Protein AF-0000000066670197 (afdb_homodimer)

Sequence (726 aa):
MTTTSAPRKTTRRTTKSAPVTAESAFATEDPAILRGLFRDMLFVRRFEERTAQSYQQAKIGGYCHLNLGEEATVVGLGAAMRPTDYLFTNYREHGYALAKGIEPGRVMAELYGRATGTSKGWGGSMHMYDTATRLLGGYAIVGGQVPLAIGAALAIDYRGGDDVVVCQMGEGTTNIGAFHESLNIAALWRLPVVFLVINNQTGMGTTVEHSSAEPDLWKRAAAYRMRGERVDGTDVLAVRDMASELIEAARREGKPALLEAVSYRLKGHSVVDPAKYRSTEAVATAREHDPIALWQHRLLAADVLTDQSLAEIEREVTESVAAAVEFADASPHPDPSSLFDYNYATPVPSDSRRLPADPLFTVMTTTSAPRKTTRRTTKSAPVTAESAFATEDPAILRGLFRDMLFVRRFEERTAQSYQQAKIGGYCHLNLGEEATVVGLGAAMRPTDYLFTNYREHGYALAKGIEPGRVMAELYGRATGTSKGWGGSMHMYDTATRLLGGYAIVGGQVPLAIGAALAIDYRGGDDVVVCQMGEGTTNIGAFHESLNIAALWRLPVVFLVINNQTGMGTTVEHSSAEPDLWKRAAAYRMRGERVDGTDVLAVRDMASELIEAARREGKPALLEAVSYRLKGHSVVDPAKYRSTEAVATAREHDPIALWQHRLLAADVLTDQSLAEIEREVTESVAAAVEFADASPHPDPSSLFDYNYATPVPSDSRRLPADPLFTV

Radius of gyration: 31.63 Å; Cα contacts (8 Å, |Δi|>4): 1361; chains: 2; bounding box: 95×95×89 Å

pLDDT: mean 91.0, std 15.81, range [28.44, 98.94]

Structure (mmCIF, N/CA/C/O backbone):
data_AF-0000000066670197-model_v1
#
loop_
_entity.id
_entity.type
_entity.pdbx_description
1 polymer 'Pyruvate dehydrogenase E1 component subunit alpha'
#
loop_
_atom_site.group_PDB
_atom_site.id
_atom_site.type_symbol
_atom_site.label_atom_id
_atom_site.label_alt_id
_atom_site.label_comp_id
_atom_site.label_asym_id
_atom_site.label_entity_id
_atom_site.label_seq_id
_atom_site.pdbx_PDB_ins_code
_atom_site.Cartn_x
_atom_site.Cartn_y
_atom_site.Cartn_z
_atom_site.occupancy
_atom_site.B_iso_or_equiv
_atom_site.auth_seq_id
_atom_site.auth_comp_id
_atom_site.auth_asym_id
_atom_site.auth_atom_id
_atom_site.pdbx_PDB_model_num
ATOM 1 N N . MET A 1 1 ? 54.312 -13.562 24.5 1 28.44 1 MET A N 1
ATOM 2 C CA . MET A 1 1 ? 53.031 -14.18 24.812 1 28.44 1 MET A CA 1
ATOM 3 C C . MET A 1 1 ? 52.125 -13.227 25.594 1 28.44 1 MET A C 1
ATOM 5 O O . MET A 1 1 ? 51.812 -13.484 26.766 1 28.44 1 MET A O 1
ATOM 9 N N . THR A 1 2 ? 52.219 -11.844 25.375 1 33.72 2 THR A N 1
ATOM 10 C CA . THR A 1 2 ? 51.562 -10.797 26.141 1 33.72 2 THR A CA 1
ATOM 11 C C . THR A 1 2 ? 50.031 -10.891 25.969 1 33.72 2 THR A C 1
ATOM 13 O O . THR A 1 2 ? 49.531 -10.867 24.844 1 33.72 2 THR A O 1
ATOM 16 N N . THR A 1 3 ? 49.375 -11.539 26.969 1 31.92 3 THR A N 1
ATOM 17 C CA . THR A 1 3 ? 47.938 -11.828 27.141 1 31.92 3 THR A CA 1
ATOM 18 C C . THR A 1 3 ? 47.156 -10.539 27.25 1 31.92 3 THR A C 1
ATOM 20 O O . THR A 1 3 ? 47.281 -9.805 28.234 1 31.92 3 THR A O 1
ATOM 23 N N . THR A 1 4 ? 47.031 -9.711 26.188 1 37.03 4 THR A N 1
ATOM 24 C CA . THR A 1 4 ? 46.312 -8.453 26.297 1 37.03 4 THR A CA 1
ATOM 25 C C . THR A 1 4 ? 44.844 -8.711 26.656 1 37.03 4 THR A C 1
ATOM 27 O O . THR A 1 4 ? 44.156 -9.445 25.953 1 37.03 4 THR A O 1
ATOM 30 N N . SER A 1 5 ? 44.562 -8.531 28 1 36.31 5 SER A N 1
ATOM 31 C CA . SER A 1 5 ? 43.281 -8.711 28.656 1 36.31 5 SER A CA 1
ATOM 32 C C . SER A 1 5 ? 42.188 -7.871 27.984 1 36.31 5 SER A C 1
ATOM 34 O O . SER A 1 5 ? 42.406 -6.688 27.703 1 36.31 5 SER A O 1
ATOM 36 N N . ALA A 1 6 ? 41.25 -8.57 27.297 1 39.19 6 ALA A N 1
ATOM 37 C CA . ALA A 1 6 ? 40.125 -8 26.578 1 39.19 6 ALA A CA 1
ATOM 38 C C . ALA A 1 6 ? 39.25 -7.148 27.5 1 39.19 6 ALA A C 1
ATOM 40 O O . ALA A 1 6 ? 38.844 -7.594 28.578 1 39.19 6 ALA A O 1
ATOM 41 N N . PRO A 1 7 ? 39.281 -5.762 27.281 1 31.77 7 PRO A N 1
ATOM 42 C CA . PRO A 1 7 ? 38.5 -4.906 28.203 1 31.77 7 PRO A CA 1
ATOM 43 C C . PRO A 1 7 ? 37.031 -5.312 28.297 1 31.77 7 PRO A C 1
ATOM 45 O O . PRO A 1 7 ? 36.5 -5.887 27.344 1 31.77 7 PRO A O 1
ATOM 48 N N . ARG A 1 8 ? 36.531 -5.547 29.547 1 35.84 8 ARG A N 1
ATOM 49 C CA . ARG A 1 8 ? 35.156 -5.902 29.922 1 35.84 8 ARG A CA 1
ATOM 50 C C . ARG A 1 8 ? 34.156 -4.895 29.359 1 35.84 8 ARG A C 1
ATOM 52 O O . ARG A 1 8 ? 34.281 -3.688 29.562 1 35.84 8 ARG A O 1
ATOM 59 N N . LYS A 1 9 ? 33.438 -5.375 28.281 1 34.94 9 LYS A N 1
ATOM 60 C CA . LYS A 1 9 ? 32.312 -4.633 27.703 1 34.94 9 LYS A CA 1
ATOM 61 C C . LYS A 1 9 ? 31.328 -4.203 28.766 1 34.94 9 LYS A C 1
ATOM 63 O O . LYS A 1 9 ? 30.734 -5.047 29.453 1 34.94 9 LYS A O 1
ATOM 68 N N . THR A 1 10 ? 31.531 -3.092 29.438 1 30.94 10 THR A N 1
ATOM 69 C CA . THR A 1 10 ? 30.547 -2.494 30.344 1 30.94 10 THR A CA 1
ATOM 70 C C . THR A 1 10 ? 29.234 -2.236 29.609 1 30.94 10 THR A C 1
ATOM 72 O O . THR A 1 10 ? 29.203 -1.526 28.609 1 30.94 10 THR A O 1
ATOM 75 N N . THR A 1 11 ? 28.375 -3.227 29.625 1 32 11 THR A N 1
ATOM 76 C CA . THR A 1 11 ? 27.016 -3.078 29.141 1 32 11 THR A CA 1
ATOM 77 C C . THR A 1 11 ? 26.281 -1.964 29.891 1 32 11 THR A C 1
ATOM 79 O O . THR A 1 11 ? 26.031 -2.08 31.078 1 32 11 THR A O 1
ATOM 82 N N . ARG A 1 12 ? 26.578 -0.698 29.594 1 31.36 12 ARG A N 1
ATOM 83 C CA . ARG A 1 12 ? 25.703 0.328 30.172 1 31.36 12 ARG A CA 1
ATOM 84 C C . ARG A 1 12 ? 24.25 0.045 29.859 1 31.36 12 ARG A C 1
ATOM 86 O O . ARG A 1 12 ? 23.844 0.036 28.688 1 31.36 12 ARG A O 1
ATOM 93 N N . ARG A 1 13 ? 23.609 -0.519 30.844 1 30.27 13 ARG A N 1
ATOM 94 C CA . ARG A 1 13 ? 22.156 -0.583 30.812 1 30.27 13 ARG A CA 1
ATOM 95 C C . ARG A 1 13 ? 21.547 0.792 30.562 1 30.27 13 ARG A C 1
ATOM 97 O O . ARG A 1 13 ? 21.688 1.707 31.375 1 30.27 13 ARG A O 1
ATOM 104 N N . THR A 1 14 ? 21.422 1.164 29.312 1 29.41 14 THR A N 1
ATOM 105 C CA . THR A 1 14 ? 20.672 2.377 29.031 1 29.41 14 THR A CA 1
ATOM 106 C C . THR A 1 14 ? 19.281 2.311 29.672 1 29.41 14 THR A C 1
ATOM 108 O O . THR A 1 14 ? 18.5 1.402 29.391 1 29.41 14 THR A O 1
ATOM 111 N N . THR A 1 15 ? 19.219 2.775 30.891 1 30.39 15 THR A N 1
ATOM 112 C CA . THR A 1 15 ? 17.953 2.961 31.562 1 30.39 15 THR A CA 1
ATOM 113 C C . THR A 1 15 ? 16.922 3.58 30.625 1 30.39 15 THR A C 1
ATOM 115 O O . THR A 1 15 ? 17.109 4.688 30.125 1 30.39 15 THR A O 1
ATOM 118 N N . LYS A 1 16 ? 16.219 2.787 30.031 1 37.75 16 LYS A N 1
ATOM 119 C CA . LYS A 1 16 ? 15.039 3.227 29.281 1 37.75 16 LYS A CA 1
ATOM 120 C C . LYS A 1 16 ? 14.18 4.164 30.125 1 37.75 16 LYS A C 1
ATOM 122 O O . LYS A 1 16 ? 13.602 3.748 31.141 1 37.75 16 LYS A O 1
ATOM 127 N N . SER A 1 17 ? 14.469 5.402 30.188 1 33.28 17 SER A N 1
ATOM 128 C CA . SER A 1 17 ? 13.57 6.312 30.891 1 33.28 17 SER A CA 1
ATOM 129 C C . SER A 1 17 ? 12.109 6.039 30.531 1 33.28 17 SER A C 1
ATOM 131 O O . SER A 1 17 ? 11.789 5.805 29.375 1 33.28 17 SER A O 1
ATOM 133 N N . ALA A 1 18 ? 11.281 5.727 31.438 1 39.41 18 ALA A N 1
ATOM 134 C CA . ALA A 1 18 ? 9.844 5.492 31.344 1 39.41 18 ALA A CA 1
ATOM 135 C C . ALA A 1 18 ? 9.156 6.625 30.578 1 39.41 18 ALA A C 1
ATOM 137 O O . ALA A 1 18 ? 9.477 7.797 30.781 1 39.41 18 ALA A O 1
ATOM 138 N N . PRO A 1 19 ? 8.445 6.32 29.5 1 47.84 19 PRO A N 1
ATOM 139 C CA . PRO A 1 19 ? 7.723 7.363 28.781 1 47.84 19 PRO A CA 1
ATOM 140 C C . PRO A 1 19 ? 6.984 8.328 29.703 1 47.84 19 PRO A C 1
ATOM 142 O O . PRO A 1 19 ? 6.246 7.895 30.594 1 47.84 19 PRO A O 1
ATOM 145 N N . VAL A 1 20 ? 7.43 9.562 29.906 1 48.31 20 VAL A N 1
ATOM 146 C CA . VAL A 1 20 ? 6.781 10.625 30.672 1 48.31 20 VAL A CA 1
ATOM 147 C C . VAL A 1 20 ? 5.316 10.742 30.25 1 48.31 20 VAL A C 1
ATOM 149 O O . VAL A 1 20 ? 5.016 10.875 29.062 1 48.31 20 VAL A O 1
ATOM 152 N N . THR A 1 21 ? 4.41 10.406 31.141 1 60.41 21 THR A N 1
ATOM 153 C CA . THR A 1 21 ? 2.979 10.586 30.922 1 60.41 21 THR A CA 1
ATOM 154 C C . THR A 1 21 ? 2.648 12.047 30.656 1 60.41 21 THR A C 1
ATOM 156 O O . THR A 1 21 ? 3.416 12.938 31.016 1 60.41 21 THR A O 1
ATOM 159 N N . ALA A 1 22 ? 1.725 12.375 29.922 1 67.94 22 ALA A N 1
ATOM 160 C CA . ALA A 1 22 ? 1.273 13.719 29.594 1 67.94 22 ALA A CA 1
ATOM 161 C C . ALA A 1 22 ? 1.104 14.57 30.859 1 67.94 22 ALA A C 1
ATOM 163 O O . ALA A 1 22 ? 1.447 15.75 30.859 1 67.94 22 ALA A O 1
ATOM 164 N N . GLU A 1 23 ? 0.677 14.031 31.906 1 72.5 23 GLU A N 1
ATOM 165 C CA . GLU A 1 23 ? 0.465 14.766 33.156 1 72.5 23 GLU A CA 1
ATOM 166 C C . GLU A 1 23 ? 1.792 15.18 33.781 1 72.5 23 GLU A C 1
ATOM 168 O O . GLU A 1 23 ? 1.916 16.281 34.312 1 72.5 23 GLU A O 1
ATOM 173 N N . SER A 1 24 ? 2.643 14.328 33.656 1 76.88 24 SER A N 1
ATOM 174 C CA . SER A 1 24 ? 3.957 14.633 34.219 1 76.88 24 SER A CA 1
ATOM 175 C C . SER A 1 24 ? 4.648 15.742 33.438 1 76.88 24 SER A C 1
ATOM 177 O O . SER A 1 24 ? 5.258 16.641 34 1 76.88 24 SER A O 1
ATOM 179 N N . ALA A 1 25 ? 4.418 15.742 32.188 1 84.31 25 ALA A N 1
ATOM 180 C CA . ALA A 1 25 ? 5.039 16.766 31.344 1 84.31 25 ALA A CA 1
ATOM 181 C C . ALA A 1 25 ? 4.465 18.141 31.625 1 84.31 25 ALA A C 1
ATOM 183 O O . ALA A 1 25 ? 5.203 19.125 31.703 1 84.31 25 ALA A O 1
ATOM 184 N N . PHE A 1 26 ? 3.217 18.234 31.906 1 89.88 26 PHE A N 1
ATOM 185 C CA . PHE A 1 26 ? 2.527 19.484 32.188 1 89.88 26 PHE A CA 1
ATOM 186 C C . PHE A 1 26 ? 3.018 20.094 33.5 1 89.88 26 PHE A C 1
ATOM 188 O O . PHE A 1 26 ? 3.256 21.297 33.562 1 89.88 26 PHE A O 1
ATOM 195 N N . ALA A 1 27 ? 3.254 19.203 34.469 1 87.81 27 ALA A N 1
ATOM 196 C CA . ALA A 1 27 ? 3.605 19.672 35.812 1 87.81 27 ALA A CA 1
ATOM 197 C C . ALA A 1 27 ? 5.035 20.203 35.844 1 87.81 27 ALA A C 1
ATOM 199 O O . ALA A 1 27 ? 5.352 21.078 36.656 1 87.81 27 ALA A O 1
ATOM 200 N N . THR A 1 28 ? 5.82 19.688 34.938 1 92.31 28 THR A N 1
ATOM 201 C CA . THR A 1 28 ? 7.234 20.047 35.031 1 92.31 28 THR A CA 1
ATOM 202 C C . THR A 1 28 ? 7.59 21.109 34 1 92.31 28 THR A C 1
ATOM 204 O O . THR A 1 28 ? 8.68 21.688 34.031 1 92.31 28 THR A O 1
ATOM 207 N N . GLU A 1 29 ? 6.707 21.438 33.156 1 94.94 29 GLU A N 1
ATOM 208 C CA . GLU A 1 29 ? 6.988 22.375 32.094 1 94.94 29 GLU A CA 1
ATOM 209 C C . GLU A 1 29 ? 7 23.812 32.594 1 94.94 29 GLU A C 1
ATOM 211 O O . GLU A 1 29 ? 6.281 24.141 33.562 1 94.94 29 GLU A O 1
ATOM 216 N N . ASP A 1 30 ? 7.852 24.672 32.031 1 96.25 30 ASP A N 1
ATOM 217 C CA . ASP A 1 30 ? 7.883 26.109 32.344 1 96.25 30 ASP A CA 1
ATOM 218 C C . ASP A 1 30 ? 6.535 26.75 32.031 1 96.25 30 ASP A C 1
ATOM 220 O O . ASP A 1 30 ? 6.035 26.672 30.906 1 96.25 30 ASP A O 1
ATOM 224 N N . PRO A 1 31 ? 5.984 27.438 32.969 1 96.56 31 PRO A N 1
ATOM 225 C CA . PRO A 1 31 ? 4.688 28.094 32.781 1 96.56 31 PRO A CA 1
ATOM 226 C C . PRO A 1 31 ? 4.691 29.047 31.578 1 96.56 31 PRO A C 1
ATOM 228 O O . PRO A 1 31 ? 3.672 29.203 30.906 1 96.56 31 PRO A O 1
ATOM 231 N N . ALA A 1 32 ? 5.789 29.672 31.391 1 97.31 32 ALA A N 1
ATOM 232 C CA . ALA A 1 32 ? 5.879 30.594 30.266 1 97.31 32 ALA A CA 1
ATOM 233 C C . ALA A 1 32 ? 5.719 29.859 28.938 1 97.31 32 ALA A C 1
ATOM 235 O O . ALA A 1 32 ? 5.102 30.359 28 1 97.31 32 ALA A O 1
ATOM 236 N N . ILE A 1 33 ? 6.297 28.688 28.891 1 97.81 33 ILE A N 1
ATOM 237 C CA . ILE A 1 33 ? 6.18 27.859 27.688 1 97.81 33 ILE A CA 1
ATOM 238 C C . ILE A 1 33 ? 4.727 27.406 27.516 1 97.81 33 ILE A C 1
ATOM 240 O O . ILE A 1 33 ? 4.188 27.453 26.406 1 97.81 33 ILE A O 1
ATOM 244 N N . LEU A 1 34 ? 4.109 27.016 28.578 1 98.12 34 LEU A N 1
ATOM 245 C CA . LEU A 1 34 ? 2.719 26.578 28.531 1 98.12 34 LEU A CA 1
ATOM 246 C C . LEU A 1 34 ? 1.814 27.688 28.016 1 98.12 34 LEU A C 1
ATOM 248 O O . LEU A 1 34 ? 0.949 27.453 27.172 1 98.12 34 LEU A O 1
ATOM 252 N N . ARG A 1 35 ? 1.983 28.906 28.484 1 97.94 35 ARG A N 1
ATOM 253 C CA . ARG A 1 35 ? 1.183 30.047 28.047 1 97.94 35 ARG A CA 1
ATOM 254 C C . ARG A 1 35 ? 1.416 30.344 26.578 1 97.94 35 ARG A C 1
ATOM 256 O O . ARG A 1 35 ? 0.478 30.672 25.844 1 97.94 35 ARG A O 1
ATOM 263 N N . GLY A 1 36 ? 2.678 30.234 26.219 1 98.31 36 GLY A N 1
ATOM 264 C CA . GLY A 1 36 ? 3.01 30.453 24.812 1 98.31 36 GLY A CA 1
ATOM 265 C C . GLY A 1 36 ? 2.34 29.469 23.875 1 98.31 36 GLY A C 1
ATOM 266 O O . GLY A 1 36 ? 1.824 29.859 22.828 1 98.31 36 GLY A O 1
ATOM 267 N N . LEU A 1 37 ? 2.389 28.219 24.266 1 98.62 37 LEU A N 1
ATOM 268 C CA . LEU A 1 37 ? 1.73 27.188 23.469 1 98.62 37 LEU A CA 1
ATOM 269 C C . LEU A 1 37 ? 0.232 27.453 23.359 1 98.62 37 LEU A C 1
ATOM 271 O O . LEU A 1 37 ? -0.355 27.328 22.281 1 98.62 37 LEU A O 1
ATOM 275 N N . PHE A 1 38 ? -0.396 27.828 24.453 1 98.62 38 PHE A N 1
ATOM 276 C CA . PHE A 1 38 ? -1.821 28.125 24.453 1 98.62 38 PHE A CA 1
ATOM 277 C C . PHE A 1 38 ? -2.119 29.312 23.547 1 98.62 38 PHE A C 1
ATOM 279 O O . PHE A 1 38 ? -3.074 29.281 22.766 1 98.62 38 PHE A O 1
ATOM 286 N N . ARG A 1 39 ? -1.329 30.359 23.672 1 98.75 39 ARG A N 1
ATOM 287 C CA . ARG A 1 39 ? -1.496 31.547 22.828 1 98.75 39 ARG A CA 1
ATOM 288 C C . ARG A 1 39 ? -1.445 31.172 21.344 1 98.75 39 ARG A C 1
ATOM 290 O O . ARG A 1 39 ? -2.273 31.625 20.562 1 98.75 39 ARG A O 1
ATOM 297 N N . ASP A 1 40 ? -0.473 30.375 20.984 1 98.81 40 ASP A N 1
ATOM 298 C CA . ASP A 1 40 ? -0.315 29.969 19.594 1 98.81 40 ASP A CA 1
ATOM 299 C C . ASP A 1 40 ? -1.514 29.141 19.125 1 98.81 40 ASP A C 1
ATOM 301 O O . ASP A 1 40 ? -1.985 29.312 18 1 98.81 40 ASP A O 1
ATOM 305 N N . MET A 1 41 ? -2.002 28.219 19.953 1 98.88 41 MET A N 1
ATOM 306 C CA . MET A 1 41 ? -3.184 27.438 19.594 1 98.88 41 MET A CA 1
ATOM 307 C C . MET A 1 41 ? -4.395 28.344 19.406 1 98.88 41 MET A C 1
ATOM 309 O O . MET A 1 41 ? -5.152 28.172 18.438 1 98.88 41 MET A O 1
ATOM 313 N N . LEU A 1 42 ? -4.562 29.266 20.344 1 98.88 42 LEU A N 1
ATOM 314 C CA . LEU A 1 42 ? -5.68 30.203 20.266 1 98.88 42 LEU A CA 1
ATOM 315 C C . LEU A 1 42 ? -5.582 31.047 19 1 98.88 42 LEU A C 1
ATOM 317 O O . LEU A 1 42 ? -6.598 31.359 18.375 1 98.88 42 LEU A O 1
ATOM 321 N N . PHE A 1 43 ? -4.398 31.453 18.703 1 98.88 43 PHE A N 1
ATOM 322 C CA . PHE A 1 43 ? -4.199 32.25 17.484 1 98.88 43 PHE A CA 1
ATOM 323 C C . PHE A 1 43 ? -4.656 31.453 16.266 1 98.88 43 PHE A C 1
ATOM 325 O O . PHE A 1 43 ? -5.359 31.984 15.406 1 98.88 43 PHE A O 1
ATOM 332 N N . VAL A 1 44 ? -4.254 30.203 16.141 1 98.81 44 VAL A N 1
ATOM 333 C CA . VAL A 1 44 ? -4.684 29.359 15.023 1 98.81 44 VAL A CA 1
ATOM 334 C C . VAL A 1 44 ? -6.207 29.281 14.984 1 98.81 44 VAL A C 1
ATOM 336 O O . VAL A 1 44 ? -6.824 29.438 13.93 1 98.81 44 VAL A O 1
ATOM 339 N N . ARG A 1 45 ? -6.852 29.109 16.141 1 98.75 45 ARG A N 1
ATOM 340 C CA . ARG A 1 45 ? -8.305 29.016 16.234 1 98.75 45 ARG A CA 1
ATOM 341 C C . ARG A 1 45 ? -8.969 30.297 15.742 1 98.75 45 ARG A C 1
ATOM 343 O O . ARG A 1 45 ? -9.844 30.25 14.875 1 98.75 45 ARG A O 1
ATOM 350 N N . ARG A 1 46 ? -8.539 31.406 16.281 1 98.81 46 ARG A N 1
ATOM 351 C CA . ARG A 1 46 ? -9.172 32.656 15.93 1 98.81 46 ARG A CA 1
ATOM 352 C C . ARG A 1 46 ? -8.922 33.031 14.469 1 98.81 46 ARG A C 1
ATOM 354 O O . ARG A 1 46 ? -9.789 33.594 13.797 1 98.81 46 ARG A O 1
ATOM 361 N N . PHE A 1 47 ? -7.715 32.719 14.016 1 98.81 47 PHE A N 1
ATOM 362 C CA . PHE A 1 47 ? -7.402 32.938 12.609 1 98.81 47 PHE A CA 1
ATOM 363 C C . PHE A 1 47 ? -8.359 32.156 11.719 1 98.81 47 PHE A C 1
ATOM 365 O O . PHE A 1 47 ? -8.906 32.688 10.758 1 98.81 47 PHE A O 1
ATOM 372 N N . GLU A 1 48 ? -8.57 30.875 12.031 1 98.38 48 GLU A N 1
ATOM 373 C CA . GLU A 1 48 ? -9.445 30 11.258 1 98.38 48 GLU A CA 1
ATOM 374 C C . GLU A 1 48 ? -10.898 30.469 11.359 1 98.38 48 GLU A C 1
ATOM 376 O O . GLU A 1 48 ? -11.656 30.375 10.383 1 98.38 48 GLU A O 1
ATOM 381 N N . GLU A 1 49 ? -11.32 30.891 12.508 1 98.06 49 GLU A N 1
ATOM 382 C CA . GLU A 1 49 ? -12.672 31.422 12.672 1 98.06 49 GLU A CA 1
ATOM 383 C C . GLU A 1 49 ? -12.883 32.656 11.82 1 98.06 49 GLU A C 1
ATOM 385 O O . GLU A 1 49 ? -13.945 32.844 11.219 1 98.06 49 GLU A O 1
ATOM 390 N N . ARG A 1 50 ? -11.906 33.469 11.812 1 98.38 50 ARG A N 1
ATOM 391 C CA . ARG A 1 50 ? -11.984 34.656 10.953 1 98.38 50 ARG A CA 1
ATOM 392 C C . ARG A 1 50 ? -12.008 34.25 9.477 1 98.38 50 ARG A C 1
ATOM 394 O O . ARG A 1 50 ? -12.688 34.875 8.672 1 98.38 50 ARG A O 1
ATOM 401 N N . THR A 1 51 ? -11.203 33.281 9.125 1 98.19 51 THR A N 1
ATOM 402 C CA . THR A 1 51 ? -11.211 32.75 7.766 1 98.19 51 THR A CA 1
ATOM 403 C C . THR A 1 51 ? -12.609 32.281 7.375 1 98.19 51 THR A C 1
ATOM 405 O O . THR A 1 51 ? -13.078 32.594 6.273 1 98.19 51 THR A O 1
ATOM 408 N N . ALA A 1 52 ? -13.273 31.594 8.234 1 97.19 52 ALA A N 1
ATOM 409 C CA . ALA A 1 52 ? -14.641 31.141 7.988 1 97.19 52 ALA A CA 1
ATOM 410 C C . ALA A 1 52 ? -15.57 32.312 7.75 1 97.19 52 ALA A C 1
ATOM 412 O O . ALA A 1 52 ? -16.406 32.281 6.84 1 97.19 52 ALA A O 1
ATOM 413 N N . GLN A 1 53 ? -15.422 33.312 8.57 1 97.12 53 GLN A N 1
ATOM 414 C CA . GLN A 1 53 ? -16.234 34.5 8.43 1 97.12 53 GLN A CA 1
ATOM 415 C C . GLN A 1 53 ? -15.992 35.188 7.09 1 97.12 53 GLN A C 1
ATOM 417 O O . GLN A 1 53 ? -16.922 35.625 6.422 1 97.12 53 GLN A O 1
ATOM 422 N N . SER A 1 54 ? -14.766 35.281 6.781 1 97.69 54 SER A N 1
ATOM 423 C CA . SER A 1 54 ? -14.391 35.938 5.523 1 97.69 54 SER A CA 1
ATOM 424 C C . SER A 1 54 ? -14.938 35.156 4.328 1 97.69 54 SER A C 1
ATOM 426 O O . SER A 1 54 ? -15.289 35.75 3.305 1 97.69 54 SER A O 1
ATOM 428 N N . TYR A 1 55 ? -14.914 33.844 4.445 1 96.5 55 TYR A N 1
ATOM 429 C CA . TYR A 1 55 ? -15.5 33.031 3.396 1 96.5 55 TYR A CA 1
ATOM 430 C C . TYR A 1 55 ? -16.969 33.344 3.209 1 96.5 55 TYR A C 1
ATOM 432 O O . TYR A 1 55 ? -17.453 33.469 2.078 1 96.5 55 TYR A O 1
ATOM 440 N N . GLN A 1 56 ? -17.672 33.5 4.25 1 94.19 56 GLN A N 1
ATOM 441 C CA . GLN A 1 56 ? -19.094 33.844 4.215 1 94.19 56 GLN A CA 1
ATOM 442 C C . GLN A 1 56 ? -19.312 35.219 3.592 1 94.19 56 GLN A C 1
ATOM 444 O O . GLN A 1 56 ? -20.344 35.469 2.967 1 94.19 56 GLN A O 1
ATOM 449 N N . GLN A 1 57 ? -18.328 36.031 3.723 1 95.75 57 GLN A N 1
ATOM 450 C CA . GLN A 1 57 ? -18.391 37.375 3.168 1 95.75 57 GLN A CA 1
ATOM 451 C C . GLN A 1 57 ? -17.906 37.406 1.716 1 95.75 57 GLN A C 1
ATOM 453 O O . GLN A 1 57 ? -17.703 38.469 1.138 1 95.75 57 GLN A O 1
ATOM 458 N N . ALA A 1 58 ? -17.594 36.312 1.164 1 94.75 58 ALA A N 1
ATOM 459 C CA . ALA A 1 58 ? -17.219 36.125 -0.235 1 94.75 58 ALA A CA 1
ATOM 460 C C . ALA A 1 58 ? -15.859 36.75 -0.526 1 94.75 58 ALA A C 1
ATOM 462 O O . ALA A 1 58 ? -15.602 37.188 -1.649 1 94.75 58 ALA A O 1
ATOM 463 N N . LYS A 1 59 ? -15.062 36.781 0.563 1 95.75 59 LYS A N 1
ATOM 464 C CA . LYS A 1 59 ? -13.703 37.312 0.389 1 95.75 59 LYS A CA 1
ATOM 465 C C . LYS A 1 59 ? -12.742 36.188 -0.016 1 95.75 59 LYS A C 1
ATOM 467 O O . LYS A 1 59 ? -11.633 36.469 -0.489 1 95.75 59 LYS A O 1
ATOM 472 N N . ILE A 1 60 ? -13.117 35.031 0.199 1 95.56 60 ILE A N 1
ATOM 473 C CA . ILE A 1 60 ? -12.297 33.844 -0.102 1 95.56 60 ILE A CA 1
ATOM 474 C C . ILE A 1 60 ? -13 33 -1.149 1 95.56 60 ILE A C 1
ATOM 476 O O . ILE A 1 60 ? -14.18 32.656 -1.008 1 95.56 60 ILE A O 1
ATOM 480 N N . GLY A 1 61 ? -12.258 32.688 -2.213 1 90.94 61 GLY A N 1
ATOM 481 C CA . GLY A 1 61 ? -12.797 31.859 -3.273 1 90.94 61 GLY A CA 1
ATOM 482 C C . GLY A 1 61 ? -12.312 30.422 -3.207 1 90.94 61 GLY A C 1
ATOM 483 O O . GLY A 1 61 ? -11.367 30.109 -2.471 1 90.94 61 GLY A O 1
ATOM 484 N N . GLY A 1 62 ? -13.023 29.531 -3.957 1 89.81 62 GLY A N 1
ATOM 485 C CA . GLY A 1 62 ? -12.625 28.125 -4.012 1 89.81 62 GLY A CA 1
ATOM 486 C C . GLY A 1 62 ? -13 27.359 -2.764 1 89.81 62 GLY A C 1
ATOM 487 O O . GLY A 1 62 ? -13.867 27.781 -1.995 1 89.81 62 GLY A O 1
ATOM 488 N N . TYR A 1 63 ? -12.367 26.219 -2.576 1 91.38 63 TYR A N 1
ATOM 489 C CA . TYR A 1 63 ? -12.625 25.391 -1.397 1 91.38 63 TYR A CA 1
ATOM 490 C C . TYR A 1 63 ? -11.781 25.859 -0.215 1 91.38 63 TYR A C 1
ATOM 492 O O . TYR A 1 63 ? -10.695 26.406 -0.397 1 91.38 63 TYR A O 1
ATOM 500 N N . CYS A 1 64 ? -12.32 25.734 0.911 1 95.19 64 CYS A N 1
ATOM 501 C CA . CYS A 1 64 ? -11.641 26.172 2.123 1 95.19 64 CYS A CA 1
ATOM 502 C C . CYS A 1 64 ? -11.781 25.141 3.234 1 95.19 64 CYS A C 1
ATOM 504 O O . CYS A 1 64 ? -12.898 24.75 3.586 1 95.19 64 CYS A O 1
ATOM 506 N N . HIS A 1 65 ? -10.695 24.641 3.752 1 95.69 65 HIS A N 1
ATOM 507 C CA . HIS A 1 65 ? -10.641 23.609 4.789 1 95.69 65 HIS A CA 1
ATOM 508 C C . HIS A 1 65 ? -9.945 24.125 6.039 1 95.69 65 HIS A C 1
ATOM 510 O O . HIS A 1 65 ? -8.773 24.531 5.988 1 95.69 65 HIS A O 1
ATOM 516 N N . LEU A 1 66 ? -10.625 24.125 7.16 1 96.5 66 LEU A N 1
ATOM 517 C CA . LEU A 1 66 ? -10.141 24.75 8.383 1 96.5 66 LEU A CA 1
ATOM 518 C C . LEU A 1 66 ? -9.516 23.734 9.32 1 96.5 66 LEU A C 1
ATOM 520 O O . LEU A 1 66 ? -9.961 22.578 9.367 1 96.5 66 LEU A O 1
ATOM 524 N N . ASN A 1 67 ? -8.578 24.094 10.117 1 95 67 ASN A N 1
ATOM 525 C CA . ASN A 1 67 ? -7.887 23.25 11.086 1 95 67 ASN A CA 1
ATOM 526 C C . ASN A 1 67 ? -8.648 23.156 12.406 1 95 67 ASN A C 1
ATOM 528 O O . ASN A 1 67 ? -8.102 22.734 13.422 1 95 67 ASN A O 1
ATOM 532 N N . LEU A 1 68 ? -9.891 23.516 12.453 1 96.88 68 LEU A N 1
ATOM 533 C CA . LEU A 1 68 ? -10.617 23.562 13.719 1 96.88 68 LEU A CA 1
ATOM 534 C C . LEU A 1 68 ? -10.656 22.203 14.391 1 96.88 68 LEU A C 1
ATOM 536 O O . LEU A 1 68 ? -11.188 21.25 13.828 1 96.88 68 LEU A O 1
ATOM 540 N N . GLY A 1 69 ? -10.07 22.109 15.555 1 96.81 69 GLY A N 1
ATOM 541 C CA . GLY A 1 69 ? -9.977 20.875 16.328 1 96.81 69 GLY A CA 1
ATOM 542 C C . GLY A 1 69 ? -8.586 20.266 16.297 1 96.81 69 GLY A C 1
ATOM 543 O O . GLY A 1 69 ? -8.305 19.328 17.047 1 96.81 69 GLY A O 1
ATOM 544 N N . GLU A 1 70 ? -7.691 20.828 15.469 1 97.56 70 GLU A N 1
ATOM 545 C CA . GLU A 1 70 ? -6.367 20.234 15.273 1 97.56 70 GLU A CA 1
ATOM 546 C C . GLU A 1 70 ? -5.277 21.156 15.805 1 97.56 70 GLU A C 1
ATOM 548 O O . GLU A 1 70 ? -4.09 20.953 15.539 1 97.56 70 GLU A O 1
ATOM 553 N N . GLU A 1 71 ? -5.645 22.234 16.578 1 98.69 71 GLU A N 1
ATOM 554 C CA . GLU A 1 71 ? -4.703 23.281 16.953 1 98.69 71 GLU A CA 1
ATOM 555 C C . GLU A 1 71 ? -3.533 22.719 17.75 1 98.69 71 GLU A C 1
ATOM 557 O O . GLU A 1 71 ? -2.391 23.141 17.578 1 98.69 71 GLU A O 1
ATOM 562 N N . ALA A 1 72 ? -3.834 21.75 18.609 1 98.69 72 ALA A N 1
ATOM 563 C CA . ALA A 1 72 ? -2.783 21.188 19.438 1 98.69 72 ALA A CA 1
ATOM 564 C C . ALA A 1 72 ? -1.753 20.438 18.594 1 98.69 72 ALA A C 1
ATOM 566 O O . ALA A 1 72 ? -0.549 20.531 18.844 1 98.69 72 ALA A O 1
ATOM 567 N N . THR A 1 73 ? -2.191 19.688 17.625 1 98.75 73 THR A N 1
ATOM 568 C CA . THR A 1 73 ? -1.281 18.969 16.734 1 98.75 73 THR A CA 1
ATOM 569 C C . THR A 1 73 ? -0.458 19.953 15.906 1 98.75 73 THR A C 1
ATOM 571 O O . THR A 1 73 ? 0.756 19.797 15.766 1 98.75 73 THR A O 1
ATOM 574 N N . VAL A 1 74 ? -1.108 20.969 15.359 1 98.75 74 VAL A N 1
ATOM 575 C CA . VAL A 1 74 ? -0.446 21.984 14.539 1 98.75 74 VAL A CA 1
ATOM 576 C C . VAL A 1 74 ? 0.682 22.641 15.336 1 98.75 74 VAL A C 1
ATOM 578 O O . VAL A 1 74 ? 1.834 22.641 14.898 1 98.75 74 VAL A O 1
ATOM 581 N N . VAL A 1 75 ? 0.358 23.125 16.5 1 98.81 75 VAL A N 1
ATOM 582 C CA . VAL A 1 75 ? 1.297 23.906 17.297 1 98.81 75 VAL A CA 1
ATOM 583 C C . VAL A 1 75 ? 2.348 22.969 17.906 1 98.81 75 VAL A C 1
ATOM 585 O O . VAL A 1 75 ? 3.529 23.328 17.969 1 98.81 75 VAL A O 1
ATOM 588 N N . GLY A 1 76 ? 1.911 21.797 18.375 1 98.81 76 GLY A N 1
ATOM 589 C CA . GLY A 1 76 ? 2.859 20.828 18.906 1 98.81 76 GLY A CA 1
ATOM 590 C C . GLY A 1 76 ? 3.918 20.422 17.891 1 98.81 76 GLY A C 1
ATOM 591 O O . GLY A 1 76 ? 5.102 20.344 18.219 1 98.81 76 GLY A O 1
ATOM 592 N N . LEU A 1 77 ? 3.504 20.125 16.672 1 98.81 77 LEU A N 1
ATOM 593 C CA . LEU A 1 77 ? 4.445 19.781 15.617 1 98.81 77 LEU A CA 1
ATOM 594 C C . LEU A 1 77 ? 5.391 20.938 15.328 1 98.81 77 LEU A C 1
ATOM 596 O O . LEU A 1 77 ? 6.602 20.734 15.195 1 98.81 77 LEU A O 1
ATOM 600 N N . GLY A 1 78 ? 4.816 22.125 15.195 1 98.69 78 GLY A N 1
ATOM 601 C CA . GLY A 1 78 ? 5.645 23.312 14.961 1 98.69 78 GLY A CA 1
ATOM 602 C C . GLY A 1 78 ? 6.73 23.484 16 1 98.69 78 GLY A C 1
ATOM 603 O O . GLY A 1 78 ? 7.867 23.828 15.672 1 98.69 78 GLY A O 1
ATOM 604 N N . ALA A 1 79 ? 6.355 23.281 17.219 1 98.5 79 ALA A N 1
ATOM 605 C CA . ALA A 1 79 ? 7.289 23.453 18.328 1 98.5 79 ALA A CA 1
ATOM 606 C C . ALA A 1 79 ? 8.375 22.375 18.297 1 98.5 79 ALA A C 1
ATOM 608 O O . ALA A 1 79 ? 9.461 22.578 18.859 1 98.5 79 ALA A O 1
ATOM 609 N N . ALA A 1 80 ? 8.102 21.297 17.688 1 98.69 80 ALA A N 1
ATOM 610 C CA . ALA A 1 80 ? 9.031 20.172 17.656 1 98.69 80 ALA A CA 1
ATOM 611 C C . ALA A 1 80 ? 10.031 20.344 16.516 1 98.69 80 ALA A C 1
ATOM 613 O O . ALA A 1 80 ? 11.156 19.828 16.578 1 98.69 80 ALA A O 1
ATOM 614 N N . MET A 1 81 ? 9.68 21.031 15.461 1 98.69 81 MET A N 1
ATOM 615 C CA . MET A 1 81 ? 10.484 21.109 14.25 1 98.69 81 MET A CA 1
ATOM 616 C C . MET A 1 81 ? 11.5 22.25 14.359 1 98.69 81 MET A C 1
ATOM 618 O O . MET A 1 81 ? 11.203 23.297 14.922 1 98.69 81 MET A O 1
ATOM 622 N N . ARG A 1 82 ? 12.672 22.062 13.75 1 98.19 82 ARG A N 1
ATOM 623 C CA . ARG A 1 82 ? 13.555 23.203 13.469 1 98.19 82 ARG A CA 1
ATOM 624 C C . ARG A 1 82 ? 13.023 24.031 12.312 1 98.19 82 ARG A C 1
ATOM 626 O O . ARG A 1 82 ? 12.32 23.516 11.438 1 98.19 82 ARG A O 1
ATOM 633 N N . PRO A 1 83 ? 13.414 25.297 12.328 1 96.88 83 PRO A N 1
ATOM 634 C CA . PRO A 1 83 ? 13 26.125 11.203 1 96.88 83 PRO A CA 1
ATOM 635 C C . PRO A 1 83 ? 13.477 25.594 9.859 1 96.88 83 PRO A C 1
ATOM 637 O O . PRO A 1 83 ? 12.836 25.844 8.828 1 96.88 83 PRO A O 1
ATOM 640 N N . THR A 1 84 ? 14.516 24.766 9.852 1 97.25 84 THR A N 1
ATOM 641 C CA . THR A 1 84 ? 15.117 24.297 8.609 1 97.25 84 THR A CA 1
ATOM 642 C C . THR A 1 84 ? 14.508 22.969 8.18 1 97.25 84 THR A C 1
ATOM 644 O O . THR A 1 84 ? 14.773 22.484 7.074 1 97.25 84 THR A O 1
ATOM 647 N N . ASP A 1 85 ? 13.75 22.391 9.016 1 98.62 85 ASP A N 1
ATOM 648 C CA . ASP A 1 85 ? 13.086 21.156 8.633 1 98.62 85 ASP A CA 1
ATOM 649 C C . ASP A 1 85 ? 11.992 21.422 7.605 1 98.62 85 ASP A C 1
ATOM 651 O O . ASP A 1 85 ? 11.375 22.484 7.602 1 98.62 85 ASP A O 1
ATOM 655 N N . TYR A 1 86 ? 11.766 20.438 6.758 1 98.75 86 TYR A N 1
ATOM 656 C CA . TYR A 1 86 ? 10.766 20.547 5.699 1 98.75 86 TYR A CA 1
ATOM 657 C C . TYR A 1 86 ? 9.414 20.031 6.164 1 98.75 86 TYR A C 1
ATOM 659 O O . TYR A 1 86 ? 9.336 19.047 6.906 1 98.75 86 TYR A O 1
ATOM 667 N N . LEU A 1 87 ? 8.375 20.688 5.684 1 98.81 87 LEU A N 1
ATOM 668 C CA . LEU A 1 87 ? 7.016 20.234 5.984 1 98.81 87 LEU A CA 1
ATOM 669 C C . LEU A 1 87 ? 6.184 20.141 4.711 1 98.81 87 LEU A C 1
ATOM 671 O O . LEU A 1 87 ? 6.109 21.094 3.936 1 98.81 87 LEU A O 1
ATOM 675 N N . PHE A 1 88 ? 5.684 18.969 4.406 1 98.62 88 PHE A N 1
ATOM 676 C CA . PHE A 1 88 ? 4.648 18.719 3.408 1 98.62 88 PHE A CA 1
ATOM 677 C C . PHE A 1 88 ? 3.295 18.516 4.074 1 98.62 88 PHE A C 1
ATOM 679 O O . PHE A 1 88 ? 3.197 17.828 5.09 1 98.62 88 PHE A O 1
ATOM 686 N N . THR A 1 89 ? 2.262 19.109 3.523 1 98 89 THR A N 1
ATOM 687 C CA . THR A 1 89 ? 0.949 19 4.148 1 98 89 THR A CA 1
ATOM 688 C C . THR A 1 89 ? -0.113 18.641 3.115 1 98 89 THR A C 1
ATOM 690 O O . THR A 1 89 ? 0.13 18.734 1.909 1 98 89 THR A O 1
ATOM 693 N N . ASN A 1 90 ? -1.248 18.125 3.605 1 96.19 90 ASN A N 1
ATOM 694 C CA . ASN A 1 90 ? -2.436 18.094 2.756 1 96.19 90 ASN A CA 1
ATOM 695 C C . ASN A 1 90 ? -3.066 19.484 2.643 1 96.19 90 ASN A C 1
ATOM 697 O O . ASN A 1 90 ? -2.441 20.484 2.992 1 96.19 90 ASN A O 1
ATOM 701 N N . TYR A 1 91 ? -4.258 19.594 2.191 1 95.12 91 TYR A N 1
ATOM 702 C CA . TYR A 1 91 ? -4.914 20.844 1.819 1 95.12 91 TYR A CA 1
ATOM 703 C C . TYR A 1 91 ? -5.371 21.609 3.057 1 95.12 91 TYR A C 1
ATOM 705 O O . TYR A 1 91 ? -5.805 22.766 2.957 1 95.12 91 TYR A O 1
ATOM 713 N N . ARG A 1 92 ? -5.344 21.016 4.18 1 95.12 92 ARG A N 1
ATOM 714 C CA . ARG A 1 92 ? -5.676 21.703 5.43 1 95.12 92 ARG A CA 1
ATOM 715 C C . ARG A 1 92 ? -4.426 22.266 6.094 1 95.12 92 ARG A C 1
ATOM 717 O O . ARG A 1 92 ? -3.961 21.734 7.109 1 95.12 92 ARG A O 1
ATOM 724 N N . GLU A 1 93 ? -3.943 23.406 5.586 1 96.81 93 GLU A N 1
ATOM 725 C CA . GLU A 1 93 ? -2.543 23.672 5.898 1 96.81 93 GLU A CA 1
ATOM 726 C C . GLU A 1 93 ? -2.371 25.078 6.5 1 96.81 93 GLU A C 1
ATOM 728 O O . GLU A 1 93 ? -1.251 25.5 6.789 1 96.81 93 GLU A O 1
ATOM 733 N N . HIS A 1 94 ? -3.498 25.875 6.812 1 97.94 94 HIS A N 1
ATOM 734 C CA . HIS A 1 94 ? -3.357 27.234 7.305 1 97.94 94 HIS A CA 1
ATOM 735 C C . HIS A 1 94 ? -2.561 27.266 8.602 1 97.94 94 HIS A C 1
ATOM 737 O O . HIS A 1 94 ? -1.587 28.016 8.719 1 97.94 94 HIS A O 1
ATOM 743 N N . GLY A 1 95 ? -3.006 26.438 9.484 1 98.31 95 GLY A N 1
ATOM 744 C CA . GLY A 1 95 ? -2.336 26.391 10.773 1 98.31 95 GLY A CA 1
ATOM 745 C C . GLY A 1 95 ? -0.87 26.016 10.672 1 98.31 95 GLY A C 1
ATOM 746 O O . GLY A 1 95 ? -0.033 26.562 11.406 1 98.31 95 GLY A O 1
ATOM 747 N N . TYR A 1 96 ? -0.537 25.172 9.797 1 98.5 96 TYR A N 1
ATOM 748 C CA . TYR A 1 96 ? 0.839 24.719 9.609 1 98.5 96 TYR A CA 1
ATOM 749 C C . TYR A 1 96 ? 1.696 25.828 9.008 1 98.5 96 TYR A C 1
ATOM 751 O O . TYR A 1 96 ? 2.875 25.969 9.344 1 98.5 96 TYR A O 1
ATOM 759 N N . ALA A 1 97 ? 1.094 26.562 8.117 1 98.38 97 ALA A N 1
ATOM 760 C CA . ALA A 1 97 ? 1.793 27.734 7.586 1 98.38 97 ALA A CA 1
ATOM 761 C C . ALA A 1 97 ? 2.164 28.703 8.703 1 98.38 97 ALA A C 1
ATOM 763 O O . ALA A 1 97 ? 3.297 29.188 8.766 1 98.38 97 ALA A O 1
ATOM 764 N N . LEU A 1 98 ? 1.222 28.953 9.586 1 98.56 98 LEU A N 1
ATOM 765 C CA . LEU A 1 98 ? 1.458 29.828 10.719 1 98.56 98 LEU A CA 1
ATOM 766 C C . LEU A 1 98 ? 2.506 29.234 11.656 1 98.56 98 LEU A C 1
ATOM 768 O O . LEU A 1 98 ? 3.406 29.953 12.117 1 98.56 98 LEU A O 1
ATOM 772 N N . ALA A 1 99 ? 2.412 27.969 11.883 1 97.75 99 ALA A N 1
ATOM 773 C CA . ALA A 1 99 ? 3.326 27.297 12.789 1 97.75 99 ALA A CA 1
ATOM 774 C C . ALA A 1 99 ? 4.754 27.297 12.25 1 97.75 99 ALA A C 1
ATOM 776 O O . ALA A 1 99 ? 5.719 27.312 13.016 1 97.75 99 ALA A O 1
ATOM 777 N N . LYS A 1 100 ? 4.906 27.312 10.945 1 97.88 100 LYS A N 1
ATOM 778 C CA . LYS A 1 100 ? 6.223 27.344 10.312 1 97.88 100 LYS A CA 1
ATOM 779 C C . LYS A 1 100 ? 6.82 28.75 10.344 1 97.88 100 LYS A C 1
ATOM 781 O O . LYS A 1 100 ? 7.969 28.953 9.945 1 97.88 100 LYS A O 1
ATOM 786 N N . GLY A 1 101 ? 5.98 29.734 10.703 1 97.38 101 GLY A N 1
ATOM 787 C CA . GLY A 1 101 ? 6.504 31.078 10.898 1 97.38 101 GLY A CA 1
ATOM 788 C C . GLY A 1 101 ? 6.191 32 9.75 1 97.38 101 GLY A C 1
ATOM 789 O O . GLY A 1 101 ? 6.734 33.125 9.68 1 97.38 101 GLY A O 1
ATOM 790 N N . ILE A 1 102 ? 5.398 31.594 8.898 1 98.12 102 ILE A N 1
ATOM 791 C CA . ILE A 1 102 ? 4.988 32.531 7.848 1 98.12 102 ILE A CA 1
ATOM 792 C C . ILE A 1 102 ? 4.18 33.656 8.453 1 98.12 102 ILE A C 1
ATOM 794 O O . ILE A 1 102 ? 3.33 33.438 9.32 1 98.12 102 ILE A O 1
ATOM 798 N N . GLU A 1 103 ? 4.445 34.844 7.992 1 98.31 103 GLU A N 1
ATOM 799 C CA . GLU A 1 103 ? 3.705 36 8.484 1 98.31 103 GLU A CA 1
ATOM 800 C C . GLU A 1 103 ? 2.205 35.844 8.281 1 98.31 103 GLU A C 1
ATOM 802 O O . GLU A 1 103 ? 1.754 35.562 7.164 1 98.31 103 GLU A O 1
ATOM 807 N N . PRO A 1 104 ? 1.428 36.062 9.336 1 98.75 104 PRO A N 1
ATOM 808 C CA . PRO A 1 104 ? -0.017 35.844 9.234 1 98.75 104 PRO A CA 1
ATOM 809 C C . PRO A 1 104 ? -0.666 36.656 8.117 1 98.75 104 PRO A C 1
ATOM 811 O O . PRO A 1 104 ? -1.596 36.156 7.461 1 98.75 104 PRO A O 1
ATOM 814 N N . GLY A 1 105 ? -0.174 37.844 7.91 1 98.81 105 GLY A N 1
ATOM 815 C CA . GLY A 1 105 ? -0.705 38.656 6.824 1 98.81 105 GLY A CA 1
ATOM 816 C C . GLY A 1 105 ? -0.574 38 5.469 1 98.81 105 GLY A C 1
ATOM 817 O O . GLY A 1 105 ? -1.501 38.031 4.656 1 98.81 105 GLY A O 1
ATOM 818 N N . ARG A 1 106 ? 0.546 37.344 5.211 1 98.62 106 ARG A N 1
ATOM 819 C CA . ARG A 1 106 ? 0.779 36.656 3.947 1 98.62 106 ARG A CA 1
ATOM 820 C C . ARG A 1 106 ? -0.122 35.438 3.816 1 98.62 106 ARG A C 1
ATOM 822 O O . ARG A 1 106 ? -0.577 35.125 2.719 1 98.62 106 ARG A O 1
ATOM 829 N N . VAL A 1 107 ? -0.366 34.75 4.906 1 98.62 107 VAL A N 1
ATOM 830 C CA . VAL A 1 107 ? -1.264 33.625 4.902 1 98.62 107 VAL A CA 1
ATOM 831 C C . VAL A 1 107 ? -2.684 34.062 4.566 1 98.62 107 VAL A C 1
ATOM 833 O O . VAL A 1 107 ? -3.334 33.5 3.691 1 98.62 107 VAL A O 1
ATOM 836 N N . MET A 1 108 ? -3.164 35.125 5.246 1 98.75 108 MET A N 1
ATOM 837 C CA . MET A 1 108 ? -4.5 35.656 4.984 1 98.75 108 MET A CA 1
ATOM 838 C C . MET A 1 108 ? -4.609 36.188 3.561 1 98.75 108 MET A C 1
ATOM 840 O O . MET A 1 108 ? -5.629 36 2.898 1 98.75 108 MET A O 1
ATOM 844 N N . ALA A 1 109 ? -3.549 36.844 3.115 1 98.69 109 ALA A N 1
ATOM 845 C CA . ALA A 1 109 ? -3.535 37.344 1.749 1 98.69 109 ALA A CA 1
ATOM 846 C C . ALA A 1 109 ? -3.699 36.219 0.735 1 98.69 109 ALA A C 1
ATOM 848 O O . ALA A 1 109 ? -4.402 36.375 -0.267 1 98.69 109 ALA A O 1
ATOM 849 N N . GLU A 1 110 ? -3.047 35.125 0.906 1 98 110 GLU A N 1
ATOM 850 C CA . GLU A 1 110 ? -3.211 33.969 0.02 1 98 110 GLU A CA 1
ATOM 851 C C . GLU A 1 110 ? -4.664 33.5 -0.006 1 98 110 GLU A C 1
ATOM 853 O O . GLU A 1 110 ? -5.207 33.219 -1.073 1 98 110 GLU A O 1
ATOM 858 N N . LEU A 1 111 ? -5.262 33.438 1.158 1 98.25 111 LEU A N 1
ATOM 859 C CA . LEU A 1 111 ? -6.66 33.062 1.252 1 98.25 111 LEU A CA 1
ATOM 860 C C . LEU A 1 111 ? -7.551 34 0.468 1 98.25 111 LEU A C 1
ATOM 862 O O . LEU A 1 111 ? -8.492 33.594 -0.2 1 98.25 111 LEU A O 1
ATOM 866 N N . TYR A 1 112 ? -7.18 35.281 0.503 1 98.06 112 TYR A N 1
ATOM 867 C CA . TYR A 1 112 ? -7.953 36.312 -0.162 1 98.06 112 TYR A CA 1
ATOM 868 C C . TYR A 1 112 ? -7.621 36.375 -1.648 1 98.06 112 TYR A C 1
ATOM 870 O O . TYR A 1 112 ? -8.203 37.188 -2.389 1 98.06 112 TYR A O 1
ATOM 878 N N . GLY A 1 113 ? -6.656 35.625 -2.113 1 97 113 GLY A N 1
ATOM 879 C CA . GLY A 1 113 ? -6.258 35.656 -3.512 1 97 113 GLY A CA 1
ATOM 880 C C . GLY A 1 113 ? -5.457 36.906 -3.873 1 97 113 GLY A C 1
ATOM 881 O O . GLY A 1 113 ? -5.66 37.469 -4.938 1 97 113 GLY A O 1
ATOM 882 N N . ARG A 1 114 ? -4.621 37.25 -2.951 1 97.81 114 ARG A N 1
ATOM 883 C CA . ARG A 1 114 ? -3.85 38.469 -3.164 1 97.81 114 ARG A CA 1
ATOM 884 C C . ARG A 1 114 ? -2.404 38.156 -3.529 1 97.81 114 ARG A C 1
ATOM 886 O O . ARG A 1 114 ? -1.849 37.156 -3.062 1 97.81 114 ARG A O 1
ATOM 893 N N . ALA A 1 115 ? -1.694 39.031 -4.238 1 96.75 115 ALA A N 1
ATOM 894 C CA . ALA A 1 115 ? -0.375 38.812 -4.824 1 96.75 115 ALA A CA 1
ATOM 895 C C . ALA A 1 115 ? 0.693 38.688 -3.74 1 96.75 115 ALA A C 1
ATOM 897 O O . ALA A 1 115 ? 1.751 38.094 -3.967 1 96.75 115 ALA A O 1
ATOM 898 N N . THR A 1 116 ? 0.446 39.156 -2.588 1 97.38 116 THR A N 1
ATOM 899 C CA . THR A 1 116 ? 1.419 39.156 -1.502 1 97.38 116 THR A CA 1
ATOM 900 C C . THR A 1 116 ? 1.288 37.875 -0.687 1 97.38 116 THR A C 1
ATOM 902 O O . THR A 1 116 ? 1.989 37.688 0.311 1 97.38 116 THR A O 1
ATOM 905 N N . GLY A 1 117 ? 0.391 37.031 -1.136 1 97.69 117 GLY A N 1
ATOM 906 C CA . GLY A 1 117 ? 0.193 35.75 -0.453 1 97.69 117 GLY A CA 1
ATOM 907 C C . GLY A 1 117 ? 1.351 34.781 -0.636 1 97.69 117 GLY A C 1
ATOM 908 O O . GLY A 1 117 ? 2.295 35.062 -1.375 1 97.69 117 GLY A O 1
ATOM 909 N N . THR A 1 118 ? 1.329 33.688 0.004 1 96.12 118 THR A N 1
ATOM 910 C CA . THR A 1 118 ? 2.4 32.688 0.058 1 96.12 118 THR A CA 1
ATOM 911 C C . THR A 1 118 ? 2.643 32.094 -1.318 1 96.12 118 THR A C 1
ATOM 913 O O . THR A 1 118 ? 3.76 31.672 -1.632 1 96.12 118 THR A O 1
ATOM 916 N N . SER A 1 119 ? 1.63 31.984 -2.111 1 94.25 119 SER A N 1
ATOM 917 C CA . SER A 1 119 ? 1.716 31.469 -3.477 1 94.25 119 SER A CA 1
ATOM 918 C C . SER A 1 119 ? 1.238 32.5 -4.484 1 94.25 119 SER A C 1
ATOM 920 O O . SER A 1 119 ? 0.605 32.156 -5.484 1 94.25 119 SER A O 1
ATOM 922 N N . LYS A 1 120 ? 1.36 33.75 -4.125 1 94 120 LYS A N 1
ATOM 923 C CA . LYS A 1 120 ? 1.104 34.906 -4.977 1 94 120 LYS A CA 1
ATOM 924 C C . LYS A 1 120 ? -0.385 35.062 -5.277 1 94 120 LYS A C 1
ATOM 926 O O . LYS A 1 120 ? -0.763 35.625 -6.305 1 94 120 LYS A O 1
ATOM 931 N N . GLY A 1 121 ? -1.145 34.406 -4.469 1 94.19 121 GLY A N 1
ATOM 932 C CA . GLY A 1 121 ? -2.586 34.562 -4.566 1 94.19 121 GLY A CA 1
ATOM 933 C C . GLY A 1 121 ? -3.24 33.562 -5.484 1 94.19 121 GLY A C 1
ATOM 934 O O . GLY A 1 121 ? -4.457 33.594 -5.695 1 94.19 121 GLY A O 1
ATOM 935 N N . TRP A 1 122 ? -2.463 32.594 -5.969 1 91.5 122 TRP A N 1
ATOM 936 C CA . TRP A 1 122 ? -2.992 31.641 -6.945 1 91.5 122 TRP A CA 1
ATOM 937 C C . TRP A 1 122 ? -3.297 30.297 -6.293 1 91.5 122 TRP A C 1
ATOM 939 O O . TRP A 1 122 ? -3.992 29.469 -6.875 1 91.5 122 TRP A O 1
ATOM 949 N N . GLY A 1 123 ? -2.85 30.047 -5.102 1 91.38 123 GLY A N 1
ATOM 950 C CA . GLY A 1 123 ? -2.977 28.75 -4.465 1 91.38 123 GLY A CA 1
ATOM 951 C C . GLY A 1 123 ? -4.23 28.609 -3.617 1 91.38 123 GLY A C 1
ATOM 952 O O . GLY A 1 123 ? -4.719 27.5 -3.391 1 91.38 123 GLY A O 1
ATOM 953 N N . GLY A 1 124 ? -4.68 29.797 -3.1 1 93.31 124 GLY A N 1
ATOM 954 C CA . GLY A 1 124 ? -5.863 29.781 -2.256 1 93.31 124 GLY A CA 1
ATOM 955 C C . GLY A 1 124 ? -5.664 29.016 -0.96 1 93.31 124 GLY A C 1
ATOM 956 O O . GLY A 1 124 ? -4.582 29.047 -0.374 1 93.31 124 GLY A O 1
ATOM 957 N N . SER A 1 125 ? -6.754 28.406 -0.508 1 95.25 125 SER A N 1
ATOM 958 C CA . SER A 1 125 ? -6.812 27.766 0.799 1 95.25 125 SER A CA 1
ATOM 959 C C . SER A 1 125 ? -6.035 26.453 0.804 1 95.25 125 SER A C 1
ATOM 961 O O . SER A 1 125 ? -5.582 26 1.856 1 95.25 125 SER A O 1
ATOM 963 N N . MET A 1 126 ? -5.742 25.859 -0.376 1 95.31 126 MET A N 1
ATOM 964 C CA . MET A 1 126 ? -5.367 24.453 -0.37 1 95.31 126 MET A CA 1
ATOM 965 C C . MET A 1 126 ? -3.93 24.266 -0.838 1 95.31 126 MET A C 1
ATOM 967 O O . MET A 1 126 ? -3.391 23.156 -0.787 1 95.31 126 MET A O 1
ATOM 971 N N . HIS A 1 127 ? -3.291 25.359 -1.298 1 94.38 127 HIS A N 1
ATOM 972 C CA . HIS A 1 127 ? -1.991 25.203 -1.941 1 94.38 127 HIS A CA 1
ATOM 973 C C . HIS A 1 127 ? -1.02 26.297 -1.499 1 94.38 127 HIS A C 1
ATOM 975 O O . HIS A 1 127 ? -0.41 26.953 -2.334 1 94.38 127 HIS A O 1
ATOM 981 N N . MET A 1 128 ? -0.838 26.406 -0.225 1 95.44 128 MET A N 1
ATOM 982 C CA . MET A 1 128 ? 0.163 27.328 0.301 1 95.44 128 MET A CA 1
ATOM 983 C C . MET A 1 128 ? 1.567 26.75 0.147 1 95.44 128 MET A C 1
ATOM 985 O O . MET A 1 128 ? 1.755 25.531 0.204 1 95.44 128 MET A O 1
ATOM 989 N N . TYR A 1 129 ? 2.484 27.641 -0.117 1 94.81 129 TYR A N 1
ATOM 990 C CA . TYR A 1 129 ? 3.877 27.281 -0.362 1 94.81 129 TYR A CA 1
ATOM 991 C C . TYR A 1 129 ? 4.812 28.406 0.051 1 94.81 129 TYR A C 1
ATOM 993 O O . TYR A 1 129 ? 4.516 29.578 -0.172 1 94.81 129 TYR A O 1
ATOM 1001 N N . ASP A 1 130 ? 5.93 28.031 0.691 1 96.25 130 ASP A N 1
ATOM 1002 C CA . ASP A 1 130 ? 6.941 29.016 1.069 1 96.25 130 ASP A CA 1
ATOM 1003 C C . ASP A 1 130 ? 8.312 28.359 1.216 1 96.25 130 ASP A C 1
ATOM 1005 O O . ASP A 1 130 ? 8.562 27.625 2.178 1 96.25 130 ASP A O 1
ATOM 1009 N N . THR A 1 131 ? 9.227 28.672 0.341 1 93.81 131 THR A N 1
ATOM 1010 C CA . THR A 1 131 ? 10.555 28.078 0.326 1 93.81 131 THR A CA 1
ATOM 1011 C C . THR A 1 131 ? 11.367 28.531 1.541 1 93.81 131 THR A C 1
ATOM 1013 O O . THR A 1 131 ? 12.141 27.75 2.102 1 93.81 131 THR A O 1
ATOM 1016 N N . ALA A 1 132 ? 11.211 29.719 1.934 1 95.81 132 ALA A N 1
ATOM 1017 C CA . ALA A 1 132 ? 12.023 30.297 3.004 1 95.81 132 ALA A CA 1
ATOM 1018 C C . ALA A 1 132 ? 11.773 29.578 4.328 1 95.81 132 ALA A C 1
ATOM 1020 O O . ALA A 1 132 ? 12.711 29.344 5.094 1 95.81 132 ALA A O 1
ATOM 1021 N N . THR A 1 133 ? 10.531 29.234 4.551 1 97.25 133 THR A N 1
ATOM 1022 C CA . THR A 1 133 ? 10.188 28.562 5.801 1 97.25 133 THR A CA 1
ATOM 1023 C C . THR A 1 133 ? 10.141 27.047 5.609 1 97.25 133 THR A C 1
ATOM 1025 O O . THR A 1 133 ? 9.844 26.312 6.551 1 97.25 133 THR A O 1
ATOM 1028 N N . ARG A 1 134 ? 10.305 26.578 4.398 1 97.38 134 ARG A N 1
ATOM 1029 C CA . ARG A 1 134 ? 10.406 25.172 4.039 1 97.38 134 ARG A CA 1
ATOM 1030 C C . ARG A 1 134 ? 9.062 24.469 4.195 1 97.38 134 ARG A C 1
ATOM 1032 O O . ARG A 1 134 ? 9.016 23.297 4.562 1 97.38 134 ARG A O 1
ATOM 1039 N N . LEU A 1 135 ? 7.977 25.25 4.062 1 97.94 135 LEU A N 1
ATOM 1040 C CA . LEU A 1 135 ? 6.664 24.656 3.811 1 97.94 135 LEU A CA 1
ATOM 1041 C C . LEU A 1 135 ? 6.473 24.375 2.324 1 97.94 135 LEU A C 1
ATOM 1043 O O . LEU A 1 135 ? 6.223 25.297 1.541 1 97.94 135 LEU A O 1
ATOM 1047 N N . LEU A 1 136 ? 6.516 23.141 1.883 1 94.62 136 LEU A N 1
ATOM 1048 C CA . LEU A 1 136 ? 6.531 22.797 0.465 1 94.62 136 LEU A CA 1
ATOM 1049 C C . LEU A 1 136 ? 5.172 22.266 0.019 1 94.62 136 LEU A C 1
ATOM 1051 O O . LEU A 1 136 ? 5.09 21.234 -0.651 1 94.62 136 LEU A O 1
ATOM 1055 N N . GLY A 1 137 ? 4.102 22.953 0.502 1 83.81 137 GLY A N 1
ATOM 1056 C CA . GLY A 1 137 ? 2.818 22.859 -0.181 1 83.81 137 GLY A CA 1
ATOM 1057 C C . GLY A 1 137 ? 1.787 22.062 0.588 1 83.81 137 GLY A C 1
ATOM 1058 O O . GLY A 1 137 ? 2.139 21.25 1.453 1 83.81 137 GLY A O 1
ATOM 1059 N N . GLY A 1 138 ? 0.734 22.625 0.265 1 90.56 138 GLY A N 1
ATOM 1060 C CA . GLY A 1 138 ? -0.468 21.844 0.485 1 90.56 138 GLY A CA 1
ATOM 1061 C C . GLY A 1 138 ? -0.921 21.078 -0.751 1 90.56 138 GLY A C 1
ATOM 1062 O O . GLY A 1 138 ? -0.833 21.594 -1.867 1 90.56 138 GLY A O 1
ATOM 1063 N N . TYR A 1 139 ? -1.363 19.859 -0.546 1 93.44 139 TYR A N 1
ATOM 1064 C CA . TYR A 1 139 ? -1.768 19.016 -1.668 1 93.44 139 TYR A CA 1
ATOM 1065 C C . TYR A 1 139 ? -3.223 18.594 -1.529 1 93.44 139 TYR A C 1
ATOM 1067 O O . TYR A 1 139 ? -3.615 18.031 -0.506 1 93.44 139 TYR A O 1
ATOM 1075 N N . ALA A 1 140 ? -3.949 18.844 -2.627 1 92.12 140 ALA A N 1
ATOM 1076 C CA . ALA A 1 140 ? -5.367 18.484 -2.617 1 92.12 140 ALA A CA 1
ATOM 1077 C C . ALA A 1 140 ? -5.562 17.016 -2.971 1 92.12 140 ALA A C 1
ATOM 1079 O O . ALA A 1 140 ? -6.543 16.391 -2.557 1 92.12 140 ALA A O 1
ATOM 1080 N N . ILE A 1 141 ? -4.703 16.562 -3.76 1 93.69 141 ILE A N 1
ATOM 1081 C CA . ILE A 1 141 ? -4.789 15.141 -4.109 1 93.69 141 ILE A CA 1
ATOM 1082 C C . ILE A 1 141 ? -4.34 14.289 -2.928 1 93.69 141 ILE A C 1
ATOM 1084 O O . ILE A 1 141 ? -3.199 14.391 -2.475 1 93.69 141 ILE A O 1
ATOM 1088 N N . VAL A 1 142 ? -5.207 13.438 -2.51 1 94.12 142 VAL A N 1
ATOM 1089 C CA . VAL A 1 142 ? -4.93 12.617 -1.336 1 94.12 142 VAL A CA 1
ATOM 1090 C C . VAL A 1 142 ? -3.705 11.734 -1.596 1 94.12 142 VAL A C 1
ATOM 1092 O O . VAL A 1 142 ? -3.699 10.93 -2.529 1 94.12 142 VAL A O 1
ATOM 1095 N N . GLY A 1 143 ? -2.668 11.93 -0.815 1 96.19 143 GLY A N 1
ATOM 1096 C CA . GLY A 1 143 ? -1.452 11.141 -0.934 1 96.19 143 GLY A CA 1
ATOM 1097 C C . GLY A 1 143 ? -0.472 11.703 -1.946 1 96.19 143 GLY A C 1
ATOM 1098 O O . GLY A 1 143 ? 0.636 11.188 -2.098 1 96.19 143 GLY A O 1
ATOM 1099 N N . GLY A 1 144 ? -0.858 12.742 -2.623 1 96.38 144 GLY A N 1
ATOM 1100 C CA . GLY A 1 144 ? -0.017 13.312 -3.664 1 96.38 144 GLY A CA 1
ATOM 1101 C C . GLY A 1 144 ? 1.309 13.828 -3.143 1 96.38 144 GLY A C 1
ATOM 1102 O O . GLY A 1 144 ? 2.301 13.859 -3.873 1 96.38 144 GLY A O 1
ATOM 1103 N N . GLN A 1 145 ? 1.394 14.258 -1.94 1 97.06 145 GLN A N 1
ATOM 1104 C CA . GLN A 1 145 ? 2.586 14.875 -1.371 1 97.06 145 GLN A CA 1
ATOM 1105 C C . GLN A 1 145 ? 3.586 13.82 -0.908 1 97.06 145 GLN A C 1
ATOM 1107 O O . GLN A 1 145 ? 4.766 14.125 -0.703 1 97.06 145 GLN A O 1
ATOM 1112 N N . VAL A 1 146 ? 3.154 12.594 -0.719 1 98.31 146 VAL A N 1
ATOM 1113 C CA . VAL A 1 146 ? 3.949 11.617 0.018 1 98.31 146 VAL A CA 1
ATOM 1114 C C . VAL A 1 146 ? 5.188 11.242 -0.791 1 98.31 146 VAL A C 1
ATOM 1116 O O . VAL A 1 146 ? 6.309 11.297 -0.281 1 98.31 146 VAL A O 1
ATOM 1119 N N . PRO A 1 147 ? 5.043 10.906 -2.145 1 98 147 PRO A N 1
ATOM 1120 C CA . PRO A 1 147 ? 6.254 10.609 -2.908 1 98 147 PRO A CA 1
ATOM 1121 C C . PRO A 1 147 ? 7.215 11.797 -2.982 1 98 147 PRO A C 1
ATOM 1123 O O . PRO A 1 147 ? 8.43 11.609 -2.977 1 98 147 PRO A O 1
ATOM 1126 N N . LEU A 1 148 ? 6.68 13 -3.062 1 97.75 148 LEU A N 1
ATOM 1127 C CA . LEU A 1 148 ? 7.52 14.195 -3.111 1 97.75 148 LEU A CA 1
ATOM 1128 C C . LEU A 1 148 ? 8.297 14.367 -1.81 1 97.75 148 LEU A C 1
ATOM 1130 O O . LEU A 1 148 ? 9.461 14.758 -1.825 1 97.75 148 LEU A O 1
ATOM 1134 N N . ALA A 1 149 ? 7.625 14.117 -0.724 1 98.62 149 ALA A N 1
ATOM 1135 C CA . ALA A 1 149 ? 8.289 14.172 0.576 1 98.62 149 ALA A CA 1
ATOM 1136 C C . ALA A 1 149 ? 9.461 13.195 0.638 1 98.62 149 ALA A C 1
ATOM 1138 O O . ALA A 1 149 ? 10.523 13.523 1.169 1 98.62 149 ALA A O 1
ATOM 1139 N N . ILE A 1 150 ? 9.297 12.008 0.067 1 98.62 150 ILE A N 1
ATOM 1140 C CA . ILE A 1 150 ? 10.359 11.008 0.015 1 98.62 150 ILE A CA 1
ATOM 1141 C C . ILE A 1 150 ? 11.523 11.531 -0.825 1 98.62 150 ILE A C 1
ATOM 1143 O O . ILE A 1 150 ? 12.688 11.352 -0.467 1 98.62 150 ILE A O 1
ATOM 1147 N N . GLY A 1 151 ? 11.148 12.148 -1.966 1 98.44 151 GLY A N 1
ATOM 1148 C CA . GLY A 1 151 ? 12.188 12.758 -2.771 1 98.44 151 GLY A CA 1
ATOM 1149 C C . GLY A 1 151 ? 13.016 13.773 -2.008 1 98.44 151 GLY A C 1
ATOM 1150 O O . GLY A 1 151 ? 14.242 13.805 -2.125 1 98.44 151 GLY A O 1
ATOM 1151 N N . ALA A 1 152 ? 12.367 14.617 -1.255 1 98.44 152 ALA A N 1
ATOM 1152 C CA . ALA A 1 152 ? 13.055 15.617 -0.448 1 98.44 152 ALA A CA 1
ATOM 1153 C C . ALA A 1 152 ? 13.945 14.961 0.605 1 98.44 152 ALA A C 1
ATOM 1155 O O . ALA A 1 152 ? 15.078 15.383 0.825 1 98.44 152 ALA A O 1
ATOM 1156 N N . ALA A 1 153 ? 13.438 13.969 1.273 1 98.81 153 ALA A N 1
ATOM 1157 C CA . ALA A 1 153 ? 14.219 13.25 2.279 1 98.81 153 ALA A CA 1
ATOM 1158 C C . ALA A 1 153 ? 15.453 12.609 1.659 1 98.81 153 ALA A C 1
ATOM 1160 O O . ALA A 1 153 ? 16.531 12.625 2.252 1 98.81 153 ALA A O 1
ATOM 1161 N N . LEU A 1 154 ? 15.258 12.031 0.503 1 98.56 154 LEU A N 1
ATOM 1162 C CA . LEU A 1 154 ? 16.375 11.438 -0.216 1 98.56 154 LEU A CA 1
ATOM 1163 C C . LEU A 1 154 ? 17.438 12.492 -0.528 1 98.56 154 LEU A C 1
ATOM 1165 O O . LEU A 1 154 ? 18.641 12.227 -0.412 1 98.56 154 LEU A O 1
ATOM 1169 N N . ALA A 1 155 ? 16.984 13.641 -0.966 1 98.19 155 ALA A N 1
ATOM 1170 C CA . ALA A 1 155 ? 17.906 14.727 -1.268 1 98.19 155 ALA A CA 1
ATOM 1171 C C . ALA A 1 155 ? 18.719 15.109 -0.035 1 98.19 155 ALA A C 1
ATOM 1173 O O . ALA A 1 155 ? 19.938 15.344 -0.127 1 98.19 155 ALA A O 1
ATOM 1174 N N . ILE A 1 156 ? 18.094 15.25 1.122 1 98.19 156 ILE A N 1
ATOM 1175 C CA . ILE A 1 156 ? 18.766 15.586 2.371 1 98.19 156 ILE A CA 1
ATOM 1176 C C . ILE A 1 156 ? 19.844 14.547 2.674 1 98.19 156 ILE A C 1
ATOM 1178 O O . ILE A 1 156 ? 20.984 14.891 2.963 1 98.19 156 ILE A O 1
ATOM 1182 N N . ASP A 1 157 ? 19.438 13.289 2.592 1 97.56 157 ASP A N 1
ATOM 1183 C CA . ASP A 1 157 ? 20.344 12.18 2.855 1 97.56 157 ASP A CA 1
ATOM 1184 C C . ASP A 1 157 ? 21.516 12.195 1.873 1 97.56 157 ASP A C 1
ATOM 1186 O O . ASP A 1 157 ? 22.672 12.07 2.277 1 97.56 157 ASP A O 1
ATOM 1190 N N . TYR A 1 158 ? 21.219 12.383 0.667 1 97.12 158 TYR A N 1
ATOM 1191 C CA . TYR A 1 158 ? 22.203 12.359 -0.405 1 97.12 158 TYR A CA 1
ATOM 1192 C C . TYR A 1 158 ? 23.234 13.461 -0.224 1 97.12 158 TYR A C 1
ATOM 1194 O O . TYR A 1 158 ? 24.422 13.273 -0.53 1 97.12 158 TYR A O 1
ATOM 1202 N N . ARG A 1 159 ? 22.828 14.523 0.326 1 97.25 159 ARG A N 1
ATOM 1203 C CA . ARG A 1 159 ? 23.688 15.688 0.494 1 97.25 159 ARG A CA 1
ATOM 1204 C C . ARG A 1 159 ? 24.391 15.656 1.85 1 97.25 159 ARG A C 1
ATOM 1206 O O . ARG A 1 159 ? 25.203 16.531 2.156 1 97.25 159 ARG A O 1
ATOM 1213 N N . GLY A 1 160 ? 24.062 14.734 2.693 1 96.25 160 GLY A N 1
ATOM 1214 C CA . GLY A 1 160 ? 24.656 14.609 4.012 1 96.25 160 GLY A CA 1
ATOM 1215 C C . GLY A 1 160 ? 24.156 15.648 4.996 1 96.25 160 GLY A C 1
ATOM 1216 O O . GLY A 1 160 ? 24.891 16.062 5.898 1 96.25 160 GLY A O 1
ATOM 1217 N N . GLY A 1 161 ? 22.984 16.156 4.773 1 96.38 161 GLY A N 1
ATOM 1218 C CA . GLY A 1 161 ? 22.406 17.156 5.668 1 96.38 161 GLY A CA 1
ATOM 1219 C C . GLY A 1 161 ? 21.766 16.531 6.902 1 96.38 161 GLY A C 1
ATOM 1220 O O . GLY A 1 161 ? 21.656 15.312 7.008 1 96.38 161 GLY A O 1
ATOM 1221 N N . ASP A 1 162 ? 21.281 17.406 7.801 1 97.12 162 ASP A N 1
ATOM 1222 C CA . ASP A 1 162 ? 20.672 16.906 9.031 1 97.12 162 ASP A CA 1
ATOM 1223 C C . ASP A 1 162 ? 19.266 17.453 9.195 1 97.12 162 ASP A C 1
ATOM 1225 O O . ASP A 1 162 ? 18.734 17.484 10.312 1 97.12 162 ASP A O 1
ATOM 1229 N N . ASP A 1 163 ? 18.75 17.984 8.133 1 98.38 163 ASP A N 1
ATOM 1230 C CA . ASP A 1 163 ? 17.344 18.359 8.156 1 98.38 163 ASP A CA 1
ATOM 1231 C C . ASP A 1 163 ? 16.453 17.125 8.109 1 98.38 163 ASP A C 1
ATOM 1233 O O . ASP A 1 163 ? 16.906 16.016 7.809 1 98.38 163 ASP A O 1
ATOM 1237 N N . VAL A 1 164 ? 15.219 17.328 8.477 1 98.81 164 VAL A N 1
ATOM 1238 C CA . VAL A 1 164 ? 14.227 16.266 8.461 1 98.81 164 VAL A CA 1
ATOM 1239 C C . VAL A 1 164 ? 12.992 16.719 7.684 1 98.81 164 VAL A C 1
ATOM 1241 O O . VAL A 1 164 ? 12.703 17.922 7.617 1 98.81 164 VAL A O 1
ATOM 1244 N N . VAL A 1 165 ? 12.344 15.742 7.047 1 98.88 165 VAL A N 1
ATOM 1245 C CA . VAL A 1 165 ? 11.07 16 6.391 1 98.88 165 VAL A CA 1
ATOM 1246 C C . VAL A 1 165 ? 9.93 15.484 7.27 1 98.88 165 VAL A C 1
ATOM 1248 O O . VAL A 1 165 ? 9.969 14.352 7.754 1 98.88 165 VAL A O 1
ATOM 1251 N N . VAL A 1 166 ? 8.977 16.328 7.559 1 98.94 166 VAL A N 1
ATOM 1252 C CA . VAL A 1 166 ? 7.699 15.867 8.102 1 98.94 166 VAL A CA 1
ATOM 1253 C C . VAL A 1 166 ? 6.629 15.914 7.016 1 98.94 166 VAL A C 1
ATOM 1255 O O . VAL A 1 166 ? 6.465 16.922 6.336 1 98.94 166 VAL A O 1
ATOM 1258 N N . CYS A 1 167 ? 6 14.789 6.801 1 98.88 167 CYS A N 1
ATOM 1259 C CA . CYS A 1 167 ? 4.922 14.688 5.828 1 98.88 167 CYS A CA 1
ATOM 1260 C C . CYS A 1 167 ? 3.578 14.492 6.523 1 98.88 167 CYS A C 1
ATOM 1262 O O . CYS A 1 167 ? 3.25 13.391 6.957 1 98.88 167 CYS A O 1
ATOM 1264 N N . GLN A 1 168 ? 2.844 15.57 6.605 1 98.69 168 GLN A N 1
ATOM 1265 C CA . GLN A 1 168 ? 1.539 15.578 7.262 1 98.69 168 GLN A CA 1
ATOM 1266 C C . GLN A 1 168 ? 0.436 15.148 6.297 1 98.69 168 GLN A C 1
ATOM 1268 O O . GLN A 1 168 ? 0.422 15.562 5.137 1 98.69 168 GLN A O 1
ATOM 1273 N N . MET A 1 169 ? -0.452 14.273 6.785 1 98.06 169 MET A N 1
ATOM 1274 C CA . MET A 1 169 ? -1.536 13.75 5.957 1 98.06 169 MET A CA 1
ATOM 1275 C C . MET A 1 169 ? -2.744 13.391 6.816 1 98.06 169 MET A C 1
ATOM 1277 O O . MET A 1 169 ? -2.646 13.336 8.039 1 98.06 169 MET A O 1
ATOM 1281 N N . GLY A 1 170 ? -3.875 13.242 6.152 1 97 170 GLY A N 1
ATOM 1282 C CA . GLY A 1 170 ? -5.055 12.727 6.832 1 97 170 GLY A CA 1
ATOM 1283 C C . GLY A 1 170 ? -5.09 11.211 6.898 1 97 170 GLY A C 1
ATOM 1284 O O . GLY A 1 170 ? -4.312 10.539 6.223 1 97 170 GLY A O 1
ATOM 1285 N N . GLU A 1 171 ? -5.977 10.711 7.73 1 96.94 171 GLU A N 1
ATOM 1286 C CA . GLU A 1 171 ? -6.074 9.266 7.926 1 96.94 171 GLU A CA 1
ATOM 1287 C C . GLU A 1 171 ? -6.469 8.555 6.633 1 96.94 171 GLU A C 1
ATOM 1289 O O . GLU A 1 171 ? -6.078 7.41 6.406 1 96.94 171 GLU A O 1
ATOM 1294 N N . GLY A 1 172 ? -7.266 9.188 5.785 1 95.94 172 GLY A N 1
ATOM 1295 C CA . GLY A 1 172 ? -7.645 8.578 4.52 1 95.94 172 GLY A CA 1
ATOM 1296 C C . GLY A 1 172 ? -6.457 8.273 3.629 1 95.94 172 GLY A C 1
ATOM 1297 O O . GLY A 1 172 ? -6.508 7.344 2.818 1 95.94 172 GLY A O 1
ATOM 1298 N N . THR A 1 173 ? -5.422 9.031 3.758 1 97.31 173 THR A N 1
ATOM 1299 C CA . THR A 1 173 ? -4.223 8.875 2.941 1 97.31 173 THR A CA 1
ATOM 1300 C C . THR A 1 173 ? -3.562 7.523 3.211 1 97.31 173 THR A C 1
ATOM 1302 O O . THR A 1 173 ? -2.893 6.969 2.336 1 97.31 173 THR A O 1
ATOM 1305 N N . THR A 1 174 ? -3.785 6.938 4.379 1 97.31 174 THR A N 1
ATOM 1306 C CA . THR A 1 174 ? -3.141 5.684 4.758 1 97.31 174 THR A CA 1
ATOM 1307 C C . THR A 1 174 ? -3.717 4.516 3.963 1 97.31 174 THR A C 1
ATOM 1309 O O . THR A 1 174 ? -3.199 3.4 4.027 1 97.31 174 THR A O 1
ATOM 1312 N N . ASN A 1 175 ? -4.734 4.797 3.188 1 96.69 175 ASN A N 1
ATOM 1313 C CA . ASN A 1 175 ? -5.344 3.766 2.352 1 96.69 175 ASN A CA 1
ATOM 1314 C C . ASN A 1 175 ? -4.938 3.918 0.888 1 96.69 175 ASN A C 1
ATOM 1316 O O . ASN A 1 175 ? -5.371 3.141 0.035 1 96.69 175 ASN A O 1
ATOM 1320 N N . ILE A 1 176 ? -4.102 4.879 0.657 1 96.19 176 ILE A N 1
ATOM 1321 C CA . ILE A 1 176 ? -3.637 5.145 -0.7 1 96.19 176 ILE A CA 1
ATOM 1322 C C . ILE A 1 176 ? -2.334 4.387 -0.954 1 96.19 176 ILE A C 1
ATOM 1324 O O . ILE A 1 176 ? -1.458 4.34 -0.088 1 96.19 176 ILE A O 1
ATOM 1328 N N . GLY A 1 177 ? -2.107 3.848 -2.141 1 96.75 177 GLY A N 1
ATOM 1329 C CA . GLY A 1 177 ? -0.94 3.059 -2.504 1 96.75 177 GLY A CA 1
ATOM 1330 C C . GLY A 1 177 ? 0.369 3.793 -2.289 1 96.75 177 GLY A C 1
ATOM 1331 O O . GLY A 1 177 ? 1.334 3.219 -1.781 1 96.75 177 GLY A O 1
ATOM 1332 N N . ALA A 1 178 ? 0.365 5.051 -2.631 1 97.06 178 ALA A N 1
ATOM 1333 C CA . ALA A 1 178 ? 1.577 5.859 -2.535 1 97.06 178 ALA A CA 1
ATOM 1334 C C . ALA A 1 178 ? 2.08 5.922 -1.096 1 97.06 178 ALA A C 1
ATOM 1336 O O . ALA A 1 178 ? 3.289 5.984 -0.856 1 97.06 178 ALA A O 1
ATOM 1337 N N . PHE A 1 179 ? 1.142 5.883 -0.163 1 98.44 179 PHE A N 1
ATOM 1338 C CA . PHE A 1 179 ? 1.508 5.855 1.249 1 98.44 179 PHE A CA 1
ATOM 1339 C C . PHE A 1 179 ? 2.363 4.633 1.562 1 98.44 179 PHE A C 1
ATOM 1341 O O . PHE A 1 179 ? 3.447 4.758 2.135 1 98.44 179 PHE A O 1
ATOM 1348 N N . HIS A 1 180 ? 1.983 3.523 1.119 1 97.5 180 HIS A N 1
ATOM 1349 C CA . HIS A 1 180 ? 2.65 2.26 1.412 1 97.5 180 HIS A CA 1
ATOM 1350 C C . HIS A 1 180 ? 3.979 2.152 0.673 1 97.5 180 HIS A C 1
ATOM 1352 O O . HIS A 1 180 ? 4.984 1.734 1.251 1 97.5 180 HIS A O 1
ATOM 1358 N N . GLU A 1 181 ? 3.975 2.502 -0.559 1 97.75 181 GLU A N 1
ATOM 1359 C CA . GLU A 1 181 ? 5.207 2.488 -1.339 1 97.75 181 GLU A CA 1
ATOM 1360 C C . GLU A 1 181 ? 6.258 3.41 -0.724 1 97.75 181 GLU A C 1
ATOM 1362 O O . GLU A 1 181 ? 7.434 3.047 -0.63 1 97.75 181 GLU A O 1
ATOM 1367 N N . SER A 1 182 ? 5.785 4.547 -0.266 1 98.5 182 SER A N 1
ATOM 1368 C CA . SER A 1 182 ? 6.68 5.555 0.291 1 98.5 182 SER A CA 1
ATOM 1369 C C . SER A 1 182 ? 7.258 5.105 1.628 1 98.5 182 SER A C 1
ATOM 1371 O O . SER A 1 182 ? 8.453 5.281 1.886 1 98.5 182 SER A O 1
ATOM 1373 N N . LEU A 1 183 ? 6.414 4.527 2.473 1 98.38 183 LEU A N 1
ATOM 1374 C CA . LEU A 1 183 ? 6.918 4.051 3.756 1 98.38 183 LEU A CA 1
ATOM 1375 C C . LEU A 1 183 ? 7.957 2.951 3.555 1 98.38 183 LEU A C 1
ATOM 1377 O O . LEU A 1 183 ? 8.969 2.914 4.254 1 98.38 183 LEU A O 1
ATOM 1381 N N . ASN A 1 184 ? 7.754 2.039 2.613 1 98.25 184 ASN A N 1
ATOM 1382 C CA . ASN A 1 184 ? 8.719 0.984 2.322 1 98.25 184 ASN A CA 1
ATOM 1383 C C . ASN A 1 184 ? 10.078 1.56 1.921 1 98.25 184 ASN A C 1
ATOM 1385 O O . ASN A 1 184 ? 11.109 1.149 2.449 1 98.25 184 ASN A O 1
ATOM 1389 N N . ILE A 1 185 ? 10.07 2.52 1.034 1 97.94 185 ILE A N 1
ATOM 1390 C CA . ILE A 1 185 ? 11.305 3.117 0.532 1 97.94 185 ILE A CA 1
ATOM 1391 C C . ILE A 1 185 ? 12.008 3.873 1.658 1 97.94 185 ILE A C 1
ATOM 1393 O O . ILE A 1 185 ? 13.227 3.787 1.805 1 97.94 185 ILE A O 1
ATOM 1397 N N . ALA A 1 186 ? 11.219 4.617 2.428 1 98.75 186 ALA A N 1
ATOM 1398 C CA . ALA A 1 186 ? 11.789 5.387 3.529 1 98.75 186 ALA A CA 1
ATOM 1399 C C . ALA A 1 186 ? 12.539 4.48 4.5 1 98.75 186 ALA A C 1
ATOM 1401 O O . ALA A 1 186 ? 13.648 4.805 4.926 1 98.75 186 ALA A O 1
ATOM 1402 N N . ALA A 1 187 ? 11.922 3.395 4.844 1 98.5 187 ALA A N 1
ATOM 1403 C CA . ALA A 1 187 ? 12.531 2.447 5.773 1 98.5 187 ALA A CA 1
ATOM 1404 C C . ALA A 1 187 ? 13.75 1.773 5.145 1 98.5 187 ALA A C 1
ATOM 1406 O O . ALA A 1 187 ? 14.805 1.672 5.773 1 98.5 187 ALA A O 1
ATOM 1407 N N . LEU A 1 188 ? 13.656 1.347 3.926 1 97.5 188 LEU A N 1
ATOM 1408 C CA . LEU A 1 188 ? 14.711 0.64 3.215 1 97.5 188 LEU A CA 1
ATOM 1409 C C . LEU A 1 188 ? 15.961 1.506 3.102 1 97.5 188 LEU A C 1
ATOM 1411 O O . LEU A 1 188 ? 17.078 1.016 3.275 1 97.5 188 LEU A O 1
ATOM 1415 N N . TRP A 1 189 ? 15.703 2.746 2.846 1 97.62 189 TRP A N 1
ATOM 1416 C CA . TRP A 1 189 ? 16.828 3.637 2.561 1 97.62 189 TRP A CA 1
ATOM 1417 C C . TRP A 1 189 ? 17.188 4.469 3.787 1 97.62 189 TRP A C 1
ATOM 1419 O O . TRP A 1 189 ? 18.047 5.352 3.717 1 97.62 189 TRP A O 1
ATOM 1429 N N . ARG A 1 190 ? 16.484 4.25 4.859 1 98.19 190 ARG A N 1
ATOM 1430 C CA . ARG A 1 190 ? 16.75 4.926 6.125 1 98.19 190 ARG A CA 1
ATOM 1431 C C . ARG A 1 190 ? 16.703 6.441 5.957 1 98.19 190 ARG A C 1
ATOM 1433 O O . ARG A 1 190 ? 17.656 7.137 6.332 1 98.19 190 ARG A O 1
ATOM 1440 N N . LEU A 1 191 ? 15.664 6.941 5.383 1 98.75 191 LEU A N 1
ATOM 1441 C CA . LEU A 1 191 ? 15.547 8.359 5.059 1 98.75 191 LEU A CA 1
ATOM 1442 C C . LEU A 1 191 ? 15.094 9.156 6.277 1 98.75 191 LEU A C 1
ATOM 1444 O O . LEU A 1 191 ? 14.352 8.648 7.117 1 98.75 191 LEU A O 1
ATOM 1448 N N . PRO A 1 192 ? 15.484 10.375 6.41 1 98.88 192 PRO A N 1
ATOM 1449 C CA . PRO A 1 192 ? 15.102 11.234 7.535 1 98.88 192 PRO A CA 1
ATOM 1450 C C . PRO A 1 192 ? 13.711 11.844 7.359 1 98.88 192 PRO A C 1
ATOM 1452 O O . PRO A 1 192 ? 13.586 13.039 7.07 1 98.88 192 PRO A O 1
ATOM 1455 N N . VAL A 1 193 ? 12.727 11.102 7.602 1 98.94 193 VAL A N 1
ATOM 1456 C CA . VAL A 1 193 ? 11.352 11.539 7.371 1 98.94 193 VAL A CA 1
ATOM 1457 C C . VAL A 1 193 ? 10.445 11.008 8.477 1 98.94 193 VAL A C 1
ATOM 1459 O O . VAL A 1 193 ? 10.625 9.883 8.945 1 98.94 193 VAL A O 1
ATOM 1462 N N . VAL A 1 194 ? 9.555 11.805 8.953 1 98.94 194 VAL A N 1
ATOM 1463 C CA . VAL A 1 194 ? 8.477 11.422 9.852 1 98.94 194 VAL A CA 1
ATOM 1464 C C . VAL A 1 194 ? 7.129 11.633 9.172 1 98.94 194 VAL A C 1
ATOM 1466 O O . VAL A 1 194 ? 6.848 12.719 8.664 1 98.94 194 VAL A O 1
ATOM 1469 N N . PHE A 1 195 ? 6.363 10.539 9.117 1 98.94 195 PHE A N 1
ATOM 1470 C CA . PHE A 1 195 ? 5.008 10.617 8.586 1 98.94 195 PHE A CA 1
ATOM 1471 C C . PHE A 1 195 ? 4.012 10.945 9.695 1 98.94 195 PHE A C 1
ATOM 1473 O O . PHE A 1 195 ? 3.9 10.211 10.672 1 98.94 195 PHE A O 1
ATOM 1480 N N . LEU A 1 196 ? 3.307 12.031 9.555 1 98.94 196 LEU A N 1
ATOM 1481 C CA . LEU A 1 196 ? 2.312 12.453 10.539 1 98.94 196 LEU A CA 1
ATOM 1482 C C . LEU A 1 196 ? 0.9 12.273 9.992 1 98.94 196 LEU A C 1
ATOM 1484 O O . LEU A 1 196 ? 0.518 12.938 9.023 1 98.94 196 LEU A O 1
ATOM 1488 N N . VAL A 1 197 ? 0.165 11.406 10.609 1 98.81 197 VAL A N 1
ATOM 1489 C CA . VAL A 1 197 ? -1.223 11.156 10.234 1 98.81 197 VAL A CA 1
ATOM 1490 C C . VAL A 1 197 ? -2.158 11.867 11.211 1 98.81 197 VAL A C 1
ATOM 1492 O O . VAL A 1 197 ? -2.148 11.578 12.414 1 98.81 197 VAL A O 1
ATOM 1495 N N . ILE A 1 198 ? -2.895 12.828 10.688 1 98.25 198 ILE A N 1
ATOM 1496 C CA . ILE A 1 198 ? -3.982 13.414 11.469 1 98.25 198 ILE A CA 1
ATOM 1497 C C . ILE A 1 198 ? -5.219 12.531 11.375 1 98.25 198 ILE A C 1
ATOM 1499 O O . ILE A 1 198 ? -5.891 12.492 10.336 1 98.25 198 ILE A O 1
ATOM 1503 N N . ASN A 1 199 ? -5.469 11.805 12.422 1 97.75 199 ASN A N 1
ATOM 1504 C CA . ASN A 1 199 ? -6.668 10.977 12.484 1 97.75 199 ASN A CA 1
ATOM 1505 C C . ASN A 1 199 ? -7.84 11.734 13.102 1 97.75 199 ASN A C 1
ATOM 1507 O O . ASN A 1 199 ? -8.023 11.719 14.32 1 97.75 199 ASN A O 1
ATOM 1511 N N . ASN A 1 200 ? -8.578 12.375 12.266 1 94.06 200 ASN A N 1
ATOM 1512 C CA . ASN A 1 200 ? -9.758 13.094 12.742 1 94.06 200 ASN A CA 1
ATOM 1513 C C . ASN A 1 200 ? -10.984 12.188 12.789 1 94.06 200 ASN A C 1
ATOM 1515 O O . ASN A 1 200 ? -12.109 12.664 12.961 1 94.06 200 ASN A O 1
ATOM 1519 N N . GLN A 1 201 ? -10.812 10.891 12.461 1 90.94 201 GLN A N 1
ATOM 1520 C CA . GLN A 1 201 ? -11.75 9.797 12.664 1 90.94 201 GLN A CA 1
ATOM 1521 C C . GLN A 1 201 ? -12.719 9.672 11.492 1 90.94 201 GLN A C 1
ATOM 1523 O O . GLN A 1 201 ? -13.336 8.625 11.297 1 90.94 201 GLN A O 1
ATOM 1528 N N . THR A 1 202 ? -12.875 10.727 10.664 1 90.81 202 THR A N 1
ATOM 1529 C CA . THR A 1 202 ? -14 10.68 9.734 1 90.81 202 THR A CA 1
ATOM 1530 C C . THR A 1 202 ? -13.539 10.977 8.312 1 90.81 202 THR A C 1
ATOM 1532 O O . THR A 1 202 ? -14.336 10.945 7.375 1 90.81 202 THR A O 1
ATOM 1535 N N . GLY A 1 203 ? -12.297 11.219 8.156 1 90.25 203 GLY A N 1
ATOM 1536 C CA . GLY A 1 203 ? -11.898 11.625 6.82 1 90.25 203 GLY A CA 1
ATOM 1537 C C . GLY A 1 203 ? -12.789 12.719 6.246 1 90.25 203 GLY A C 1
ATOM 1538 O O . GLY A 1 203 ? -13.008 13.75 6.887 1 90.25 203 GLY A O 1
ATOM 1539 N N . MET A 1 204 ? -13.234 12.539 5.043 1 88.31 204 MET A N 1
ATOM 1540 C CA . MET A 1 204 ? -14.234 13.469 4.52 1 88.31 204 MET A CA 1
ATOM 1541 C C . MET A 1 204 ? -15.609 13.18 5.117 1 88.31 204 MET A C 1
ATOM 1543 O O . MET A 1 204 ? -16.266 14.094 5.621 1 88.31 204 MET A O 1
ATOM 1547 N N . GLY A 1 205 ? -15.93 11.93 5.152 1 90 205 GLY A N 1
ATOM 1548 C CA . GLY A 1 205 ? -17.266 11.602 5.637 1 90 205 GLY A CA 1
ATOM 1549 C C . GLY A 1 205 ? -17.422 10.141 6.016 1 90 205 GLY A C 1
ATOM 1550 O O . GLY A 1 205 ? -18.484 9.719 6.457 1 90 205 GLY A O 1
ATOM 1551 N N . THR A 1 206 ? -16.406 9.359 5.871 1 91.25 206 THR A N 1
ATOM 1552 C CA . THR A 1 206 ? -16.406 7.953 6.25 1 91.25 206 THR A CA 1
ATOM 1553 C C . THR A 1 206 ? -15.492 7.711 7.445 1 91.25 206 THR A C 1
ATOM 1555 O O . THR A 1 206 ? -14.312 8.086 7.418 1 91.25 206 THR A O 1
ATOM 1558 N N . THR A 1 207 ? -16.047 7.125 8.461 1 93.06 207 THR A N 1
ATOM 1559 C CA . THR A 1 207 ? -15.258 6.926 9.68 1 93.06 207 THR A CA 1
ATOM 1560 C C . THR A 1 207 ? -14.086 5.984 9.422 1 93.06 207 THR A C 1
ATOM 1562 O O . THR A 1 207 ? -14.117 5.191 8.477 1 93.06 207 THR A O 1
ATOM 1565 N N . VAL A 1 208 ? -13.07 6.066 10.211 1 94.56 208 VAL A N 1
ATOM 1566 C CA . VAL A 1 208 ? -11.852 5.277 10.07 1 94.56 208 VAL A CA 1
ATOM 1567 C C . VAL A 1 208 ? -12.18 3.791 10.172 1 94.56 208 VAL A C 1
ATOM 1569 O O . VAL A 1 208 ? -11.602 2.973 9.453 1 94.56 208 VAL A O 1
ATOM 1572 N N . GLU A 1 209 ? -13.172 3.416 10.945 1 93.69 209 GLU A N 1
ATOM 1573 C CA . GLU A 1 209 ? -13.57 2.023 11.133 1 93.69 209 GLU A CA 1
ATOM 1574 C C . GLU A 1 209 ? -14.188 1.452 9.852 1 93.69 209 GLU A C 1
ATOM 1576 O O . GLU A 1 209 ? -14.156 0.24 9.633 1 93.69 209 GLU A O 1
ATOM 1581 N N . HIS A 1 210 ? -14.695 2.34 9.031 1 95 210 HIS A N 1
ATOM 1582 C CA . HIS A 1 210 ? -15.359 1.887 7.82 1 95 210 HIS A CA 1
ATOM 1583 C C . HIS A 1 210 ? -14.461 2.061 6.602 1 95 210 HIS A C 1
ATOM 1585 O O . HIS A 1 210 ? -14.82 1.641 5.496 1 95 210 HIS A O 1
ATOM 1591 N N . SER A 1 211 ? -13.328 2.633 6.836 1 95.19 211 SER A N 1
ATOM 1592 C CA . SER A 1 211 ? -12.469 2.877 5.68 1 95.19 211 SER A CA 1
ATOM 1593 C C . SER A 1 211 ? -11.141 2.135 5.812 1 95.19 211 SER A C 1
ATOM 1595 O O . SER A 1 211 ? -10.414 1.968 4.828 1 95.19 211 SER A O 1
ATOM 1597 N N . SER A 1 212 ? -10.828 1.752 6.996 1 96.88 212 SER A N 1
ATOM 1598 C CA . SER A 1 212 ? -9.555 1.088 7.27 1 96.88 212 SER A CA 1
ATOM 1599 C C . SER A 1 212 ? -9.766 -0.207 8.047 1 96.88 212 SER A C 1
ATOM 1601 O O . SER A 1 212 ? -10.305 -0.192 9.156 1 96.88 212 SER A O 1
ATOM 1603 N N . ALA A 1 213 ? -9.25 -1.294 7.492 1 96.38 213 ALA A N 1
ATOM 1604 C CA . ALA A 1 213 ? -9.383 -2.588 8.164 1 96.38 213 ALA A CA 1
ATOM 1605 C C . ALA A 1 213 ? -8.656 -2.586 9.508 1 96.38 213 ALA A C 1
ATOM 1607 O O . ALA A 1 213 ? -9.102 -3.236 10.453 1 96.38 213 ALA A O 1
ATOM 1608 N N . GLU A 1 214 ? -7.59 -1.869 9.555 1 95.88 214 GLU A N 1
ATOM 1609 C CA . GLU A 1 214 ? -6.906 -1.544 10.797 1 95.88 214 GLU A CA 1
ATOM 1610 C C . GLU A 1 214 ? -7.086 -0.071 11.156 1 95.88 214 GLU A C 1
ATOM 1612 O O . GLU A 1 214 ? -6.367 0.79 10.641 1 95.88 214 GLU A O 1
ATOM 1617 N N . PRO A 1 215 ? -8 0.241 12.102 1 96 215 PRO A N 1
ATOM 1618 C CA . PRO A 1 215 ? -8.289 1.648 12.391 1 96 215 PRO A CA 1
ATOM 1619 C C . PRO A 1 215 ? -7.211 2.307 13.25 1 96 215 PRO A C 1
ATOM 1621 O O . PRO A 1 215 ? -7.164 3.533 13.359 1 96 215 PRO A O 1
ATOM 1624 N N . ASP A 1 216 ? -6.477 1.464 14 1 97.12 216 ASP A N 1
ATOM 1625 C CA . ASP A 1 216 ? -5.27 1.978 14.641 1 97.12 216 ASP A CA 1
ATOM 1626 C C . ASP A 1 216 ? -4.141 2.156 13.625 1 97.12 216 ASP A C 1
ATOM 1628 O O . ASP A 1 216 ? -3.262 1.301 13.516 1 97.12 216 ASP A O 1
ATOM 1632 N N . LEU A 1 217 ? -4.117 3.248 13.039 1 98 217 LEU A N 1
ATOM 1633 C CA . LEU A 1 217 ? -3.355 3.469 11.82 1 98 217 LEU A CA 1
ATOM 1634 C C . LEU A 1 217 ? -1.855 3.418 12.094 1 98 217 LEU A C 1
ATOM 1636 O O . LEU A 1 217 ? -1.069 3.062 11.211 1 98 217 LEU A O 1
ATOM 1640 N N . TRP A 1 218 ? -1.392 3.764 13.32 1 97.94 218 TRP A N 1
ATOM 1641 C CA . TRP A 1 218 ? 0.021 3.727 13.68 1 97.94 218 TRP A CA 1
ATOM 1642 C C . TRP A 1 218 ? 0.573 2.309 13.578 1 97.94 218 TRP A C 1
ATOM 1644 O O . TRP A 1 218 ? 1.772 2.117 13.367 1 97.94 218 TRP A O 1
ATOM 1654 N N . LYS A 1 219 ? -0.234 1.3 13.664 1 97 219 LYS A N 1
ATOM 1655 C CA . LYS A 1 219 ? 0.185 -0.098 13.617 1 97 219 LYS A CA 1
ATOM 1656 C C . LYS A 1 219 ? 0.627 -0.492 12.211 1 97 219 LYS A C 1
ATOM 1658 O O . LYS A 1 219 ? 1.302 -1.508 12.023 1 97 219 LYS A O 1
ATOM 1663 N N . ARG A 1 220 ? 0.252 0.26 11.25 1 96.81 220 ARG A N 1
ATOM 1664 C CA . ARG A 1 220 ? 0.634 -0.041 9.875 1 96.81 220 ARG A CA 1
ATOM 1665 C C . ARG A 1 220 ? 2.143 0.092 9.68 1 96.81 220 ARG A C 1
ATOM 1667 O O . ARG A 1 220 ? 2.703 -0.462 8.734 1 96.81 220 ARG A O 1
ATOM 1674 N N . ALA A 1 221 ? 2.771 0.85 10.57 1 97.31 221 ALA A N 1
ATOM 1675 C CA . ALA A 1 221 ? 4.219 1.033 10.508 1 97.31 221 ALA A CA 1
ATOM 1676 C C . ALA A 1 221 ? 4.945 -0.303 10.617 1 97.31 221 ALA A C 1
ATOM 1678 O O . ALA A 1 221 ? 6.027 -0.478 10.055 1 97.31 221 ALA A O 1
ATOM 1679 N N . ALA A 1 222 ? 4.355 -1.264 11.227 1 93.44 222 ALA A N 1
ATOM 1680 C CA . ALA A 1 222 ? 4.977 -2.564 11.461 1 93.44 222 ALA A CA 1
ATOM 1681 C C . ALA A 1 222 ? 5.234 -3.289 10.141 1 93.44 222 ALA A C 1
ATOM 1683 O O . ALA A 1 222 ? 6.188 -4.062 10.023 1 93.44 222 ALA A O 1
ATOM 1684 N N . ALA A 1 223 ? 4.422 -3.006 9.211 1 94.44 223 ALA A N 1
ATOM 1685 C CA . ALA A 1 223 ? 4.562 -3.65 7.91 1 94.44 223 ALA A CA 1
ATOM 1686 C C . ALA A 1 223 ? 5.859 -3.232 7.227 1 94.44 223 ALA A C 1
ATOM 1688 O O . ALA A 1 223 ? 6.27 -3.836 6.23 1 94.44 223 ALA A O 1
ATOM 1689 N N . TYR A 1 224 ? 6.59 -2.283 7.832 1 97 224 TYR A N 1
ATOM 1690 C CA . TYR A 1 224 ? 7.809 -1.764 7.223 1 97 224 TYR A CA 1
ATOM 1691 C C . TYR A 1 224 ? 8.953 -1.727 8.234 1 97 224 TYR A C 1
ATOM 1693 O O . TYR A 1 224 ? 9.938 -1.008 8.039 1 97 224 TYR A O 1
ATOM 1701 N N . ARG A 1 225 ? 8.781 -2.377 9.367 1 96.56 225 ARG A N 1
ATOM 1702 C CA . ARG A 1 225 ? 9.758 -2.344 10.453 1 96.56 225 ARG A CA 1
ATOM 1703 C C . ARG A 1 225 ? 10.062 -0.909 10.867 1 96.56 225 ARG A C 1
ATOM 1705 O O . ARG A 1 225 ? 11.219 -0.563 11.125 1 96.56 225 ARG A O 1
ATOM 1712 N N . MET A 1 226 ? 9.078 -0.135 10.844 1 97.69 226 MET A N 1
ATOM 1713 C CA . MET A 1 226 ? 9.156 1.275 11.211 1 97.69 226 MET A CA 1
ATOM 1714 C C . MET A 1 226 ? 8.5 1.521 12.562 1 97.69 226 MET A C 1
ATOM 1716 O O . MET A 1 226 ? 7.496 0.88 12.898 1 97.69 226 MET A O 1
ATOM 1720 N N . ARG A 1 227 ? 9.031 2.418 13.312 1 98.25 227 ARG A N 1
ATOM 1721 C CA . ARG A 1 227 ? 8.398 2.811 14.57 1 98.25 227 ARG A CA 1
ATOM 1722 C C . ARG A 1 227 ? 7.082 3.539 14.32 1 98.25 227 ARG A C 1
ATOM 1724 O O . ARG A 1 227 ? 7.023 4.461 13.5 1 98.25 227 ARG A O 1
ATOM 1731 N N . GLY A 1 228 ? 6.043 3.043 14.883 1 98.5 228 GLY A N 1
ATOM 1732 C CA . GLY A 1 228 ? 4.738 3.686 14.875 1 98.5 228 GLY A CA 1
ATOM 1733 C C . GLY A 1 228 ? 4.27 4.098 16.266 1 98.5 228 GLY A C 1
ATOM 1734 O O . GLY A 1 228 ? 4.422 3.344 17.219 1 98.5 228 GLY A O 1
ATOM 1735 N N . GLU A 1 229 ? 3.797 5.301 16.359 1 98.75 229 GLU A N 1
ATOM 1736 C CA . GLU A 1 229 ? 3.328 5.836 17.641 1 98.75 229 GLU A CA 1
ATOM 1737 C C . GLU A 1 229 ? 1.972 6.52 17.484 1 98.75 229 GLU A C 1
ATOM 1739 O O . GLU A 1 229 ? 1.638 7.008 16.406 1 98.75 229 GLU A O 1
ATOM 1744 N N . ARG A 1 230 ? 1.237 6.492 18.547 1 98.62 230 ARG A N 1
ATOM 1745 C CA . ARG A 1 230 ? -0.021 7.227 18.609 1 98.62 230 ARG A CA 1
ATOM 1746 C C . ARG A 1 230 ? -0.021 8.203 19.781 1 98.62 230 ARG A C 1
ATOM 1748 O O . ARG A 1 230 ? 0.453 7.879 20.875 1 98.62 230 ARG A O 1
ATOM 1755 N N . VAL A 1 231 ? -0.495 9.359 19.578 1 98.4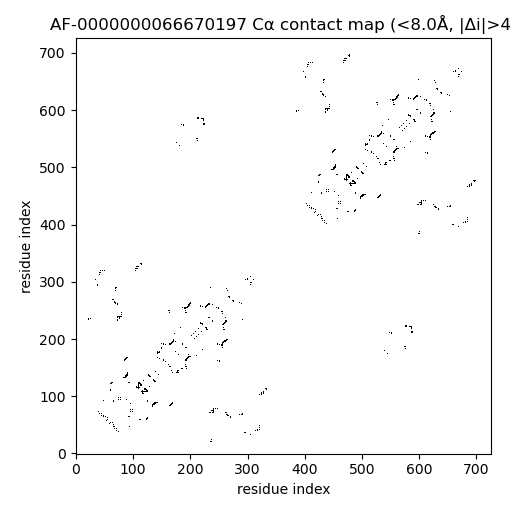4 231 VAL A N 1
ATOM 1756 C CA . VAL A 1 231 ? -0.603 10.359 20.641 1 98.44 231 VAL A CA 1
ATOM 1757 C C . VAL A 1 231 ? -1.996 10.984 20.625 1 98.44 231 VAL A C 1
ATOM 1759 O O . VAL A 1 231 ? -2.705 10.898 19.609 1 98.44 231 VAL A O 1
ATOM 1762 N N . ASP A 1 232 ? -2.354 11.523 21.734 1 98.19 232 ASP A N 1
ATOM 1763 C CA . ASP A 1 232 ? -3.529 12.391 21.797 1 98.19 232 ASP A CA 1
ATOM 1764 C C . ASP A 1 232 ? -3.283 13.703 21.062 1 98.19 232 ASP A C 1
ATOM 1766 O O . ASP A 1 232 ? -2.547 14.562 21.547 1 98.19 232 ASP A O 1
ATOM 1770 N N . GLY A 1 233 ? -3.928 13.844 19.938 1 98.25 233 GLY A N 1
ATOM 1771 C CA . GLY A 1 233 ? -3.725 15.016 19.109 1 98.25 233 GLY A CA 1
ATOM 1772 C C . GLY A 1 233 ? -4.316 16.281 19.688 1 98.25 233 GLY A C 1
ATOM 1773 O O . GLY A 1 233 ? -4.105 17.375 19.172 1 98.25 233 GLY A O 1
ATOM 1774 N N . THR A 1 234 ? -5.016 16.156 20.828 1 97.56 234 THR A N 1
ATOM 1775 C CA . THR A 1 234 ? -5.586 17.328 21.5 1 97.56 234 THR A CA 1
ATOM 1776 C C . THR A 1 234 ? -4.676 17.797 22.641 1 97.56 234 THR A C 1
ATOM 1778 O O . THR A 1 234 ? -4.973 18.781 23.297 1 97.56 234 THR A O 1
ATOM 1781 N N . ASP A 1 235 ? -3.617 17.125 22.828 1 98 235 ASP A N 1
ATOM 1782 C CA . ASP A 1 235 ? -2.621 17.484 23.828 1 98 235 ASP A CA 1
ATOM 1783 C C . ASP A 1 235 ? -1.34 17.984 23.172 1 98 235 ASP A C 1
ATOM 1785 O O . ASP A 1 235 ? -0.521 17.203 22.703 1 98 235 ASP A O 1
ATOM 1789 N N . VAL A 1 236 ? -1.147 19.234 23.328 1 98.56 236 VAL A N 1
ATOM 1790 C CA . VAL A 1 236 ? -0.066 19.906 22.609 1 98.56 236 VAL A CA 1
ATOM 1791 C C . VAL A 1 236 ? 1.281 19.391 23.109 1 98.56 236 VAL A C 1
ATOM 1793 O O . VAL A 1 236 ? 2.227 19.25 22.328 1 98.56 236 VAL A O 1
ATOM 1796 N N . LEU A 1 237 ? 1.435 19.062 24.359 1 98.44 237 LEU A N 1
ATOM 1797 C CA . LEU A 1 237 ? 2.695 18.562 24.906 1 98.44 237 LEU A CA 1
ATOM 1798 C C . LEU A 1 237 ? 2.969 17.141 24.422 1 98.44 237 LEU A C 1
ATOM 1800 O O . LEU A 1 237 ? 4.105 16.812 24.094 1 98.44 237 LEU A O 1
ATOM 1804 N N . ALA A 1 238 ? 1.92 16.328 24.406 1 98.12 238 ALA A N 1
ATOM 1805 C CA . ALA A 1 238 ? 2.084 14.961 23.922 1 98.12 238 ALA A CA 1
ATOM 1806 C C . ALA A 1 238 ? 2.555 14.953 22.469 1 98.12 238 ALA A C 1
ATOM 1808 O O . ALA A 1 238 ? 3.463 14.203 22.109 1 98.12 238 ALA A O 1
ATOM 1809 N N . VAL A 1 239 ? 1.936 15.797 21.672 1 98.75 239 VAL A N 1
ATOM 1810 C CA . VAL A 1 239 ? 2.305 15.883 20.25 1 98.75 239 VAL A CA 1
ATOM 1811 C C . VAL A 1 239 ? 3.74 16.391 20.125 1 98.75 239 VAL A C 1
ATOM 1813 O O . VAL A 1 239 ? 4.559 15.781 19.422 1 98.75 239 VAL A O 1
ATOM 1816 N N . ARG A 1 240 ? 4.027 17.484 20.781 1 98.75 240 ARG A N 1
ATOM 1817 C CA . ARG A 1 240 ? 5.355 18.078 20.703 1 98.75 240 ARG A CA 1
ATOM 1818 C C . ARG A 1 240 ? 6.438 17.078 21.109 1 98.75 240 ARG A C 1
ATOM 1820 O O . ARG A 1 240 ? 7.418 16.906 20.391 1 98.75 240 ARG A O 1
ATOM 1827 N N . ASP A 1 241 ? 6.266 16.469 22.188 1 98.5 241 ASP A N 1
ATOM 1828 C CA . ASP A 1 241 ? 7.305 15.617 22.766 1 98.5 241 ASP A CA 1
ATOM 1829 C C . ASP A 1 241 ? 7.523 14.375 21.906 1 98.5 241 ASP A C 1
ATOM 1831 O O . ASP A 1 241 ? 8.664 14.008 21.609 1 98.5 241 ASP A O 1
ATOM 1835 N N . MET A 1 242 ? 6.449 13.75 21.438 1 98.75 242 MET A N 1
ATOM 1836 C CA . MET A 1 242 ? 6.59 12.562 20.609 1 98.75 242 MET A CA 1
ATOM 1837 C C . MET A 1 242 ? 7.148 12.922 19.234 1 98.75 242 MET A C 1
ATOM 1839 O O . MET A 1 242 ? 8.023 12.234 18.719 1 98.75 242 MET A O 1
ATOM 1843 N N . ALA A 1 243 ? 6.637 14 18.672 1 98.88 243 ALA A N 1
ATOM 1844 C CA . ALA A 1 243 ? 7.172 14.453 17.391 1 98.88 243 ALA A CA 1
ATOM 1845 C C . ALA A 1 243 ? 8.664 14.766 17.5 1 98.88 243 ALA A C 1
ATOM 1847 O O . ALA A 1 243 ? 9.445 14.391 16.625 1 98.88 243 ALA A O 1
ATOM 1848 N N . SER A 1 244 ? 9.039 15.477 18.547 1 98.81 244 SER A N 1
ATOM 1849 C CA . SER A 1 244 ? 10.445 15.812 18.766 1 98.81 244 SER A CA 1
ATOM 1850 C C . SER A 1 244 ? 11.312 14.555 18.828 1 98.81 244 SER A C 1
ATOM 1852 O O . SER A 1 244 ? 12.383 14.508 18.203 1 98.81 244 SER A O 1
ATOM 1854 N N . GLU A 1 245 ? 10.867 13.609 19.578 1 98.75 245 GLU A N 1
ATOM 1855 C CA . GLU A 1 245 ? 11.602 12.359 19.703 1 98.75 245 GLU A CA 1
ATOM 1856 C C . GLU A 1 245 ? 11.781 11.68 18.344 1 98.75 245 GLU A C 1
ATOM 1858 O O . GLU A 1 245 ? 12.883 11.273 17.984 1 98.75 245 GLU A O 1
ATOM 1863 N N . LEU A 1 246 ? 10.719 11.57 17.594 1 98.88 246 LEU A N 1
ATOM 1864 C CA . LEU A 1 246 ? 10.75 10.898 16.297 1 98.88 246 LEU A CA 1
ATOM 1865 C C . LEU A 1 246 ? 11.594 11.68 15.297 1 98.88 246 LEU A C 1
ATOM 1867 O O . LEU A 1 246 ? 12.352 11.094 14.523 1 98.88 246 LEU A O 1
ATOM 1871 N N . ILE A 1 247 ? 11.453 13 15.32 1 98.94 247 ILE A N 1
ATOM 1872 C CA . ILE A 1 247 ? 12.211 13.859 14.414 1 98.94 247 ILE A CA 1
ATOM 1873 C C . ILE A 1 247 ? 13.703 13.734 14.703 1 98.94 247 ILE A C 1
ATOM 1875 O O . ILE A 1 247 ? 14.508 13.594 13.781 1 98.94 247 ILE A O 1
ATOM 1879 N N . GLU A 1 248 ? 14.078 13.727 15.93 1 98.81 248 GLU A N 1
ATOM 1880 C CA . GLU A 1 248 ? 15.492 13.602 16.281 1 98.81 248 GLU A CA 1
ATOM 1881 C C . GLU A 1 248 ? 16.031 12.227 15.898 1 98.81 248 GLU A C 1
ATOM 1883 O O . GLU A 1 248 ? 17.188 12.109 15.461 1 98.81 248 GLU A O 1
ATOM 1888 N N . ALA A 1 249 ? 15.258 11.211 16.109 1 98.69 249 ALA A N 1
ATOM 1889 C CA . ALA A 1 249 ? 15.68 9.883 15.695 1 98.69 249 ALA A CA 1
ATOM 1890 C C . ALA A 1 249 ? 15.875 9.812 14.18 1 98.69 249 ALA A C 1
ATOM 1892 O O . ALA A 1 249 ? 16.828 9.219 13.695 1 98.69 249 ALA A O 1
ATOM 1893 N N . ALA A 1 250 ? 14.922 10.406 13.438 1 98.75 250 ALA A N 1
ATOM 1894 C CA . ALA A 1 250 ? 15.062 10.461 11.984 1 98.75 250 ALA A CA 1
ATOM 1895 C C . ALA A 1 250 ? 16.328 11.227 11.586 1 98.75 250 ALA A C 1
ATOM 1897 O O . ALA A 1 250 ? 17.031 10.828 10.664 1 98.75 250 ALA A O 1
ATOM 1898 N N . ARG A 1 251 ? 16.578 12.289 12.289 1 98.5 251 ARG A N 1
ATOM 1899 C CA . ARG A 1 251 ? 17.719 13.172 12.031 1 98.5 251 ARG A CA 1
ATOM 1900 C C . ARG A 1 251 ? 19.031 12.469 12.32 1 98.5 251 ARG A C 1
ATOM 1902 O O . ARG A 1 251 ? 19.938 12.469 11.484 1 98.5 251 ARG A O 1
ATOM 1909 N N . ARG A 1 252 ? 19.188 11.805 13.422 1 97.69 252 ARG A N 1
ATOM 1910 C CA . ARG A 1 252 ? 20.469 11.32 13.922 1 97.69 252 ARG A CA 1
ATOM 1911 C C . ARG A 1 252 ? 20.734 9.898 13.453 1 97.69 252 ARG A C 1
ATOM 1913 O O . ARG A 1 252 ? 21.891 9.516 13.242 1 97.69 252 ARG A O 1
ATOM 1920 N N . GLU A 1 253 ? 19.656 9.164 13.297 1 97.38 253 GLU A N 1
ATOM 1921 C CA . GLU A 1 253 ? 19.859 7.734 13.094 1 97.38 253 GLU A CA 1
ATOM 1922 C C . GLU A 1 253 ? 19.297 7.281 11.75 1 97.38 253 GLU A C 1
ATOM 1924 O O . GLU A 1 253 ? 19.406 6.113 11.383 1 97.38 253 GLU A O 1
ATOM 1929 N N . GLY A 1 254 ? 18.672 8.188 11.062 1 96.81 254 GLY A N 1
ATOM 1930 C CA . GLY A 1 254 ? 18.031 7.793 9.805 1 96.81 254 GLY A CA 1
ATOM 1931 C C . GLY A 1 254 ? 16.922 6.785 9.992 1 96.81 254 GLY A C 1
ATOM 1932 O O . GLY A 1 254 ? 16.797 5.832 9.227 1 96.81 254 GLY A O 1
ATOM 1933 N N . LYS A 1 255 ? 16.172 6.973 11.07 1 97.69 255 LYS A N 1
ATOM 1934 C CA . LYS A 1 255 ? 15.055 6.086 11.367 1 97.69 255 LYS A CA 1
ATOM 1935 C C . LYS A 1 255 ? 13.727 6.77 11.086 1 97.69 255 LYS A C 1
ATOM 1937 O O . LYS A 1 255 ? 13.219 7.527 11.922 1 97.69 255 LYS A O 1
ATOM 1942 N N . PRO A 1 256 ? 13.148 6.496 9.906 1 98.75 256 PRO A N 1
ATOM 1943 C CA . PRO A 1 256 ? 11.805 7.039 9.664 1 98.75 256 PRO A CA 1
ATOM 1944 C C . PRO A 1 256 ? 10.766 6.504 10.641 1 98.75 256 PRO A C 1
ATOM 1946 O O . PRO A 1 256 ? 10.961 5.441 11.234 1 98.75 256 PRO A O 1
ATOM 1949 N N . ALA A 1 257 ? 9.656 7.238 10.789 1 98.88 257 ALA A N 1
ATOM 1950 C CA . ALA A 1 257 ? 8.633 6.848 11.75 1 98.88 257 ALA A CA 1
ATOM 1951 C C . ALA A 1 257 ? 7.25 7.32 11.305 1 98.88 257 ALA A C 1
ATOM 1953 O O . ALA A 1 257 ? 7.133 8.164 10.414 1 98.88 257 ALA A O 1
ATOM 1954 N N . LEU A 1 258 ? 6.258 6.637 11.852 1 98.88 258 LEU A N 1
ATOM 1955 C CA . LEU A 1 258 ? 4.859 6.996 11.648 1 98.88 258 LEU A CA 1
ATOM 1956 C C . LEU A 1 258 ? 4.23 7.477 12.953 1 98.88 258 LEU A C 1
ATOM 1958 O O . LEU A 1 258 ? 4.266 6.766 13.961 1 98.88 258 LEU A O 1
ATOM 1962 N N . LEU A 1 259 ? 3.717 8.688 12.953 1 98.94 259 LEU A N 1
ATOM 1963 C CA . LEU A 1 259 ? 3.031 9.258 14.102 1 98.94 259 LEU A CA 1
ATOM 1964 C C . LEU A 1 259 ? 1.557 9.5 13.797 1 98.94 259 LEU A C 1
ATOM 1966 O O . LEU A 1 259 ? 1.223 10.195 12.836 1 98.94 259 LEU A O 1
ATOM 1970 N N . GLU A 1 260 ? 0.739 8.852 14.531 1 98.88 260 GLU A N 1
ATOM 1971 C CA . GLU A 1 260 ? -0.698 9.102 14.469 1 98.88 260 GLU A CA 1
ATOM 1972 C C . GLU A 1 260 ? -1.146 10.047 15.578 1 98.88 260 GLU A C 1
ATOM 1974 O O . GLU A 1 260 ? -0.992 9.734 16.766 1 98.88 260 GLU A O 1
ATOM 1979 N N . ALA A 1 261 ? -1.609 11.188 15.219 1 98.75 261 ALA A N 1
ATOM 1980 C CA . ALA A 1 261 ? -2.229 12.109 16.156 1 98.75 261 ALA A CA 1
ATOM 1981 C C . ALA A 1 261 ? -3.75 12.062 16.062 1 98.75 261 ALA A C 1
ATOM 1983 O O . ALA A 1 261 ? -4.324 12.422 15.023 1 98.75 261 ALA A O 1
ATOM 1984 N N . VAL A 1 262 ? -4.41 11.695 17.125 1 98.19 262 VAL A N 1
ATOM 1985 C CA . VAL A 1 262 ? -5.863 11.539 17.109 1 98.19 262 VAL A CA 1
ATOM 1986 C C . VAL A 1 262 ? -6.527 12.867 17.484 1 98.19 262 VAL A C 1
ATOM 1988 O O . VAL A 1 262 ? -6.285 13.406 18.562 1 98.19 262 VAL A O 1
ATOM 1991 N N . SER A 1 263 ? -7.289 13.375 16.609 1 95.88 263 SER A N 1
ATOM 1992 C CA . SER A 1 263 ? -8 14.633 16.812 1 95.88 263 SER A CA 1
ATOM 1993 C C . SER A 1 263 ? -9.484 14.492 16.484 1 95.88 263 SER A C 1
ATOM 1995 O O . SER A 1 263 ? -9.945 13.406 16.125 1 95.88 263 SER A O 1
ATOM 1997 N N . TYR A 1 264 ? -10.242 15.586 16.75 1 95.12 264 TYR A N 1
ATOM 1998 C CA . TYR A 1 264 ? -11.68 15.641 16.516 1 95.12 264 TYR A CA 1
ATOM 1999 C C . TYR A 1 264 ? -12.055 16.906 15.742 1 95.12 264 TYR A C 1
ATOM 2001 O O . TYR A 1 264 ? -11.906 18.016 16.25 1 95.12 264 TYR A O 1
ATOM 2009 N N . ARG A 1 265 ? -12.469 16.641 14.539 1 93.25 265 ARG A N 1
ATOM 2010 C CA . ARG A 1 265 ? -12.836 17.781 13.727 1 93.25 265 ARG A CA 1
ATOM 2011 C C . ARG A 1 265 ? -14.094 18.453 14.266 1 93.25 265 ARG A C 1
ATOM 2013 O O . ARG A 1 265 ? -15.109 17.797 14.492 1 93.25 265 ARG A O 1
ATOM 2020 N N . LEU A 1 266 ? -14.094 19.766 14.383 1 94.44 266 LEU A N 1
ATOM 2021 C CA . LEU A 1 266 ? -15.195 20.484 15.031 1 94.44 266 LEU A CA 1
ATOM 2022 C C . LEU A 1 266 ? -16.266 20.859 14.016 1 94.44 266 LEU A C 1
ATOM 2024 O O . LEU A 1 266 ? -17.422 21.109 14.383 1 94.44 266 LEU A O 1
ATOM 2028 N N . LYS A 1 267 ? -15.898 20.953 12.797 1 92.19 267 LYS A N 1
ATOM 2029 C CA . LYS A 1 267 ? -16.812 21.328 11.727 1 92.19 267 LYS A CA 1
ATOM 2030 C C . LYS A 1 267 ? -16.828 20.281 10.625 1 92.19 267 LYS A C 1
ATOM 2032 O O . LYS A 1 267 ? -16.203 19.234 10.75 1 92.19 267 LYS A O 1
ATOM 2037 N N . GLY A 1 268 ? -17.656 20.578 9.594 1 90.62 268 GLY A N 1
ATOM 2038 C CA . GLY A 1 268 ? -17.672 19.688 8.445 1 90.62 268 GLY A CA 1
ATOM 2039 C C . GLY A 1 268 ? -16.344 19.641 7.711 1 90.62 268 GLY A C 1
ATOM 2040 O O . GLY A 1 268 ? -15.359 20.219 8.156 1 90.62 268 GLY A O 1
ATOM 2041 N N . HIS A 1 269 ? -16.312 18.844 6.668 1 91.19 269 HIS A N 1
ATOM 2042 C CA . HIS A 1 269 ? -15.078 18.641 5.914 1 91.19 269 HIS A CA 1
ATOM 2043 C C . HIS A 1 269 ? -14.555 19.969 5.355 1 91.19 269 HIS A C 1
ATOM 2045 O O . HIS A 1 269 ? -13.359 20.25 5.453 1 91.19 269 HIS A O 1
ATOM 2051 N N . SER A 1 270 ? -15.422 20.688 4.711 1 90.19 270 SER A N 1
ATOM 2052 C CA . SER A 1 270 ? -15.148 22.047 4.246 1 90.19 270 SER A CA 1
ATOM 2053 C C . SER A 1 270 ? -16.109 23.047 4.883 1 90.19 270 SER A C 1
ATOM 2055 O O . SER A 1 270 ? -17.062 22.672 5.547 1 90.19 270 SER A O 1
ATOM 2057 N N . VAL A 1 271 ? -15.82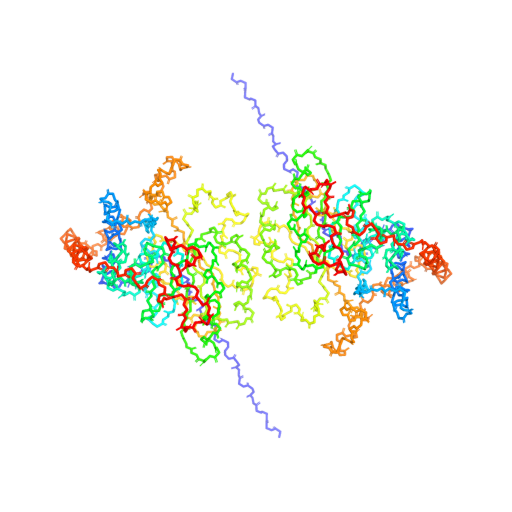 24.266 4.66 1 87.38 271 VAL A N 1
ATOM 2058 C CA . VAL A 1 271 ? -16.609 25.344 5.262 1 87.38 271 VAL A CA 1
ATOM 2059 C C . VAL A 1 271 ? -18.047 25.266 4.762 1 87.38 271 VAL A C 1
ATOM 2061 O O . VAL A 1 271 ? -18.984 25.719 5.445 1 87.38 271 VAL A O 1
ATOM 2064 N N . VAL A 1 272 ? -18.297 24.656 3.635 1 85 272 VAL A N 1
ATOM 2065 C CA . VAL A 1 272 ? -19.641 24.641 3.061 1 85 272 VAL A CA 1
ATOM 2066 C C . VAL A 1 272 ? -20.312 23.312 3.355 1 85 272 VAL A C 1
ATOM 2068 O O . VAL A 1 272 ? -21.469 23.094 3.002 1 85 272 VAL A O 1
ATOM 2071 N N . ASP A 1 273 ? -19.625 22.469 3.918 1 87.5 273 ASP A N 1
ATOM 2072 C CA . ASP A 1 273 ? -20.156 21.141 4.238 1 87.5 273 ASP A CA 1
ATOM 2073 C C . ASP A 1 273 ? -21.031 21.188 5.488 1 87.5 273 ASP A C 1
ATOM 2075 O O . ASP A 1 273 ? -20.531 21.406 6.598 1 87.5 273 ASP A O 1
ATOM 2079 N N . PRO A 1 274 ? -22.25 20.938 5.398 1 86.62 274 PRO A N 1
ATOM 2080 C CA . PRO A 1 274 ? -23.141 20.984 6.562 1 86.62 274 PRO A CA 1
ATOM 2081 C C . PRO A 1 274 ? -22.922 19.797 7.504 1 86.62 274 PRO A C 1
ATOM 2083 O O . PRO A 1 274 ? -23.469 19.781 8.609 1 86.62 274 PRO A O 1
ATOM 2086 N N . ALA A 1 275 ? -22.188 18.797 7.137 1 88.69 275 ALA A N 1
ATOM 2087 C CA . ALA A 1 275 ? -21.75 17.672 7.961 1 88.69 275 ALA A CA 1
ATOM 2088 C C . ALA A 1 275 ? -22.938 16.844 8.438 1 88.69 275 ALA A C 1
ATOM 2090 O O . ALA A 1 275 ? -22.984 16.406 9.586 1 88.69 275 ALA A O 1
ATOM 2091 N N . LYS A 1 276 ? -23.891 16.594 7.625 1 87.25 276 LYS A N 1
ATOM 2092 C CA . LYS A 1 276 ? -25.094 15.844 7.98 1 87.25 276 LYS A CA 1
ATOM 2093 C C . LYS A 1 276 ? -24.781 14.375 8.242 1 87.25 276 LYS A C 1
ATOM 2095 O O . LYS A 1 276 ? -25.578 13.656 8.844 1 87.25 276 LYS A O 1
ATOM 2100 N N . TYR A 1 277 ? -23.688 13.93 7.855 1 87.12 277 TYR A N 1
ATOM 2101 C CA . TYR A 1 277 ? -23.266 12.539 8.023 1 87.12 277 TYR A CA 1
ATOM 2102 C C . TYR A 1 277 ? -22.766 12.281 9.438 1 87.12 277 TYR A C 1
ATOM 2104 O O . TYR A 1 277 ? -22.625 11.133 9.852 1 87.12 277 TYR A O 1
ATOM 2112 N N . ARG A 1 278 ? -22.547 13.305 10.203 1 89.88 278 ARG A N 1
ATOM 2113 C CA . ARG A 1 278 ? -22.047 13.148 11.57 1 89.88 278 ARG A CA 1
ATOM 2114 C C . ARG A 1 278 ? -23.203 12.992 12.555 1 89.88 278 ARG A C 1
ATOM 2116 O O . ARG A 1 278 ? -24.188 13.727 12.484 1 89.88 278 ARG A O 1
ATOM 2123 N N . SER A 1 279 ? -23.078 12.078 13.461 1 90.38 279 SER A N 1
ATOM 2124 C CA . SER A 1 279 ? -24.078 11.883 14.5 1 90.38 279 SER A CA 1
ATOM 2125 C C . SER A 1 279 ? -23.984 12.977 15.562 1 90.38 279 SER A C 1
ATOM 2127 O O . SER A 1 279 ? -22.953 13.641 15.695 1 90.38 279 SER A O 1
ATOM 2129 N N . THR A 1 280 ? -25.047 13.102 16.297 1 93.19 280 THR A N 1
ATOM 2130 C CA . THR A 1 280 ? -25.062 14.055 17.406 1 93.19 280 THR A CA 1
ATOM 2131 C C . THR A 1 280 ? -24.016 13.688 18.438 1 93.19 280 THR A C 1
ATOM 2133 O O . THR A 1 280 ? -23.375 14.57 19.016 1 93.19 280 THR A O 1
ATOM 2136 N N . GLU A 1 281 ? -23.875 12.461 18.578 1 93.56 281 GLU A N 1
ATOM 2137 C CA . GLU A 1 281 ? -22.891 11.969 19.531 1 93.56 281 GLU A CA 1
ATOM 2138 C C . GLU A 1 281 ? -21.469 12.32 19.094 1 93.56 281 GLU A C 1
ATOM 2140 O O . GLU A 1 281 ? -20.641 12.719 19.906 1 93.56 281 GLU A O 1
ATOM 2145 N N . ALA A 1 282 ? -21.203 12.141 17.812 1 91.19 282 ALA A N 1
ATOM 2146 C CA . ALA A 1 282 ? -19.891 12.461 17.281 1 91.19 282 ALA A CA 1
ATOM 2147 C C . ALA A 1 282 ? -19.578 13.953 17.438 1 91.19 282 ALA A C 1
ATOM 2149 O O . ALA A 1 282 ? -18.453 14.328 17.75 1 91.19 282 ALA A O 1
ATOM 2150 N N . VAL A 1 283 ? -20.562 14.773 17.234 1 93.31 283 VAL A N 1
ATOM 2151 C CA . VAL A 1 283 ? -20.406 16.219 17.344 1 93.31 283 VAL A CA 1
ATOM 2152 C C . VAL A 1 283 ? -20.141 16.594 18.812 1 93.31 283 VAL A C 1
ATOM 2154 O O . VAL A 1 283 ? -19.281 17.422 19.094 1 93.31 283 VAL A O 1
ATOM 2157 N N . ALA A 1 284 ? -20.875 15.969 19.688 1 95.88 284 ALA A N 1
ATOM 2158 C CA . ALA A 1 284 ? -20.688 16.219 21.109 1 95.88 284 ALA A CA 1
ATOM 2159 C C . ALA A 1 284 ? -19.297 15.797 21.578 1 95.88 284 ALA A C 1
ATOM 2161 O O . ALA A 1 284 ? -18.641 16.5 22.344 1 95.88 284 ALA A O 1
ATOM 2162 N N . THR A 1 285 ? -18.906 14.672 21.078 1 95.62 285 THR A N 1
ATOM 2163 C CA . THR A 1 285 ? -17.578 14.164 21.406 1 95.62 285 THR A CA 1
ATOM 2164 C C . THR A 1 285 ? -16.484 15.125 20.922 1 95.62 285 THR A C 1
ATOM 2166 O O . THR A 1 285 ? -15.516 15.367 21.641 1 95.62 285 THR A O 1
ATOM 2169 N N . ALA A 1 286 ? -16.656 15.617 19.75 1 95.44 286 ALA A N 1
ATOM 2170 C CA . ALA A 1 286 ? -15.688 16.562 19.203 1 95.44 286 ALA A CA 1
ATOM 2171 C C . ALA A 1 286 ? -15.594 17.812 20.078 1 95.44 286 ALA A C 1
ATOM 2173 O O . ALA A 1 286 ? -14.5 18.312 20.344 1 95.44 286 ALA A O 1
ATOM 2174 N N . ARG A 1 287 ? -16.719 18.297 20.562 1 96 287 ARG A N 1
ATOM 2175 C CA . ARG A 1 287 ? -16.766 19.484 21.406 1 96 287 ARG A CA 1
ATOM 2176 C C . ARG A 1 287 ? -16.062 19.219 22.734 1 96 287 ARG A C 1
ATOM 2178 O O . ARG A 1 287 ? -15.352 20.094 23.25 1 96 287 ARG A O 1
ATOM 2185 N N . GLU A 1 288 ? -16.25 18.031 23.203 1 96.81 288 GLU A N 1
ATOM 2186 C CA . GLU A 1 288 ? -15.656 17.656 24.484 1 96.81 288 GLU A CA 1
ATOM 2187 C C . GLU A 1 288 ? -14.141 17.531 24.375 1 96.81 288 GLU A C 1
ATOM 2189 O O . GLU A 1 288 ? -13.43 17.562 25.375 1 96.81 288 GLU A O 1
ATOM 2194 N N . HIS A 1 289 ? -13.68 17.391 23.156 1 97.12 289 HIS A N 1
ATOM 2195 C CA . HIS A 1 289 ? -12.25 17.188 22.938 1 97.12 289 HIS A CA 1
ATOM 2196 C C . HIS A 1 289 ? -11.609 18.406 22.281 1 97.12 289 HIS A C 1
ATOM 2198 O O . HIS A 1 289 ? -10.547 18.297 21.672 1 97.12 289 HIS A O 1
ATOM 2204 N N . ASP A 1 290 ? -12.273 19.562 22.406 1 98.06 290 ASP A N 1
ATOM 2205 C CA . ASP A 1 290 ? -11.727 20.812 21.891 1 98.06 290 ASP A CA 1
ATOM 2206 C C . ASP A 1 290 ? -10.43 21.188 22.609 1 98.06 290 ASP A C 1
ATOM 2208 O O . ASP A 1 290 ? -10.453 21.5 23.812 1 98.06 290 ASP A O 1
ATOM 2212 N N . PRO A 1 291 ? -9.336 21.188 21.859 1 98.31 291 PRO A N 1
ATOM 2213 C CA . PRO A 1 291 ? -8.055 21.422 22.531 1 98.31 291 PRO A CA 1
ATOM 2214 C C . PRO A 1 291 ? -7.973 22.781 23.203 1 98.31 291 PRO A C 1
ATOM 2216 O O . PRO A 1 291 ? -7.328 22.938 24.25 1 98.31 291 PRO A O 1
ATOM 2219 N N . ILE A 1 292 ? -8.602 23.797 22.672 1 98.5 292 ILE A N 1
ATOM 2220 C CA . ILE A 1 292 ? -8.555 25.141 23.25 1 98.5 292 ILE A CA 1
ATOM 2221 C C . ILE A 1 292 ? -9.258 25.141 24.594 1 98.5 292 ILE A C 1
ATOM 2223 O O . ILE A 1 292 ? -8.711 25.609 25.594 1 98.5 292 ILE A O 1
ATOM 2227 N N . ALA A 1 293 ? -10.484 24.578 24.594 1 98 293 ALA A N 1
ATOM 2228 C CA . ALA A 1 293 ? -11.258 24.531 25.828 1 98 293 ALA A CA 1
ATOM 2229 C C . ALA A 1 293 ? -10.555 23.703 26.906 1 98 293 ALA A C 1
ATOM 2231 O O . ALA A 1 293 ? -10.477 24.109 28.062 1 98 293 ALA A O 1
ATOM 2232 N N . LEU A 1 294 ? -10.039 22.562 26.484 1 97.5 294 LEU A N 1
ATOM 2233 C CA . LEU A 1 294 ? -9.367 21.656 27.406 1 97.5 294 LEU A CA 1
ATOM 2234 C C . LEU A 1 294 ? -8.141 22.312 28.031 1 97.5 294 LEU A C 1
ATOM 2236 O O . LEU A 1 294 ? -7.957 22.266 29.25 1 97.5 294 LEU A O 1
ATOM 2240 N N . TRP A 1 295 ? -7.348 22.969 27.266 1 97.56 295 TRP A N 1
ATOM 2241 C CA . TRP A 1 295 ? -6.094 23.547 27.75 1 97.56 295 TRP A CA 1
ATOM 2242 C C . TRP A 1 295 ? -6.355 24.812 28.547 1 97.56 295 TRP A C 1
ATOM 2244 O O . TRP A 1 295 ? -5.652 25.109 29.516 1 97.56 295 TRP A O 1
ATOM 2254 N N . GLN A 1 296 ? -7.309 25.594 28.094 1 98.12 296 GLN A N 1
ATOM 2255 C CA . GLN A 1 296 ? -7.691 26.766 28.891 1 98.12 296 GLN A CA 1
ATOM 2256 C C . GLN A 1 296 ? -8.07 26.359 30.312 1 98.12 296 GLN A C 1
ATOM 2258 O O . GLN A 1 296 ? -7.586 26.953 31.281 1 98.12 296 GLN A O 1
ATOM 2263 N N . HIS A 1 297 ? -8.906 25.328 30.406 1 97.56 297 HIS A N 1
ATOM 2264 C CA . HIS A 1 297 ? -9.344 24.844 31.719 1 97.56 297 HIS A CA 1
ATOM 2265 C C . HIS A 1 297 ? -8.164 24.344 32.531 1 97.56 297 HIS A C 1
ATOM 2267 O O . HIS A 1 297 ? -8.047 24.672 33.719 1 97.56 297 HIS A O 1
ATOM 2273 N N . ARG A 1 298 ? -7.309 23.562 31.922 1 97.06 298 ARG A N 1
ATOM 2274 C CA . ARG A 1 298 ? -6.164 22.984 32.625 1 97.06 298 ARG A CA 1
ATOM 2275 C C . ARG A 1 298 ? -5.223 24.062 33.125 1 97.06 298 ARG A C 1
ATOM 2277 O O . ARG A 1 298 ? -4.723 23.984 34.25 1 97.06 298 ARG A O 1
ATOM 2284 N N . LEU A 1 299 ? -4.922 25.062 32.344 1 98.06 299 LEU A N 1
ATOM 2285 C CA . LEU A 1 299 ? -3.986 26.125 32.688 1 98.06 299 LEU A CA 1
ATOM 2286 C C . LEU A 1 299 ? -4.555 27.016 33.781 1 98.06 299 LEU A C 1
ATOM 2288 O O . LEU A 1 299 ? -3.818 27.469 34.656 1 98.06 299 LEU A O 1
ATOM 2292 N N . LEU A 1 300 ? -5.883 27.234 33.719 1 97.88 300 LEU A N 1
ATOM 2293 C CA . LEU A 1 300 ? -6.535 28 34.781 1 97.88 300 LEU A CA 1
ATOM 2294 C C . LEU A 1 300 ? -6.52 27.234 36.094 1 97.88 300 LEU A C 1
ATOM 2296 O O . LEU A 1 300 ? -6.223 27.812 37.156 1 97.88 300 LEU A O 1
ATOM 2300 N N . ALA A 1 301 ? -6.762 25.953 36 1 97 301 ALA A N 1
ATOM 2301 C CA . ALA A 1 301 ? -6.777 25.109 37.219 1 97 301 ALA A CA 1
ATOM 2302 C C . ALA A 1 301 ? -5.398 25.031 37.844 1 97 301 ALA A C 1
ATOM 2304 O O . ALA A 1 301 ? -5.281 24.938 39.062 1 97 301 ALA A O 1
ATOM 2305 N N . ALA A 1 302 ? -4.359 25.188 37.062 1 96.5 302 ALA A N 1
ATOM 2306 C CA . ALA A 1 302 ? -2.99 25.078 37.562 1 96.5 302 ALA A CA 1
ATOM 2307 C C . ALA A 1 302 ? -2.426 26.453 37.906 1 96.5 302 ALA A C 1
ATOM 2309 O O . ALA A 1 302 ? -1.252 26.578 38.281 1 96.5 302 ALA A O 1
ATOM 2310 N N . ASP A 1 303 ? -3.164 27.453 37.625 1 96.25 303 ASP A N 1
ATOM 2311 C CA . ASP A 1 303 ? -2.803 28.844 37.906 1 96.25 303 ASP A CA 1
ATOM 2312 C C . ASP A 1 303 ? -1.661 29.297 37 1 96.25 303 ASP A C 1
ATOM 2314 O O . ASP A 1 303 ? -0.83 30.109 37.406 1 96.25 303 ASP A O 1
ATOM 2318 N N . VAL A 1 304 ? -1.575 28.625 35.969 1 97 304 VAL A N 1
ATOM 2319 C CA . VAL A 1 304 ? -0.64 29.062 34.938 1 97 304 VAL A CA 1
ATOM 2320 C C . VAL A 1 304 ? -1.235 30.234 34.156 1 97 304 VAL A C 1
ATOM 2322 O O . VAL A 1 304 ? -0.507 31.125 33.719 1 97 304 VAL A O 1
ATOM 2325 N N . LEU A 1 305 ? -2.568 30.203 34.031 1 96.81 305 LEU A N 1
ATOM 2326 C CA . LEU A 1 305 ? -3.357 31.328 33.5 1 96.81 305 LEU A CA 1
ATOM 2327 C C . LEU A 1 305 ? -4.266 31.891 34.594 1 96.81 305 LEU A C 1
ATOM 2329 O O . LEU A 1 305 ? -4.746 31.156 35.469 1 96.81 305 LEU A O 1
ATOM 2333 N N . THR A 1 306 ? -4.418 33.156 34.531 1 97.38 306 THR A N 1
ATOM 2334 C CA . THR A 1 306 ? -5.465 33.875 35.281 1 97.38 306 THR A CA 1
ATOM 2335 C C . THR A 1 306 ? -6.504 34.469 34.312 1 97.38 306 THR A C 1
ATOM 2337 O O . THR A 1 306 ? -6.289 34.5 33.094 1 97.38 306 THR A O 1
ATOM 2340 N N . ASP A 1 307 ? -7.578 34.875 34.906 1 97 307 ASP A N 1
ATOM 2341 C CA . ASP A 1 307 ? -8.578 35.531 34.062 1 97 307 ASP A CA 1
ATOM 2342 C C . ASP A 1 307 ? -7.984 36.75 33.344 1 97 307 ASP A C 1
ATOM 2344 O O . ASP A 1 307 ? -8.312 37 32.188 1 97 307 ASP A O 1
ATOM 2348 N N . GLN A 1 308 ? -7.133 37.375 34.031 1 97.5 308 GLN A N 1
ATOM 2349 C CA . GLN A 1 308 ? -6.516 38.562 33.469 1 97.5 308 GLN A CA 1
ATOM 2350 C C . GLN A 1 308 ? -5.562 38.219 32.312 1 97.5 308 GLN A C 1
ATOM 2352 O O . GLN A 1 308 ? -5.621 38.781 31.25 1 97.5 308 GLN A O 1
ATOM 2357 N N . SER A 1 309 ? -4.605 37.281 32.594 1 97.31 309 SER A N 1
ATOM 2358 C CA . SER A 1 309 ? -3.662 36.875 31.547 1 97.31 309 SER A CA 1
ATOM 2359 C C . SER A 1 309 ? -4.379 36.25 30.359 1 97.31 309 SER A C 1
ATOM 2361 O O . SER A 1 309 ? -3.947 36.406 29.219 1 97.31 309 SER A O 1
ATOM 2363 N N . LEU A 1 310 ? -5.457 35.531 30.609 1 98.06 310 LEU A N 1
ATOM 2364 C CA . LEU A 1 310 ? -6.27 34.969 29.531 1 98.06 310 LEU A CA 1
ATOM 2365 C C . LEU A 1 310 ? -6.855 36.094 28.672 1 98.06 310 LEU A C 1
ATOM 2367 O O . LEU A 1 310 ? -6.82 36 27.438 1 98.06 310 LEU A O 1
ATOM 2371 N N . ALA A 1 311 ? -7.41 37.094 29.312 1 98.06 311 ALA A N 1
ATOM 2372 C CA . ALA A 1 311 ? -7.98 38.219 28.578 1 98.06 311 ALA A CA 1
ATOM 2373 C C . ALA A 1 311 ? -6.914 38.938 27.766 1 98.06 311 ALA A C 1
ATOM 2375 O O . ALA A 1 311 ? -7.188 39.406 26.656 1 98.06 311 ALA A O 1
ATOM 2376 N N . GLU A 1 312 ? -5.781 39.062 28.281 1 98.19 312 GLU A N 1
ATOM 2377 C CA . GLU A 1 312 ? -4.668 39.688 27.578 1 98.19 312 GLU A CA 1
ATOM 2378 C C . GLU A 1 312 ? -4.273 38.875 26.344 1 98.19 312 GLU A C 1
ATOM 2380 O O . GLU A 1 312 ? -4.031 39.438 25.281 1 98.19 312 GLU A O 1
ATOM 2385 N N . ILE A 1 313 ? -4.168 37.562 26.484 1 98.31 313 ILE A N 1
ATOM 2386 C CA . ILE A 1 313 ? -3.842 36.688 25.359 1 98.31 313 ILE A CA 1
ATOM 2387 C C . ILE A 1 313 ? -4.922 36.812 24.297 1 98.31 313 ILE A C 1
ATOM 2389 O O . ILE A 1 313 ? -4.617 36.906 23.094 1 98.31 313 ILE A O 1
ATOM 2393 N N . GLU A 1 314 ? -6.168 36.844 24.688 1 98.38 314 GLU A N 1
ATOM 2394 C CA . GLU A 1 314 ? -7.285 36.969 23.766 1 98.38 314 GLU A CA 1
ATOM 2395 C C . GLU A 1 314 ? -7.191 38.281 22.984 1 98.38 314 GLU A C 1
ATOM 2397 O O . GLU A 1 314 ? -7.422 38.312 21.766 1 98.38 314 GLU A O 1
ATOM 2402 N N . ARG A 1 315 ? -6.898 39.312 23.672 1 98.5 315 ARG A N 1
ATOM 2403 C CA . ARG A 1 315 ? -6.762 40.625 23.031 1 98.5 315 ARG A CA 1
ATOM 2404 C C . ARG A 1 315 ? -5.613 40.625 22.016 1 98.5 315 ARG A C 1
ATOM 2406 O O . ARG A 1 315 ? -5.77 41.062 20.891 1 98.5 315 ARG A O 1
ATOM 2413 N N . GLU A 1 316 ? -4.508 40.125 22.453 1 98.38 316 GLU A N 1
ATOM 2414 C CA . GLU A 1 316 ? -3.336 40.062 21.594 1 98.38 316 GLU A CA 1
ATOM 2415 C C . GLU A 1 316 ? -3.637 39.25 20.328 1 98.38 316 GLU A C 1
ATOM 2417 O O . GLU A 1 316 ? -3.281 39.656 19.219 1 98.38 316 GLU A O 1
ATOM 2422 N N . VAL A 1 317 ? -4.246 38.125 20.469 1 98.69 317 VAL A N 1
ATOM 2423 C CA . VAL A 1 317 ? -4.57 37.219 19.359 1 98.69 317 VAL A CA 1
ATOM 2424 C C . VAL A 1 317 ? -5.559 37.906 18.422 1 98.69 317 VAL A C 1
ATOM 2426 O O . VAL A 1 317 ? -5.383 37.875 17.203 1 98.69 317 VAL A O 1
ATOM 2429 N N . THR A 1 318 ? -6.578 38.531 18.969 1 98.5 318 THR A N 1
ATOM 2430 C CA . THR A 1 318 ? -7.586 39.219 18.172 1 98.5 318 THR A CA 1
ATOM 2431 C C . THR A 1 318 ? -6.953 40.344 17.359 1 98.5 318 THR A C 1
ATOM 2433 O O . THR A 1 318 ? -7.266 40.5 16.172 1 98.5 318 THR A O 1
ATOM 2436 N N . GLU A 1 319 ? -6.082 41.062 17.969 1 98.69 319 GLU A N 1
ATOM 2437 C CA . GLU A 1 319 ? -5.391 42.156 17.281 1 98.69 319 GLU A CA 1
ATOM 2438 C C . GLU A 1 319 ? -4.504 41.625 16.156 1 98.69 319 GLU A C 1
ATOM 2440 O O . GLU A 1 319 ? -4.434 42.25 15.078 1 98.69 319 GLU A O 1
ATOM 2445 N N . SER A 1 320 ? -3.809 40.594 16.438 1 98.62 320 SER A N 1
ATOM 2446 C CA . SER A 1 320 ? -2.938 40 15.422 1 98.62 320 SER A CA 1
ATOM 2447 C C . SER A 1 320 ? -3.738 39.5 14.227 1 98.62 320 SER A C 1
ATOM 2449 O O . SER A 1 320 ? -3.314 39.656 13.078 1 98.62 320 SER A O 1
ATOM 2451 N N . VAL A 1 321 ? -4.891 38.875 14.453 1 98.81 321 VAL A N 1
ATOM 2452 C CA . VAL A 1 321 ? -5.754 38.406 13.375 1 98.81 321 VAL A CA 1
ATOM 2453 C C . VAL A 1 321 ? -6.285 39.562 12.57 1 98.81 321 VAL A C 1
ATOM 2455 O O . VAL A 1 321 ? -6.316 39.531 11.344 1 98.81 321 VAL A O 1
ATOM 2458 N N . ALA A 1 322 ? -6.684 40.625 13.297 1 98.75 322 ALA A N 1
ATOM 2459 C CA . ALA A 1 322 ? -7.18 41.812 12.633 1 98.75 322 ALA A CA 1
ATOM 2460 C C . ALA A 1 322 ? -6.105 42.438 11.734 1 98.75 322 ALA A C 1
ATOM 2462 O O . ALA A 1 322 ? -6.402 42.906 10.633 1 98.75 322 ALA A O 1
ATOM 2463 N N . ALA A 1 323 ? -4.938 42.469 12.219 1 98.81 323 ALA A N 1
ATOM 2464 C CA . ALA A 1 323 ? -3.822 43 11.438 1 98.81 323 ALA A CA 1
ATOM 2465 C C . ALA A 1 323 ? -3.6 42.156 10.172 1 98.81 323 ALA A C 1
ATOM 2467 O O . ALA A 1 323 ? -3.279 42.719 9.117 1 98.81 323 ALA A O 1
ATOM 2468 N N . ALA A 1 324 ? -3.693 40.875 10.266 1 98.81 324 ALA A N 1
ATOM 2469 C CA . ALA A 1 324 ? -3.557 40 9.109 1 98.81 324 ALA A CA 1
ATOM 2470 C C . ALA A 1 324 ? -4.633 40.281 8.062 1 98.81 324 ALA A C 1
ATOM 2472 O O . ALA A 1 324 ? -4.348 40.312 6.867 1 98.81 324 ALA A O 1
ATOM 2473 N N . VAL A 1 325 ? -5.836 40.469 8.516 1 98.69 325 VAL A N 1
ATOM 2474 C CA . VAL A 1 325 ? -6.965 40.781 7.641 1 98.69 325 VAL A CA 1
ATOM 2475 C C . VAL A 1 325 ? -6.734 42.125 6.949 1 98.69 325 VAL A C 1
ATOM 2477 O O . VAL A 1 325 ? -6.957 42.25 5.742 1 98.69 325 VAL A O 1
ATOM 2480 N N . GLU A 1 326 ? -6.316 43.125 7.695 1 98.69 326 GLU A N 1
ATOM 2481 C CA . GLU A 1 326 ? -6.035 44.438 7.129 1 98.69 326 GLU A CA 1
ATOM 2482 C C . GLU A 1 326 ? -4.969 44.344 6.047 1 98.69 326 GLU A C 1
ATOM 2484 O O . GLU A 1 326 ? -5.086 45 5 1 98.69 326 GLU A O 1
ATOM 2489 N N . PHE A 1 327 ? -3.953 43.656 6.32 1 98.75 327 PHE A N 1
ATOM 2490 C CA . PHE A 1 327 ? -2.891 43.438 5.344 1 98.75 327 PHE A CA 1
ATOM 2491 C C . PHE A 1 327 ? -3.443 42.812 4.062 1 98.75 327 PHE A C 1
ATOM 2493 O O . PHE A 1 327 ? -3.137 43.281 2.961 1 98.75 327 PHE A O 1
ATOM 2500 N N . ALA A 1 328 ? -4.203 41.781 4.188 1 98.56 328 ALA A N 1
ATOM 2501 C CA . ALA A 1 328 ? -4.789 41.094 3.033 1 98.56 328 ALA A CA 1
ATOM 2502 C C . ALA A 1 328 ? -5.684 42.031 2.236 1 98.56 328 ALA A C 1
ATOM 2504 O O . ALA A 1 328 ? -5.598 42.094 1.008 1 98.56 328 ALA A O 1
ATOM 2505 N N . ASP A 1 329 ? -6.488 42.812 2.92 1 98.06 329 ASP A N 1
ATOM 2506 C CA . ASP A 1 329 ? -7.418 43.719 2.285 1 98.06 329 ASP A CA 1
ATOM 2507 C C . ASP A 1 329 ? -6.672 44.812 1.498 1 98.06 329 ASP A C 1
ATOM 2509 O O . ASP A 1 329 ? -7.148 45.25 0.458 1 98.06 329 ASP A O 1
ATOM 2513 N N . ALA A 1 330 ? -5.555 45.156 2.018 1 98.38 330 ALA A N 1
ATOM 2514 C CA . ALA A 1 330 ? -4.781 46.219 1.405 1 98.38 330 ALA A CA 1
ATOM 2515 C C . ALA A 1 330 ? -3.881 45.688 0.297 1 98.38 330 ALA A C 1
ATOM 2517 O O . ALA A 1 330 ? -3.281 46.469 -0.451 1 98.38 330 ALA A O 1
ATOM 2518 N N . SER A 1 331 ? -3.752 44.406 0.161 1 98.38 331 SER A N 1
ATOM 2519 C CA . SER A 1 331 ? -2.854 43.781 -0.806 1 98.38 331 SER A CA 1
ATOM 2520 C C . SER A 1 331 ? -3.479 43.75 -2.195 1 98.38 331 SER A C 1
ATOM 2522 O O . SER A 1 331 ? -4.688 43.562 -2.332 1 98.38 331 SER A O 1
ATOM 2524 N N . PRO A 1 332 ? -2.688 43.938 -3.201 1 97.81 332 PRO A N 1
ATOM 2525 C CA . PRO A 1 332 ? -3.227 43.906 -4.562 1 97.81 332 PRO A CA 1
ATOM 2526 C C . PRO A 1 332 ? -3.594 42.531 -5.047 1 97.81 332 PRO A C 1
ATOM 2528 O O . PRO A 1 332 ? -3.027 41.531 -4.574 1 97.81 332 PRO A O 1
ATOM 2531 N N . HIS A 1 333 ? -4.543 42.469 -6.004 1 96.44 333 HIS A N 1
ATOM 2532 C CA . HIS A 1 333 ? -4.82 41.219 -6.719 1 96.44 333 HIS A CA 1
ATOM 2533 C C . HIS A 1 333 ? -3.686 40.875 -7.676 1 96.44 333 HIS A C 1
ATOM 2535 O O . HIS A 1 333 ? -3.004 41.75 -8.188 1 96.44 333 HIS A O 1
ATOM 2541 N N . PRO A 1 334 ? -3.461 39.656 -7.82 1 94.94 334 PRO A N 1
ATOM 2542 C CA . PRO A 1 334 ? -2.461 39.312 -8.828 1 94.94 334 PRO A CA 1
ATOM 2543 C C . PRO A 1 334 ? -2.877 39.719 -10.242 1 94.94 334 PRO A C 1
ATOM 2545 O O . PRO A 1 334 ? -4.07 39.719 -10.562 1 94.94 334 PRO A O 1
ATOM 2548 N N . ASP A 1 335 ? -1.901 40 -11.078 1 91.88 335 ASP A N 1
ATOM 2549 C CA . ASP A 1 335 ? -2.139 40.344 -12.484 1 91.88 335 ASP A CA 1
ATOM 2550 C C . ASP A 1 335 ? -2.406 39.062 -13.297 1 91.88 335 ASP A C 1
ATOM 2552 O O . ASP A 1 335 ? -1.611 38.125 -13.273 1 91.88 335 ASP A O 1
ATOM 2556 N N . PRO A 1 336 ? -3.492 39.094 -14.062 1 88.62 336 PRO A N 1
ATOM 2557 C CA . PRO A 1 336 ? -3.824 37.938 -14.867 1 88.62 336 PRO A CA 1
ATOM 2558 C C . PRO A 1 336 ? -2.682 37.5 -15.789 1 88.62 336 PRO A C 1
ATOM 2560 O O . PRO A 1 336 ? -2.58 36.312 -16.141 1 88.62 336 PRO A O 1
ATOM 2563 N N . SER A 1 337 ? -1.861 38.375 -16.156 1 85.56 337 SER A N 1
ATOM 2564 C CA . SER A 1 337 ? -0.749 38.031 -17.031 1 85.56 337 SER A CA 1
ATOM 2565 C C . SER A 1 337 ? 0.258 37.125 -16.344 1 85.56 337 SER A C 1
ATOM 2567 O O . SER A 1 337 ? 1.101 36.5 -17 1 85.56 337 SER A O 1
ATOM 2569 N N . SER A 1 338 ? 0.136 36.938 -14.992 1 84.75 338 SER A N 1
ATOM 2570 C CA . SER A 1 338 ? 1.09 36.125 -14.242 1 84.75 338 SER A CA 1
ATOM 2571 C C . SER A 1 338 ? 0.573 34.719 -14.039 1 84.75 338 SER A C 1
ATOM 2573 O O . SER A 1 338 ? 1.211 33.906 -13.367 1 84.75 338 SER A O 1
ATOM 2575 N N . LEU A 1 339 ? -0.458 34.375 -14.727 1 83.12 339 LEU A N 1
ATOM 2576 C CA . LEU A 1 339 ? -1.158 33.125 -14.516 1 83.12 339 LEU A CA 1
ATOM 2577 C C . LEU A 1 339 ? -0.256 31.938 -14.844 1 83.12 339 LEU A C 1
ATOM 2579 O O . LEU A 1 339 ? -0.301 30.906 -14.172 1 83.12 339 LEU A O 1
ATOM 2583 N N . PHE A 1 340 ? 0.666 32.062 -15.719 1 81.69 340 PHE A N 1
ATOM 2584 C CA . PHE A 1 340 ? 1.433 30.922 -16.219 1 81.69 340 PHE A CA 1
ATOM 2585 C C . PHE A 1 340 ? 2.887 31.016 -15.766 1 81.69 340 PHE A C 1
ATOM 2587 O O . PHE A 1 340 ? 3.719 30.203 -16.172 1 81.69 340 PHE A O 1
ATOM 2594 N N . ASP A 1 341 ? 3.184 31.938 -14.922 1 81.44 341 ASP A N 1
ATOM 2595 C CA . ASP A 1 341 ? 4.566 32.219 -14.562 1 81.44 341 ASP A CA 1
ATOM 2596 C C . ASP A 1 341 ? 5.172 31.094 -13.734 1 81.44 341 ASP A C 1
ATOM 2598 O O . ASP A 1 341 ? 6.387 30.891 -13.75 1 81.44 341 ASP A O 1
ATOM 2602 N N . TYR A 1 342 ? 4.359 30.219 -13.203 1 79.12 342 TYR A N 1
ATOM 2603 C CA . TYR A 1 342 ? 4.934 29.312 -12.219 1 79.12 342 TYR A CA 1
ATOM 2604 C C . TYR A 1 342 ? 4.637 27.859 -12.57 1 79.12 342 TYR A C 1
ATOM 2606 O O . TYR A 1 342 ? 4.719 26.984 -11.711 1 79.12 342 TYR A O 1
ATOM 2614 N N . ASN A 1 343 ? 4.348 27.688 -13.844 1 76.75 343 ASN A N 1
ATOM 2615 C CA . ASN A 1 343 ? 4.07 26.328 -14.305 1 76.75 343 ASN A CA 1
ATOM 2616 C C . ASN A 1 343 ? 5.336 25.469 -14.336 1 76.75 343 ASN A C 1
ATOM 2618 O O . ASN A 1 343 ? 5.293 24.281 -14.031 1 76.75 343 ASN A O 1
ATOM 2622 N N . TYR A 1 344 ? 6.414 26.172 -14.648 1 77.19 344 TYR A N 1
ATOM 2623 C CA . TYR A 1 344 ? 7.695 25.484 -14.742 1 77.19 344 TYR A CA 1
ATOM 2624 C C . TYR A 1 344 ? 8.797 26.281 -14.055 1 77.19 344 TYR A C 1
ATOM 2626 O O . TYR A 1 344 ? 8.703 27.5 -13.922 1 77.19 344 TYR A O 1
ATOM 2634 N N . ALA A 1 345 ? 9.766 25.547 -13.578 1 75.69 345 ALA A N 1
ATOM 2635 C CA . ALA A 1 345 ? 10.898 26.203 -12.938 1 75.69 345 ALA A CA 1
ATOM 2636 C C . ALA A 1 345 ? 11.656 27.078 -13.93 1 75.69 345 ALA A C 1
ATOM 2638 O O . ALA A 1 345 ? 12.133 28.156 -13.578 1 75.69 345 ALA A O 1
ATOM 2639 N N . THR A 1 346 ? 11.703 26.391 -15.141 1 78.19 346 THR A N 1
ATOM 2640 C CA . THR A 1 346 ? 12.336 27.094 -16.25 1 78.19 346 THR A CA 1
ATOM 2641 C C . THR A 1 346 ? 11.445 27.047 -17.5 1 78.19 346 THR A C 1
ATOM 2643 O O . THR A 1 346 ? 10.617 26.141 -17.641 1 78.19 346 THR A O 1
ATOM 2646 N N . PRO A 1 347 ? 11.531 28.109 -18.203 1 77.25 347 PRO A N 1
ATOM 2647 C CA . PRO A 1 347 ? 10.695 28.094 -19.406 1 77.25 347 PRO A CA 1
ATOM 2648 C C . PRO A 1 347 ? 10.875 26.828 -20.234 1 77.25 347 PRO A C 1
ATOM 2650 O O . PRO A 1 347 ? 11.992 26.328 -20.375 1 77.25 347 PRO A O 1
ATOM 2653 N N . VAL A 1 348 ? 9.812 26.156 -20.469 1 79 348 VAL A N 1
ATOM 2654 C CA . VAL A 1 348 ? 9.805 24.984 -21.328 1 79 348 VAL A CA 1
ATOM 2655 C C . VAL A 1 348 ? 9.289 25.359 -22.703 1 79 348 VAL A C 1
ATOM 2657 O O . VAL A 1 348 ? 8.32 26.109 -22.844 1 79 348 VAL A O 1
ATOM 2660 N N . PRO A 1 349 ? 10.062 24.75 -23.609 1 77.31 349 PRO A N 1
ATOM 2661 C CA . PRO A 1 349 ? 9.586 25.016 -24.969 1 77.31 349 PRO A CA 1
ATOM 2662 C C . PRO A 1 349 ? 8.18 24.484 -25.219 1 77.31 349 PRO A C 1
ATOM 2664 O O . PRO A 1 349 ? 7.812 23.422 -24.703 1 77.31 349 PRO A O 1
ATOM 2667 N N . SER A 1 350 ? 7.289 25.234 -25.828 1 71.25 350 SER A N 1
ATOM 2668 C CA . SER A 1 350 ? 5.961 24.844 -26.266 1 71.25 350 SER A CA 1
ATOM 2669 C C . SER A 1 350 ? 4.953 24.891 -25.125 1 71.25 350 SER A C 1
ATOM 2671 O O . SER A 1 350 ? 3.861 24.328 -25.234 1 71.25 350 SER A O 1
ATOM 2673 N N . ASP A 1 351 ? 5.48 25.5 -24.062 1 69.12 351 ASP A N 1
ATOM 2674 C CA . ASP A 1 351 ? 4.48 25.719 -23.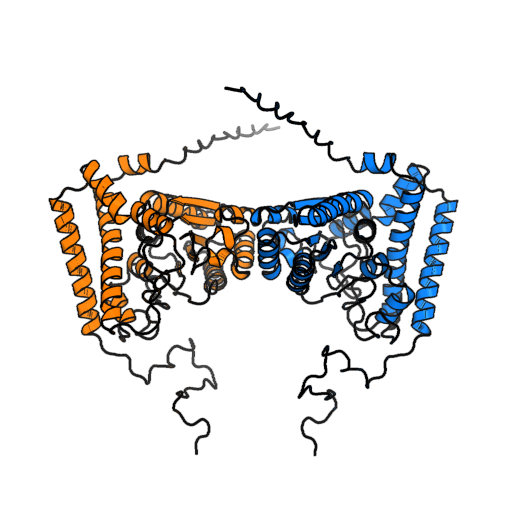031 1 69.12 351 ASP A CA 1
ATOM 2675 C C . ASP A 1 351 ? 3.385 26.672 -23.516 1 69.12 351 ASP A C 1
ATOM 2677 O O . ASP A 1 351 ? 3.664 27.812 -23.891 1 69.12 351 ASP A O 1
ATOM 2681 N N . SER A 1 352 ? 2.199 26.094 -23.672 1 68.38 352 SER A N 1
ATOM 2682 C CA . SER A 1 352 ? 1.091 26.938 -24.109 1 68.38 352 SER A CA 1
ATOM 2683 C C . SER A 1 352 ? 0.671 27.922 -23.031 1 68.38 352 SER A C 1
ATOM 2685 O O . SER A 1 352 ? 0.535 27.562 -21.875 1 68.38 352 SER A O 1
ATOM 2687 N N . ARG A 1 353 ? 0.637 29.266 -23.406 1 71 353 ARG A N 1
ATOM 2688 C CA . ARG A 1 353 ? 0.16 30.297 -22.5 1 71 353 ARG A CA 1
ATOM 2689 C C . ARG A 1 353 ? -1.248 30.75 -22.859 1 71 353 ARG A C 1
ATOM 2691 O O . ARG A 1 353 ? -1.611 31.906 -22.641 1 71 353 ARG A O 1
ATOM 2698 N N . ARG A 1 354 ? -1.864 29.766 -23.422 1 70.62 354 ARG A N 1
ATOM 2699 C CA . ARG A 1 354 ? -3.211 30.094 -23.875 1 70.62 354 ARG A CA 1
ATOM 2700 C C . ARG A 1 354 ? -4.188 30.156 -22.703 1 70.62 354 ARG A C 1
ATOM 2702 O O . ARG A 1 354 ? -4.168 29.297 -21.828 1 70.62 354 ARG A O 1
ATOM 2709 N N . LEU A 1 355 ? -4.836 31.281 -22.719 1 71.12 355 LEU A N 1
ATOM 2710 C CA . LEU A 1 355 ? -5.91 31.438 -21.75 1 71.12 355 LEU A CA 1
ATOM 2711 C C . LEU A 1 355 ? -7.168 30.703 -22.203 1 71.12 355 LEU A C 1
ATOM 2713 O O . LEU A 1 355 ? -7.363 30.5 -23.406 1 71.12 355 LEU A O 1
ATOM 2717 N N . PRO A 1 356 ? -7.953 30.25 -21.297 1 63.25 356 PRO A N 1
ATOM 2718 C CA . PRO A 1 356 ? -9.164 29.531 -21.688 1 63.25 356 PRO A CA 1
ATOM 2719 C C . PRO A 1 356 ? -10.023 30.312 -22.688 1 63.25 356 PRO A C 1
ATOM 2721 O O . PRO A 1 356 ? -10.68 29.719 -23.547 1 63.25 356 PRO A O 1
ATOM 2724 N N . ALA A 1 357 ? -9.992 31.625 -22.562 1 67.19 357 ALA A N 1
ATOM 2725 C CA . ALA A 1 357 ? -10.852 32.438 -23.438 1 67.19 357 ALA A CA 1
ATOM 2726 C C . ALA A 1 357 ? -10.188 32.656 -24.781 1 67.19 357 ALA A C 1
ATOM 2728 O O . ALA A 1 357 ? -10.82 33.156 -25.719 1 67.19 357 ALA A O 1
ATOM 2729 N N . ASP A 1 358 ? -8.977 32.188 -24.766 1 67.12 358 ASP A N 1
ATOM 2730 C CA . ASP A 1 358 ? -8.273 32.438 -26.016 1 67.12 358 ASP A CA 1
ATOM 2731 C C . ASP A 1 358 ? -8.734 31.469 -27.094 1 67.12 358 ASP A C 1
ATOM 2733 O O . ASP A 1 358 ? -9 30.297 -26.828 1 67.12 358 ASP A O 1
ATOM 2737 N N . PRO A 1 359 ? -8.984 32.031 -28.25 1 67.06 359 PRO A N 1
ATOM 2738 C CA . PRO A 1 359 ? -9.367 31.141 -29.344 1 67.06 359 PRO A CA 1
ATOM 2739 C C . PRO A 1 359 ? -8.32 30.062 -29.609 1 67.06 359 PRO A C 1
ATOM 2741 O O . PRO A 1 359 ? -7.129 30.297 -29.406 1 67.06 359 PRO A O 1
ATOM 2744 N N . LEU A 1 360 ? -8.68 28.812 -29.766 1 62.81 360 LEU A N 1
ATOM 2745 C CA . LEU A 1 360 ? -7.816 27.656 -30.016 1 62.81 360 LEU A CA 1
ATOM 2746 C C . LEU A 1 360 ? -6.961 27.875 -31.25 1 62.81 360 LEU A C 1
ATOM 2748 O O . LEU A 1 360 ? -5.789 27.484 -31.281 1 62.81 360 LEU A O 1
ATOM 2752 N N . PHE A 1 361 ? -7.535 28.344 -32.375 1 57.81 361 PHE A N 1
ATOM 2753 C CA . PHE A 1 361 ? -6.84 28.531 -33.625 1 57.81 361 PHE A CA 1
ATOM 2754 C C . PHE A 1 361 ? -6.715 30.016 -33.938 1 57.81 361 PHE A C 1
ATOM 2756 O O . PHE A 1 361 ? -7.652 30.797 -33.719 1 57.81 361 PHE A O 1
ATOM 2763 N N . THR A 1 362 ? -5.566 30.547 -33.75 1 47.03 362 THR A N 1
ATOM 2764 C CA . THR A 1 362 ? -5.355 31.906 -34.25 1 47.03 362 THR A CA 1
ATOM 2765 C C . THR A 1 362 ? -5.84 32.031 -35.688 1 47.03 362 THR A C 1
ATOM 2767 O O . THR A 1 362 ? -5.48 31.234 -36.531 1 47.03 362 THR A O 1
ATOM 2770 N N . VAL A 1 363 ? -6.766 32.969 -35.781 1 38.12 363 VAL A N 1
ATOM 2771 C CA . VAL A 1 363 ? -7.035 33.344 -37.188 1 38.12 363 VAL A CA 1
ATOM 2772 C C . VAL A 1 363 ? -5.793 34.031 -37.781 1 38.12 363 VAL A C 1
ATOM 2774 O O . VAL A 1 363 ? -5.109 34.781 -37.094 1 38.12 363 VAL A O 1
ATOM 2777 N N . MET B 1 1 ? -43.188 -15.953 39.406 1 28.84 1 MET B N 1
ATOM 2778 C CA . MET B 1 1 ? -41.812 -15.672 39.781 1 28.84 1 MET B CA 1
ATOM 2779 C C . MET B 1 1 ? -40.875 -16.766 39.25 1 28.84 1 MET B C 1
ATOM 2781 O O . MET B 1 1 ? -40.344 -17.547 40.031 1 28.84 1 MET B O 1
ATOM 2785 N N . THR B 1 2 ? -41.219 -17.422 38.062 1 33.38 2 THR B N 1
ATOM 2786 C CA . THR B 1 2 ? -40.562 -18.594 37.5 1 33.38 2 THR B CA 1
ATOM 2787 C C . THR B 1 2 ? -39.125 -18.266 37.094 1 33.38 2 THR B C 1
ATOM 2789 O O . THR B 1 2 ? -38.875 -17.359 36.312 1 33.38 2 THR B O 1
ATOM 2792 N N . THR B 1 3 ? -38.156 -18.562 38.031 1 31.95 3 THR B N 1
ATOM 2793 C CA . THR B 1 3 ? -36.719 -18.391 38 1 31.95 3 THR B CA 1
ATOM 2794 C C . THR B 1 3 ? -36.094 -19.219 36.875 1 31.95 3 THR B C 1
ATOM 2796 O O . THR B 1 3 ? -36.062 -20.438 36.969 1 31.95 3 THR B O 1
ATOM 2799 N N . THR B 1 4 ? -36.375 -18.906 35.594 1 37.16 4 THR B N 1
ATOM 2800 C CA . THR B 1 4 ? -35.812 -19.719 34.531 1 37.16 4 THR B CA 1
ATOM 2801 C C . THR B 1 4 ? -34.281 -19.656 34.562 1 37.16 4 THR B C 1
ATOM 2803 O O . THR B 1 4 ? -33.688 -18.578 34.562 1 37.16 4 THR B O 1
ATOM 2806 N N . SER B 1 5 ? -33.688 -20.766 35.188 1 36.09 5 SER B N 1
ATOM 2807 C CA . SER B 1 5 ? -32.25 -21 35.375 1 36.09 5 SER B CA 1
ATOM 2808 C C . SER B 1 5 ? -31.484 -20.922 34.062 1 36.09 5 SER B C 1
ATOM 2810 O O . SER B 1 5 ? -31.875 -21.531 33.062 1 36.09 5 SER B O 1
ATOM 2812 N N . ALA B 1 6 ? -30.719 -19.828 33.906 1 38.97 6 ALA B N 1
ATOM 2813 C CA . ALA B 1 6 ? -29.906 -19.531 32.719 1 38.97 6 ALA B CA 1
ATOM 2814 C C . ALA B 1 6 ? -28.922 -20.656 32.438 1 38.97 6 ALA B C 1
ATOM 2816 O O . ALA B 1 6 ? -28.188 -21.094 33.344 1 38.97 6 ALA B O 1
ATOM 2817 N N . PRO B 1 7 ? -29.172 -21.438 31.328 1 31.91 7 PRO B N 1
ATOM 2818 C CA . PRO B 1 7 ? -28.297 -22.578 31.062 1 31.91 7 PRO B CA 1
ATOM 2819 C C . PRO B 1 7 ? -26.812 -22.188 31.016 1 31.91 7 PRO B C 1
ATOM 2821 O O . PRO B 1 7 ? -26.5 -21.031 30.688 1 31.91 7 PRO B O 1
ATOM 2824 N N . ARG B 1 8 ? -25.953 -22.844 31.859 1 36.19 8 ARG B N 1
ATOM 2825 C CA . ARG B 1 8 ? -24.5 -22.688 31.969 1 36.19 8 ARG B CA 1
ATOM 2826 C C . ARG B 1 8 ? -23.828 -22.844 30.609 1 36.19 8 ARG B C 1
ATOM 2828 O O . ARG B 1 8 ? -24.047 -23.828 29.906 1 36.19 8 ARG B O 1
ATOM 2835 N N . LYS B 1 9 ? -23.406 -21.625 30.078 1 35.16 9 LYS B N 1
ATOM 2836 C CA . LYS B 1 9 ? -22.594 -21.578 28.859 1 35.16 9 LYS B CA 1
ATOM 2837 C C . LYS B 1 9 ? -21.406 -22.516 28.953 1 35.16 9 LYS B C 1
ATOM 2839 O O . LYS B 1 9 ? -20.562 -22.375 29.844 1 35.16 9 LYS B O 1
ATOM 2844 N N . THR B 1 10 ? -21.547 -23.781 28.594 1 31.41 10 THR B N 1
ATOM 2845 C CA . THR B 1 10 ? -20.422 -24.703 28.438 1 31.41 10 THR B CA 1
ATOM 2846 C C . THR B 1 10 ? -19.406 -24.156 27.469 1 31.41 10 THR B C 1
ATOM 2848 O O . THR B 1 10 ? -19.734 -23.859 26.312 1 31.41 10 THR B O 1
ATOM 2851 N N . THR B 1 11 ? -18.469 -23.406 27.984 1 32.44 11 THR B N 1
ATOM 2852 C CA . THR B 1 11 ? -17.312 -22.969 27.219 1 32.44 11 THR B CA 1
ATOM 2853 C C . THR B 1 11 ? -16.547 -24.156 26.641 1 32.44 11 THR B C 1
ATOM 2855 O O . THR B 1 11 ? -15.977 -24.953 27.391 1 32.44 11 THR B O 1
ATOM 2858 N N . ARG B 1 12 ? -17.094 -24.812 25.609 1 31.67 12 ARG B N 1
ATOM 2859 C CA . ARG B 1 12 ? -16.234 -25.781 24.938 1 31.67 12 ARG B CA 1
ATOM 2860 C C . ARG B 1 12 ? -14.883 -25.172 24.578 1 31.67 12 ARG B C 1
ATOM 2862 O O . ARG B 1 12 ? -14.82 -24.25 23.766 1 31.67 12 ARG B O 1
ATOM 2869 N N . ARG B 1 13 ? -13.945 -25.453 25.453 1 30.3 13 ARG B N 1
ATOM 2870 C CA . ARG B 1 13 ? -12.555 -25.203 25.078 1 30.3 13 ARG B CA 1
ATOM 2871 C C . ARG B 1 13 ? -12.219 -25.844 23.734 1 30.3 13 ARG B C 1
ATOM 2873 O O . ARG B 1 13 ? -12.258 -27.062 23.594 1 30.3 13 ARG B O 1
ATOM 2880 N N . THR B 1 14 ? -12.508 -25.141 22.656 1 29.62 14 THR B N 1
ATOM 2881 C CA . THR B 1 14 ? -12.016 -25.641 21.391 1 29.62 14 THR B CA 1
ATOM 2882 C C . THR B 1 14 ? -10.508 -25.891 21.453 1 29.62 14 THR B C 1
ATOM 2884 O O . THR B 1 14 ? -9.734 -24.969 21.719 1 29.62 14 THR B O 1
ATOM 2887 N N . THR B 1 15 ? -10.188 -27.109 21.859 1 30.56 15 THR B N 1
ATOM 2888 C CA . THR B 1 15 ? -8.805 -27.562 21.781 1 30.56 15 THR B CA 1
ATOM 2889 C C . THR B 1 15 ? -8.172 -27.125 20.453 1 30.56 15 THR B C 1
ATOM 2891 O O . THR B 1 15 ? -8.625 -27.547 19.375 1 30.56 15 THR B O 1
ATOM 2894 N N . LYS B 1 16 ? -7.605 -26.078 20.5 1 38.78 16 LYS B N 1
ATOM 2895 C CA . LYS B 1 16 ? -6.754 -25.672 19.391 1 38.78 16 LYS B CA 1
ATOM 2896 C C . LYS B 1 16 ? -5.812 -26.781 18.969 1 38.78 16 LYS B C 1
ATOM 2898 O O . LYS B 1 16 ? -4.91 -27.156 19.719 1 38.78 16 LYS B O 1
ATOM 2903 N N . SER B 1 17 ? -6.219 -27.688 18.156 1 33.5 17 SER B N 1
ATOM 2904 C CA . SER B 1 17 ? -5.281 -28.688 17.656 1 33.5 17 SER B CA 1
ATOM 2905 C C . SER B 1 17 ? -3.953 -28.062 17.266 1 33.5 17 SER B C 1
ATOM 2907 O O . SER B 1 17 ? -3.926 -27 16.641 1 33.5 17 SER B O 1
ATOM 2909 N N . ALA B 1 18 ? -2.861 -28.453 17.812 1 39.56 18 ALA B N 1
ATOM 2910 C CA . ALA B 1 18 ? -1.487 -28.031 17.531 1 39.56 18 ALA B CA 1
ATOM 2911 C C . ALA B 1 18 ? -1.174 -28.125 16.047 1 39.56 18 ALA B C 1
ATOM 2913 O O . ALA B 1 18 ? -1.579 -29.078 15.375 1 39.56 18 ALA B O 1
ATOM 2914 N N . PRO B 1 19 ? -0.748 -27.031 15.43 1 47.91 19 PRO B N 1
ATOM 2915 C CA . PRO B 1 19 ? -0.376 -27.094 14.016 1 47.91 19 PRO B CA 1
ATOM 2916 C C . PRO B 1 19 ? 0.447 -28.328 13.664 1 47.91 19 PRO B C 1
ATOM 2918 O O . PRO B 1 19 ? 1.443 -28.625 14.336 1 47.91 19 PRO B O 1
ATOM 2921 N N . VAL B 1 20 ? -0.078 -29.344 12.984 1 48.75 20 VAL B N 1
ATOM 2922 C CA . VAL B 1 20 ? 0.608 -30.516 12.484 1 48.75 20 VAL B CA 1
ATOM 2923 C C . VAL B 1 20 ? 1.882 -30.109 11.75 1 48.75 20 VAL B C 1
ATOM 2925 O O . VAL B 1 20 ? 1.842 -29.266 10.852 1 48.75 20 VAL B O 1
ATOM 2928 N N . THR B 1 21 ? 3.031 -30.469 12.297 1 60.22 21 THR B N 1
ATOM 2929 C CA . THR B 1 21 ? 4.32 -30.234 11.656 1 60.22 21 THR B CA 1
ATOM 2930 C C . THR B 1 21 ? 4.383 -30.953 10.305 1 60.22 21 THR B C 1
ATOM 2932 O O . THR B 1 21 ? 3.635 -31.906 10.07 1 60.22 21 THR B O 1
ATOM 2935 N N . ALA B 1 22 ? 5.031 -30.516 9.391 1 67.88 22 ALA B N 1
ATOM 2936 C CA . ALA B 1 22 ? 5.215 -31.094 8.062 1 67.88 22 ALA B CA 1
ATOM 2937 C C . ALA B 1 22 ? 5.598 -32.562 8.156 1 67.88 22 ALA B C 1
ATOM 2939 O O . ALA B 1 22 ? 5.125 -33.375 7.363 1 67.88 22 ALA B O 1
ATOM 2940 N N . GLU B 1 23 ? 6.348 -32.938 9.07 1 72.44 23 GLU B N 1
ATOM 2941 C CA . GLU B 1 23 ? 6.785 -34.344 9.227 1 72.44 23 GLU B CA 1
ATOM 2942 C C . GLU B 1 23 ? 5.629 -35.219 9.648 1 72.44 23 GLU B C 1
ATOM 2944 O O . GLU B 1 23 ? 5.512 -36.375 9.18 1 72.44 23 GLU B O 1
ATOM 2949 N N . SER B 1 24 ? 4.875 -34.688 10.438 1 76.56 24 SER B N 1
ATOM 2950 C CA . SER B 1 24 ? 3.723 -35.469 10.891 1 76.56 24 SER B CA 1
ATOM 2951 C C . SER B 1 24 ? 2.719 -35.688 9.766 1 76.56 24 SER B C 1
ATOM 2953 O O . SER B 1 24 ? 2.178 -36.781 9.602 1 76.56 24 SER B O 1
ATOM 2955 N N . ALA B 1 25 ? 2.611 -34.719 8.953 1 84.06 25 ALA B N 1
ATOM 2956 C CA . ALA B 1 25 ? 1.67 -34.812 7.836 1 84.06 25 ALA B CA 1
ATOM 2957 C C . ALA B 1 25 ? 2.129 -35.875 6.832 1 84.06 25 ALA B C 1
ATOM 2959 O O . ALA B 1 25 ? 1.318 -36.656 6.332 1 84.06 25 ALA B O 1
ATOM 2960 N N . PHE B 1 26 ? 3.381 -36 6.598 1 89.69 26 PHE B N 1
ATOM 2961 C CA . PHE B 1 26 ? 3.959 -36.938 5.648 1 89.69 26 PHE B CA 1
ATOM 2962 C C . PHE B 1 26 ? 3.758 -38.375 6.117 1 89.69 26 PHE B C 1
ATOM 2964 O O . PHE B 1 26 ? 3.395 -39.25 5.324 1 89.69 26 PHE B O 1
ATOM 2971 N N . ALA B 1 27 ? 3.9 -38.531 7.441 1 87.69 27 ALA B N 1
ATOM 2972 C CA . ALA B 1 27 ? 3.861 -39.906 8.008 1 87.69 27 ALA B CA 1
ATOM 2973 C C . ALA B 1 27 ? 2.439 -40.438 8.008 1 87.69 27 ALA B C 1
ATOM 2975 O O . ALA B 1 27 ? 2.238 -41.656 7.918 1 87.69 27 ALA B O 1
ATOM 2976 N N . THR B 1 28 ? 1.514 -39.531 8.047 1 92.19 28 THR B N 1
ATOM 2977 C CA . THR B 1 28 ? 0.14 -40 8.219 1 92.19 28 THR B CA 1
ATOM 2978 C C . THR B 1 28 ? -0.605 -39.969 6.883 1 92.19 28 THR B C 1
ATOM 2980 O O . THR B 1 28 ? -1.707 -40.5 6.77 1 92.19 28 THR B O 1
ATOM 2983 N N . GLU B 1 29 ? -0.022 -39.438 5.891 1 94.81 29 GLU B N 1
ATOM 2984 C CA . GLU B 1 29 ? -0.69 -39.281 4.602 1 94.81 29 GLU B CA 1
ATOM 2985 C C . GLU B 1 29 ? -0.739 -40.594 3.846 1 94.81 29 GLU B C 1
ATOM 2987 O O . GLU B 1 29 ? 0.162 -41.438 3.979 1 94.81 29 GLU B O 1
ATOM 2992 N N . ASP B 1 30 ? -1.803 -40.844 3.086 1 96.12 30 ASP B N 1
ATOM 2993 C CA . ASP B 1 30 ? -1.931 -42 2.205 1 96.12 30 ASP B CA 1
ATOM 2994 C C . ASP B 1 30 ? -0.801 -42.031 1.177 1 96.12 30 ASP B C 1
ATOM 2996 O O . ASP B 1 30 ? -0.61 -41.062 0.424 1 96.12 30 ASP B O 1
ATOM 3000 N N . PRO B 1 31 ? -0.115 -43.125 1.089 1 96.5 31 PRO B N 1
ATOM 3001 C CA . PRO B 1 31 ? 0.993 -43.219 0.136 1 96.5 31 PRO B CA 1
ATOM 3002 C C . PRO B 1 31 ? 0.56 -42.969 -1.304 1 96.5 31 PRO B C 1
ATOM 3004 O O . PRO B 1 31 ? 1.336 -42.406 -2.096 1 96.5 31 PRO B O 1
ATOM 3007 N N . ALA B 1 32 ? -0.613 -43.375 -1.597 1 97.31 32 ALA B N 1
ATOM 3008 C CA . ALA B 1 32 ? -1.112 -43.125 -2.949 1 97.31 32 ALA B CA 1
ATOM 3009 C C . ALA B 1 32 ? -1.216 -41.625 -3.238 1 97.31 32 ALA B C 1
ATOM 3011 O O . ALA B 1 32 ? -0.933 -41.188 -4.355 1 97.31 32 ALA B O 1
ATOM 3012 N N . ILE B 1 33 ? -1.642 -40.906 -2.242 1 97.81 33 ILE B N 1
ATOM 3013 C CA . ILE B 1 33 ? -1.739 -39.438 -2.379 1 97.81 33 ILE B CA 1
ATOM 3014 C C . ILE B 1 33 ? -0.343 -38.844 -2.533 1 97.81 33 ILE B C 1
ATOM 3016 O O . ILE B 1 33 ? -0.121 -38 -3.385 1 97.81 33 ILE B O 1
ATOM 3020 N N . LEU B 1 34 ? 0.579 -39.312 -1.763 1 98.12 34 LEU B N 1
ATOM 3021 C CA . LEU B 1 34 ? 1.953 -38.844 -1.827 1 98.12 34 LEU B CA 1
ATOM 3022 C C . LEU B 1 34 ? 2.547 -39.062 -3.213 1 98.12 34 LEU B C 1
ATOM 3024 O O . LEU B 1 34 ? 3.178 -38.156 -3.779 1 98.12 34 LEU B O 1
ATOM 3028 N N . ARG B 1 35 ? 2.352 -40.219 -3.787 1 97.88 35 ARG B N 1
ATOM 3029 C CA . ARG B 1 35 ? 2.861 -40.531 -5.117 1 97.88 35 ARG B CA 1
ATOM 3030 C C . ARG B 1 35 ? 2.213 -39.656 -6.176 1 97.88 35 ARG B C 1
ATOM 3032 O O . ARG B 1 35 ? 2.879 -39.219 -7.117 1 97.88 35 ARG B O 1
ATOM 3039 N N . GLY B 1 36 ? 0.926 -39.469 -5.988 1 98.25 36 GLY B N 1
ATOM 3040 C CA . GLY B 1 36 ? 0.212 -38.594 -6.914 1 98.25 36 GLY B CA 1
ATOM 3041 C C . GLY B 1 36 ? 0.726 -37.188 -6.922 1 98.25 36 GLY B C 1
ATOM 3042 O O . GLY B 1 36 ? 0.895 -36.594 -7.984 1 98.25 36 GLY B O 1
ATOM 3043 N N . LEU B 1 37 ? 0.94 -36.656 -5.734 1 98.62 37 LEU B N 1
ATOM 3044 C CA . LEU B 1 37 ? 1.483 -35.312 -5.629 1 98.62 37 LEU B CA 1
ATOM 3045 C C . LEU B 1 37 ? 2.855 -35.219 -6.285 1 98.62 37 LEU B C 1
ATOM 3047 O O . LEU B 1 37 ? 3.15 -34.25 -6.992 1 98.62 37 LEU B O 1
ATOM 3051 N N . PHE B 1 38 ? 3.703 -36.219 -6.059 1 98.62 38 PHE B N 1
ATOM 3052 C CA . PHE B 1 38 ? 5.031 -36.25 -6.664 1 98.62 38 PHE B CA 1
ATOM 3053 C C . PHE B 1 38 ? 4.93 -36.281 -8.188 1 98.62 38 PHE B C 1
ATOM 3055 O O . PHE B 1 38 ? 5.645 -35.562 -8.883 1 98.62 38 PHE B O 1
ATOM 3062 N N . ARG B 1 39 ? 4.074 -37.156 -8.68 1 98.75 39 ARG B N 1
ATOM 3063 C CA . ARG B 1 39 ? 3.869 -37.281 -10.125 1 98.75 39 ARG B CA 1
ATOM 3064 C C . ARG B 1 39 ? 3.475 -35.938 -10.727 1 98.75 39 ARG B C 1
ATOM 3066 O O . ARG B 1 39 ? 4.004 -35.531 -11.766 1 98.75 39 ARG B O 1
ATOM 3073 N N . ASP B 1 40 ? 2.547 -35.25 -10.102 1 98.81 40 ASP B N 1
ATOM 3074 C CA . ASP B 1 40 ? 2.08 -33.969 -10.594 1 98.81 40 ASP B CA 1
ATOM 3075 C C . ASP B 1 40 ? 3.203 -32.938 -10.586 1 98.81 40 ASP B C 1
ATOM 3077 O O . ASP B 1 40 ? 3.336 -32.125 -11.516 1 98.81 40 ASP B O 1
ATOM 3081 N N . MET B 1 41 ? 4.004 -32.875 -9.516 1 98.88 41 MET B N 1
ATOM 3082 C CA . MET B 1 41 ? 5.141 -31.969 -9.453 1 98.88 41 MET B CA 1
ATOM 3083 C C . MET B 1 41 ? 6.137 -32.25 -10.57 1 98.88 41 MET B C 1
ATOM 3085 O O . MET B 1 41 ? 6.629 -31.344 -11.227 1 98.88 41 MET B O 1
ATOM 3089 N N . LEU B 1 42 ? 6.43 -33.562 -10.734 1 98.88 42 LEU B N 1
ATOM 3090 C CA . LEU B 1 42 ? 7.363 -33.969 -11.781 1 98.88 42 LEU B CA 1
ATOM 3091 C C . LEU B 1 42 ? 6.832 -33.562 -13.156 1 98.88 42 LEU B C 1
ATOM 3093 O O . LEU B 1 42 ? 7.605 -33.188 -14.039 1 98.88 42 LEU B O 1
ATOM 3097 N N . PHE B 1 43 ? 5.574 -33.75 -13.328 1 98.88 43 PHE B N 1
ATOM 3098 C CA . PHE B 1 43 ? 4.965 -33.375 -14.602 1 98.88 43 PHE B CA 1
ATOM 3099 C C . PHE B 1 43 ? 5.176 -31.906 -14.883 1 98.88 43 PHE B C 1
ATOM 3101 O O . PHE B 1 43 ? 5.562 -31.531 -15.992 1 98.88 43 PHE B O 1
ATOM 3108 N N . VAL B 1 44 ? 4.914 -31.047 -13.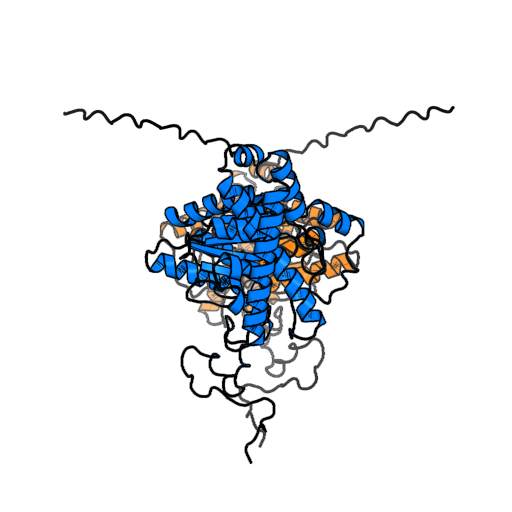906 1 98.81 44 VAL B N 1
ATOM 3109 C CA . VAL B 1 44 ? 5.137 -29.609 -14.07 1 98.81 44 VAL B CA 1
ATOM 3110 C C . VAL B 1 44 ? 6.594 -29.344 -14.438 1 98.81 44 VAL B C 1
ATOM 3112 O O . VAL B 1 44 ? 6.883 -28.578 -15.359 1 98.81 44 VAL B O 1
ATOM 3115 N N . ARG B 1 45 ? 7.531 -30.016 -13.773 1 98.75 45 ARG B N 1
ATOM 3116 C CA . ARG B 1 45 ? 8.961 -29.844 -14.031 1 98.75 45 ARG B CA 1
ATOM 3117 C C . ARG B 1 45 ? 9.305 -30.234 -15.461 1 98.75 45 ARG B C 1
ATOM 3119 O O . ARG B 1 45 ? 9.922 -29.453 -16.188 1 98.75 45 ARG B O 1
ATOM 3126 N N . ARG B 1 46 ? 8.898 -31.406 -15.852 1 98.81 46 ARG B N 1
ATOM 3127 C CA . ARG B 1 46 ? 9.258 -31.891 -17.188 1 98.81 46 ARG B CA 1
ATOM 3128 C C . ARG B 1 46 ? 8.586 -31.047 -18.266 1 98.81 46 ARG B C 1
ATOM 3130 O O . ARG B 1 46 ? 9.18 -30.812 -19.328 1 98.81 46 ARG B O 1
ATOM 3137 N N . PHE B 1 47 ? 7.363 -30.672 -18 1 98.81 47 PHE B N 1
ATOM 3138 C CA . PHE B 1 47 ? 6.668 -29.797 -18.922 1 98.81 47 PHE B CA 1
ATOM 3139 C C . PHE B 1 47 ? 7.449 -28.5 -19.141 1 98.81 47 PHE B C 1
ATOM 3141 O O . PHE B 1 47 ? 7.656 -28.078 -20.281 1 98.81 47 PHE B O 1
ATOM 3148 N N . GLU B 1 48 ? 7.887 -27.875 -18.047 1 98.38 48 GLU B N 1
ATOM 3149 C CA . GLU B 1 48 ? 8.633 -26.625 -18.109 1 98.38 48 GLU B CA 1
ATOM 3150 C C . GLU B 1 48 ? 9.992 -26.812 -18.766 1 98.38 48 GLU B C 1
ATOM 3152 O O . GLU B 1 48 ? 10.469 -25.938 -19.484 1 98.38 48 GLU B O 1
ATOM 3157 N N . GLU B 1 49 ? 10.633 -27.906 -18.5 1 98 49 GLU B N 1
ATOM 3158 C CA . GLU B 1 49 ? 11.906 -28.203 -19.156 1 98 49 GLU B CA 1
ATOM 3159 C C . GLU B 1 49 ? 11.727 -28.359 -20.656 1 98 49 GLU B C 1
ATOM 3161 O O . GLU B 1 49 ? 12.562 -27.891 -21.438 1 98 49 GLU B O 1
ATOM 3166 N N . ARG B 1 50 ? 10.695 -28.984 -21.016 1 98.38 50 ARG B N 1
ATOM 3167 C CA . ARG B 1 50 ? 10.398 -29.094 -22.438 1 98.38 50 ARG B CA 1
ATOM 3168 C C . ARG B 1 50 ? 10.086 -27.734 -23.031 1 98.38 50 ARG B C 1
ATOM 3170 O O . ARG B 1 50 ? 10.445 -27.453 -24.172 1 98.38 50 ARG B O 1
ATOM 3177 N N . THR B 1 51 ? 9.336 -26.938 -22.312 1 98.19 51 THR B N 1
ATOM 3178 C CA . THR B 1 51 ? 9.055 -25.578 -22.734 1 98.19 51 THR B CA 1
ATOM 3179 C C . THR B 1 51 ? 10.344 -24.812 -22.984 1 98.19 51 THR B C 1
ATOM 3181 O O . THR B 1 51 ? 10.469 -24.125 -24.016 1 98.19 51 THR B O 1
ATOM 3184 N N . ALA B 1 52 ? 11.297 -24.922 -22.125 1 97.12 52 ALA B N 1
ATOM 3185 C CA . ALA B 1 52 ? 12.594 -24.266 -22.297 1 97.12 52 ALA B CA 1
ATOM 3186 C C . ALA B 1 52 ? 13.281 -24.75 -23.578 1 97.12 52 ALA B C 1
ATOM 3188 O O . ALA B 1 52 ? 13.836 -23.953 -24.328 1 97.12 52 ALA B O 1
ATOM 3189 N N . GLN B 1 53 ? 13.219 -26.016 -23.781 1 97.06 53 GLN B N 1
ATOM 3190 C CA . GLN B 1 53 ? 13.82 -26.609 -24.969 1 97.06 53 GLN B CA 1
ATOM 3191 C C . GLN B 1 53 ? 13.141 -26.078 -26.234 1 97.06 53 GLN B C 1
ATOM 3193 O O . GLN B 1 53 ? 13.812 -25.75 -27.219 1 97.06 53 GLN B O 1
ATOM 3198 N N . SER B 1 54 ? 11.883 -26.062 -26.172 1 97.69 54 SER B N 1
ATOM 3199 C CA . SER B 1 54 ? 11.109 -25.562 -27.312 1 97.69 54 SER B CA 1
ATOM 3200 C C . SER B 1 54 ? 11.414 -24.109 -27.609 1 97.69 54 SER B C 1
ATOM 3202 O O . SER B 1 54 ? 11.406 -23.672 -28.766 1 97.69 54 SER B O 1
ATOM 3204 N N . TYR B 1 55 ? 11.586 -23.359 -26.562 1 96.44 55 TYR B N 1
ATOM 3205 C CA . TYR B 1 55 ? 11.977 -21.953 -26.734 1 96.44 55 TYR B CA 1
ATOM 3206 C C . TYR B 1 55 ? 13.297 -21.844 -27.469 1 96.44 55 TYR B C 1
ATOM 3208 O O . TYR B 1 55 ? 13.438 -21.031 -28.391 1 96.44 55 TYR B O 1
ATOM 3216 N N . GLN B 1 56 ? 14.219 -22.641 -27.141 1 94.12 56 GLN B N 1
ATOM 3217 C CA . GLN B 1 56 ? 15.523 -22.672 -27.797 1 94.12 56 GLN B CA 1
ATOM 3218 C C . GLN B 1 56 ? 15.398 -23.062 -29.266 1 94.12 56 GLN B C 1
ATOM 3220 O O . GLN B 1 56 ? 16.188 -22.641 -30.109 1 94.12 56 GLN B O 1
ATOM 3225 N N . GLN B 1 57 ? 14.391 -23.812 -29.531 1 95.69 57 GLN B N 1
ATOM 3226 C CA . GLN B 1 57 ? 14.133 -24.266 -30.906 1 95.69 57 GLN B CA 1
ATOM 3227 C C . GLN B 1 57 ? 13.297 -23.25 -31.672 1 95.69 57 GLN B C 1
ATOM 3229 O O . GLN B 1 57 ? 12.82 -23.531 -32.781 1 95.69 57 GLN B O 1
ATOM 3234 N N . ALA B 1 58 ? 12.984 -22.156 -31.094 1 94.69 58 ALA B N 1
ATOM 3235 C CA . ALA B 1 58 ? 12.273 -21.031 -31.703 1 94.69 58 ALA B CA 1
ATOM 3236 C C . ALA B 1 58 ? 10.82 -21.391 -32 1 94.69 58 ALA B C 1
ATOM 3238 O O . ALA B 1 58 ? 10.219 -20.859 -32.938 1 94.69 58 ALA B O 1
ATOM 3239 N N . LYS B 1 59 ? 10.336 -22.328 -31.141 1 95.75 59 LYS B N 1
ATOM 3240 C CA . LYS B 1 59 ? 8.93 -22.688 -31.281 1 95.75 59 LYS B CA 1
ATOM 3241 C C . LYS B 1 59 ? 8.039 -21.781 -30.438 1 95.75 59 LYS B C 1
ATOM 3243 O O . LYS B 1 59 ? 6.824 -21.75 -30.641 1 95.75 59 LYS B O 1
ATOM 3248 N N . ILE B 1 60 ? 8.602 -21.141 -29.531 1 95.5 60 ILE B N 1
ATOM 3249 C CA . ILE B 1 60 ? 7.887 -20.266 -28.625 1 95.5 60 ILE B CA 1
ATOM 3250 C C . ILE B 1 60 ? 8.391 -18.828 -28.797 1 95.5 60 ILE B C 1
ATOM 3252 O O . ILE B 1 60 ? 9.594 -18.578 -28.781 1 95.5 60 ILE B O 1
ATOM 3256 N N . GLY B 1 61 ? 7.43 -17.922 -29.031 1 90.88 61 GLY B N 1
ATOM 3257 C CA . GLY B 1 61 ? 7.773 -16.516 -29.188 1 90.88 61 GLY B CA 1
ATOM 3258 C C . GLY B 1 61 ? 7.5 -15.695 -27.938 1 90.88 61 GLY B C 1
ATOM 3259 O O . GLY B 1 61 ? 6.828 -16.156 -27.016 1 90.88 61 GLY B O 1
ATOM 3260 N N . GLY B 1 62 ? 8.102 -14.469 -27.906 1 89.81 62 GLY B N 1
ATOM 3261 C CA . GLY B 1 62 ? 7.875 -13.578 -26.797 1 89.81 62 GLY B CA 1
ATOM 3262 C C . GLY B 1 62 ? 8.656 -13.961 -25.547 1 89.81 62 GLY B C 1
ATOM 3263 O O . GLY B 1 62 ? 9.633 -14.711 -25.625 1 89.81 62 GLY B O 1
ATOM 3264 N N . TYR B 1 63 ? 8.227 -13.422 -24.422 1 91.25 63 TYR B N 1
ATOM 3265 C CA . TYR B 1 63 ? 8.891 -13.742 -23.156 1 91.25 63 TYR B CA 1
ATOM 3266 C C . TYR B 1 63 ? 8.336 -15.031 -22.562 1 91.25 63 TYR B C 1
ATOM 3268 O O . TYR B 1 63 ? 7.176 -15.383 -22.797 1 91.25 63 TYR B O 1
ATOM 3276 N N . CYS B 1 64 ? 9.172 -15.727 -21.922 1 95.06 64 CYS B N 1
ATOM 3277 C CA . CYS B 1 64 ? 8.789 -17.016 -21.344 1 95.06 64 CYS B CA 1
ATOM 3278 C C . CYS B 1 64 ? 9.352 -17.156 -19.938 1 95.06 64 CYS B C 1
ATOM 3280 O O . CYS B 1 64 ? 10.555 -17.031 -19.719 1 95.06 64 CYS B O 1
ATOM 3282 N N . HIS B 1 65 ? 8.5 -17.344 -18.953 1 95.56 65 HIS B N 1
ATOM 3283 C CA . HIS B 1 65 ? 8.844 -17.469 -17.547 1 95.56 65 HIS B CA 1
ATOM 3284 C C . HIS B 1 65 ? 8.445 -18.828 -17 1 95.56 65 HIS B C 1
ATOM 3286 O O . HIS B 1 65 ? 7.266 -19.188 -17.031 1 95.56 65 HIS B O 1
ATOM 3292 N N . LEU B 1 66 ? 9.398 -19.578 -16.484 1 96.44 66 LEU B N 1
ATOM 3293 C CA . LEU B 1 66 ? 9.18 -20.969 -16.094 1 96.44 66 LEU B CA 1
ATOM 3294 C C . LEU B 1 66 ? 8.953 -21.078 -14.586 1 96.44 66 LEU B C 1
ATOM 3296 O O . LEU B 1 66 ? 9.523 -20.312 -13.805 1 96.44 66 LEU B O 1
ATOM 3300 N N . ASN B 1 67 ? 8.211 -22.031 -14.133 1 95 67 ASN B N 1
ATOM 3301 C CA . ASN B 1 67 ? 7.906 -22.297 -12.727 1 95 67 ASN B CA 1
ATOM 3302 C C . ASN B 1 67 ? 8.992 -23.125 -12.062 1 95 67 ASN B C 1
ATOM 3304 O O . ASN B 1 67 ? 8.781 -23.672 -10.984 1 95 67 ASN B O 1
ATOM 3308 N N . LEU B 1 68 ? 10.148 -23.234 -12.617 1 96.75 68 LEU B N 1
ATOM 3309 C CA . LEU B 1 68 ? 11.172 -24.125 -12.086 1 96.75 68 LEU B CA 1
ATOM 3310 C C . LEU B 1 68 ? 11.547 -23.734 -10.656 1 96.75 68 LEU B C 1
ATOM 3312 O O . LEU B 1 68 ? 12.023 -22.625 -10.422 1 96.75 68 LEU B O 1
ATOM 3316 N N . GLY B 1 69 ? 11.305 -24.641 -9.727 1 96.75 69 GLY B N 1
ATOM 3317 C CA . GLY B 1 69 ? 11.57 -24.422 -8.312 1 96.75 69 GLY B CA 1
ATOM 3318 C C . GLY B 1 69 ? 10.312 -24.172 -7.5 1 96.75 69 GLY B C 1
ATOM 3319 O O . GLY B 1 69 ? 10.359 -24.156 -6.27 1 96.75 69 GLY B O 1
ATOM 3320 N N . GLU B 1 70 ? 9.164 -24.016 -8.188 1 97.56 70 GLU B N 1
ATOM 3321 C CA . GLU B 1 70 ? 7.918 -23.656 -7.516 1 97.56 70 GLU B CA 1
ATOM 3322 C C . GLU B 1 70 ? 6.898 -24.781 -7.598 1 97.56 70 GLU B C 1
ATOM 3324 O O . GLU B 1 70 ? 5.719 -24.594 -7.285 1 97.56 70 GLU B O 1
ATOM 3329 N N . GLU B 1 71 ? 7.332 -26.016 -8.023 1 98.69 71 GLU B N 1
ATOM 3330 C CA . GLU B 1 71 ? 6.398 -27.094 -8.336 1 98.69 71 GLU B CA 1
ATOM 3331 C C . GLU B 1 71 ? 5.562 -27.469 -7.117 1 98.69 71 GLU B C 1
ATOM 3333 O O . GLU B 1 71 ? 4.367 -27.75 -7.242 1 98.69 71 GLU B O 1
ATOM 3338 N N . ALA B 1 72 ? 6.191 -27.453 -5.957 1 98.69 72 ALA B N 1
ATOM 3339 C CA . ALA B 1 72 ? 5.477 -27.828 -4.742 1 98.69 72 ALA B CA 1
ATOM 3340 C C . ALA B 1 72 ? 4.359 -26.844 -4.426 1 98.69 72 ALA B C 1
ATOM 3342 O O . ALA B 1 72 ? 3.26 -27.234 -4.035 1 98.69 72 ALA B O 1
ATOM 3343 N N . THR B 1 73 ? 4.609 -25.578 -4.582 1 98.69 73 THR B N 1
ATOM 3344 C CA . THR B 1 73 ? 3.588 -24.547 -4.352 1 98.69 73 THR B CA 1
ATOM 3345 C C . THR B 1 73 ? 2.463 -24.672 -5.375 1 98.69 73 THR B C 1
ATOM 3347 O O . THR B 1 73 ? 1.284 -24.625 -5.02 1 98.69 73 THR B O 1
ATOM 3350 N N . VAL B 1 74 ? 2.824 -24.844 -6.637 1 98.75 74 VAL B N 1
ATOM 3351 C CA . VAL B 1 74 ? 1.853 -24.969 -7.715 1 98.75 74 VAL B CA 1
ATOM 3352 C C . VAL B 1 74 ? 0.901 -26.125 -7.43 1 98.75 74 VAL B C 1
ATOM 3354 O O . VAL B 1 74 ? -0.318 -25.938 -7.402 1 98.75 74 VAL B O 1
ATOM 3357 N N . VAL B 1 75 ? 1.461 -27.266 -7.168 1 98.81 75 VAL B N 1
ATOM 3358 C CA . VAL B 1 75 ? 0.679 -28.484 -7.016 1 98.81 75 VAL B CA 1
ATOM 3359 C C . VAL B 1 75 ? -0.054 -28.469 -5.676 1 98.81 75 VAL B C 1
ATOM 3361 O O . VAL B 1 75 ? -1.21 -28.891 -5.586 1 98.81 75 VAL B O 1
ATOM 3364 N N . GLY B 1 76 ? 0.627 -28 -4.621 1 98.81 76 GLY B N 1
ATOM 3365 C CA . GLY B 1 76 ? -0.022 -27.891 -3.324 1 98.81 76 GLY B CA 1
ATOM 3366 C C . GLY B 1 76 ? -1.247 -27 -3.35 1 98.81 76 GLY B C 1
ATOM 3367 O O . GLY B 1 76 ? -2.287 -27.344 -2.785 1 98.81 76 GLY B O 1
ATOM 3368 N N . LEU B 1 77 ? -1.14 -25.844 -3.984 1 98.81 77 LEU B N 1
ATOM 3369 C CA . LEU B 1 77 ? -2.277 -24.938 -4.121 1 98.81 77 LEU B CA 1
ATOM 3370 C C . LEU B 1 77 ? -3.4 -25.594 -4.914 1 98.81 77 LEU B C 1
ATOM 3372 O O . LEU B 1 77 ? -4.57 -25.516 -4.531 1 98.81 77 LEU B O 1
ATOM 3376 N N . GLY B 1 78 ? -3.029 -26.203 -6.043 1 98.69 78 GLY B N 1
ATOM 337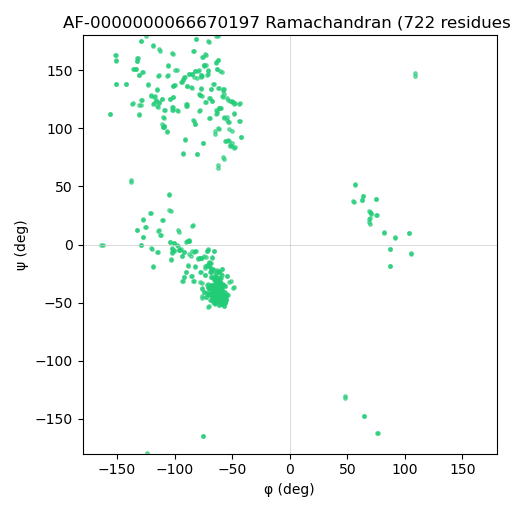7 C CA . GLY B 1 78 ? -4.027 -26.891 -6.844 1 98.69 78 GLY B CA 1
ATOM 3378 C C . GLY B 1 78 ? -4.812 -27.922 -6.059 1 98.69 78 GLY B C 1
ATOM 3379 O O . GLY B 1 78 ? -6.027 -28.031 -6.211 1 98.69 78 GLY B O 1
ATOM 3380 N N . ALA B 1 79 ? -4.109 -28.656 -5.262 1 98.5 79 ALA B N 1
ATOM 3381 C CA . ALA B 1 79 ? -4.73 -29.703 -4.469 1 98.5 79 ALA B CA 1
ATOM 3382 C C . ALA B 1 79 ? -5.648 -29.125 -3.398 1 98.5 79 ALA B C 1
ATOM 3384 O O . ALA B 1 79 ? -6.566 -29.797 -2.92 1 98.5 79 ALA B O 1
ATOM 3385 N N . ALA B 1 80 ? -5.41 -27.938 -3.031 1 98.69 80 ALA B N 1
ATOM 3386 C CA . ALA B 1 80 ? -6.176 -27.281 -1.97 1 98.69 80 ALA B CA 1
ATOM 3387 C C . ALA B 1 80 ? -7.453 -26.656 -2.52 1 98.69 80 ALA B C 1
ATOM 3389 O O . ALA B 1 80 ? -8.445 -26.516 -1.8 1 98.69 80 ALA B O 1
ATOM 3390 N N . MET B 1 81 ? -7.477 -26.281 -3.77 1 98.69 81 MET B N 1
ATOM 3391 C CA . MET B 1 81 ? -8.578 -25.531 -4.363 1 98.69 81 MET B CA 1
ATOM 3392 C C . MET B 1 81 ? -9.664 -26.469 -4.883 1 98.69 81 MET B C 1
ATOM 3394 O O . MET B 1 81 ? -9.359 -27.547 -5.402 1 98.69 81 MET B O 1
ATOM 3398 N N . ARG B 1 82 ? -10.914 -26.031 -4.812 1 98.19 82 ARG B N 1
ATOM 3399 C CA . ARG B 1 82 ? -11.969 -26.656 -5.598 1 98.19 82 ARG B CA 1
ATOM 3400 C C . ARG B 1 82 ? -11.867 -26.266 -7.066 1 98.19 82 ARG B C 1
ATOM 3402 O O . ARG B 1 82 ? -11.367 -25.188 -7.395 1 98.19 82 ARG B O 1
ATOM 3409 N N . PRO B 1 83 ? -12.398 -27.156 -7.895 1 96.81 83 PRO B N 1
ATOM 3410 C CA . PRO B 1 83 ? -12.391 -26.812 -9.32 1 96.81 83 PRO B CA 1
ATOM 3411 C C . PRO B 1 83 ? -13.141 -25.516 -9.609 1 96.81 83 PRO B C 1
ATOM 3413 O O . PRO B 1 83 ? -12.828 -24.812 -10.578 1 96.81 83 PRO B O 1
ATOM 3416 N N . THR B 1 84 ? -14.023 -25.094 -8.719 1 97.19 84 THR B N 1
ATOM 3417 C CA . THR B 1 84 ? -14.875 -23.922 -8.961 1 97.19 84 THR B CA 1
ATOM 3418 C C . THR B 1 84 ? -14.242 -22.656 -8.383 1 97.19 84 THR B C 1
ATOM 3420 O O . THR B 1 84 ? -14.727 -21.547 -8.625 1 97.19 84 THR B O 1
ATOM 3423 N N . ASP B 1 85 ? -13.227 -22.828 -7.648 1 98.62 85 ASP B N 1
ATOM 3424 C CA . ASP B 1 85 ? -12.539 -21.656 -7.121 1 98.62 85 ASP B CA 1
ATOM 3425 C C . ASP B 1 85 ? -11.789 -20.922 -8.234 1 98.62 85 ASP B C 1
ATOM 3427 O O . ASP B 1 85 ? -11.336 -21.531 -9.195 1 98.62 85 ASP B O 1
ATOM 3431 N N . TYR B 1 86 ? -11.672 -19.609 -8.07 1 98.69 86 TYR B N 1
ATOM 3432 C CA . TYR B 1 86 ? -11.016 -18.766 -9.062 1 98.69 86 TYR B CA 1
ATOM 3433 C C . TYR B 1 86 ? -9.531 -18.609 -8.742 1 98.69 86 TYR B C 1
ATOM 3435 O O . TYR B 1 86 ? -9.148 -18.531 -7.578 1 98.69 86 TYR B O 1
ATOM 3443 N N . LEU B 1 87 ? -8.75 -18.562 -9.812 1 98.81 87 LEU B N 1
ATOM 3444 C CA . LEU B 1 87 ? -7.316 -18.328 -9.648 1 98.81 87 LEU B CA 1
ATOM 3445 C C . LEU B 1 87 ? -6.844 -17.203 -10.562 1 98.81 87 LEU B C 1
ATOM 3447 O O . LEU B 1 87 ? -7.094 -17.25 -11.773 1 98.81 87 LEU B O 1
ATOM 3451 N N . PHE B 1 88 ? -6.309 -16.156 -10.008 1 98.62 88 PHE B N 1
ATOM 3452 C CA . PHE B 1 88 ? -5.547 -15.125 -10.703 1 98.62 88 PHE B CA 1
ATOM 3453 C C . PHE B 1 88 ? -4.051 -15.32 -10.492 1 98.62 88 PHE B C 1
ATOM 3455 O O . PHE B 1 88 ? -3.607 -15.617 -9.383 1 98.62 88 PHE B O 1
ATOM 3462 N N . THR B 1 89 ? -3.277 -15.18 -11.547 1 98 89 THR B N 1
ATOM 3463 C CA . THR B 1 89 ? -1.842 -15.414 -11.43 1 98 89 THR B CA 1
ATOM 3464 C C . THR B 1 89 ? -1.053 -14.273 -12.07 1 98 89 THR B C 1
ATOM 3466 O O . THR B 1 89 ? -1.612 -13.469 -12.805 1 98 89 THR B O 1
ATOM 3469 N N . ASN B 1 90 ? 0.225 -14.172 -11.68 1 96.12 90 ASN B N 1
ATOM 3470 C CA . ASN B 1 90 ? 1.139 -13.375 -12.492 1 96.12 90 ASN B CA 1
ATOM 3471 C C . ASN B 1 90 ? 1.545 -14.109 -13.766 1 96.12 90 ASN B C 1
ATOM 3473 O O . ASN B 1 90 ? 0.917 -15.102 -14.141 1 96.12 90 ASN B O 1
ATOM 3477 N N . TYR B 1 91 ? 2.549 -13.695 -14.438 1 95.06 91 TYR B N 1
ATOM 3478 C CA . TYR B 1 91 ? 2.93 -14.148 -15.773 1 95.06 91 TYR B CA 1
ATOM 3479 C C . TYR B 1 91 ? 3.596 -15.516 -15.719 1 95.06 91 TYR B C 1
ATOM 3481 O O . TYR B 1 91 ? 3.848 -16.141 -16.75 1 95.06 91 TYR B O 1
ATOM 3489 N N . ARG B 1 92 ? 3.932 -15.977 -14.586 1 95.06 92 ARG B N 1
ATOM 3490 C CA . ARG B 1 92 ? 4.5 -17.312 -14.422 1 95.06 92 ARG B CA 1
ATOM 3491 C C . ARG B 1 92 ? 3.408 -18.328 -14.117 1 95.06 92 ARG B C 1
ATOM 3493 O O . ARG B 1 92 ? 3.309 -18.828 -12.992 1 95.06 92 ARG B O 1
ATOM 3500 N N . GLU B 1 93 ? 2.666 -18.75 -15.148 1 96.81 93 GLU B N 1
ATOM 3501 C CA . GLU B 1 93 ? 1.375 -19.344 -14.789 1 96.81 93 GLU B CA 1
ATOM 3502 C C . GLU B 1 93 ? 1.2 -20.719 -15.422 1 96.81 93 GLU B C 1
ATOM 3504 O O . GLU B 1 93 ? 0.156 -21.344 -15.266 1 96.81 93 GLU B O 1
ATOM 3509 N N . HIS B 1 94 ? 2.27 -21.328 -16.125 1 97.94 94 HIS B N 1
ATOM 3510 C CA . HIS B 1 94 ? 2.098 -22.594 -16.812 1 97.94 94 HIS B CA 1
ATOM 3511 C C . HIS B 1 94 ? 1.671 -23.688 -15.844 1 97.94 94 HIS B C 1
ATOM 3513 O O . HIS B 1 94 ? 0.672 -24.375 -16.078 1 97.94 94 HIS B O 1
ATOM 3519 N N . GLY B 1 95 ? 2.428 -23.75 -14.789 1 98.25 95 GLY B N 1
ATOM 3520 C CA . GLY B 1 95 ? 2.131 -24.781 -13.797 1 98.25 95 GLY B CA 1
ATOM 3521 C C . GLY B 1 95 ? 0.747 -24.641 -13.195 1 98.25 95 GLY B C 1
ATOM 3522 O O . GLY B 1 95 ? 0.072 -25.625 -12.93 1 98.25 95 GLY B O 1
ATOM 3523 N N . TYR B 1 96 ? 0.3 -23.469 -13.008 1 98.5 96 TYR B N 1
ATOM 3524 C CA . TYR B 1 96 ? -1.01 -23.203 -12.422 1 98.5 96 TYR B CA 1
ATOM 3525 C C . TYR B 1 96 ? -2.125 -23.578 -13.391 1 98.5 96 TYR B C 1
ATOM 3527 O O . TYR B 1 96 ? -3.182 -24.062 -12.977 1 98.5 96 TYR B O 1
ATOM 3535 N N . ALA B 1 97 ? -1.869 -23.328 -14.648 1 98.38 97 ALA B N 1
ATOM 3536 C CA . ALA B 1 97 ? -2.82 -23.781 -15.664 1 98.38 97 ALA B CA 1
ATOM 3537 C C . ALA B 1 97 ? -3.002 -25.297 -15.609 1 98.38 97 ALA B C 1
ATOM 3539 O O . ALA B 1 97 ? -4.129 -25.781 -15.633 1 98.38 97 ALA B O 1
ATOM 3540 N N . LEU B 1 98 ? -1.898 -26 -15.508 1 98.56 98 LEU B N 1
ATOM 3541 C CA . LEU B 1 98 ? -1.933 -27.453 -15.414 1 98.56 98 LEU B CA 1
ATOM 3542 C C . LEU B 1 98 ? -2.615 -27.891 -14.125 1 98.56 98 LEU B C 1
ATOM 3544 O O . LEU B 1 98 ? -3.443 -28.797 -14.133 1 98.56 98 LEU B O 1
ATOM 3548 N N . ALA B 1 99 ? -2.316 -27.219 -13.062 1 97.75 99 ALA B N 1
ATOM 3549 C CA . ALA B 1 99 ? -2.865 -27.578 -11.75 1 97.75 99 ALA B CA 1
ATOM 3550 C C . ALA B 1 99 ? -4.375 -27.344 -11.711 1 97.75 99 ALA B C 1
ATOM 3552 O O . ALA B 1 99 ? -5.094 -28.047 -11 1 97.75 99 ALA B O 1
ATOM 3553 N N . LYS B 1 100 ? -4.867 -26.391 -12.484 1 97.94 100 LYS B N 1
ATOM 3554 C CA . LYS B 1 100 ? -6.297 -26.094 -12.547 1 97.94 100 LYS B CA 1
ATOM 3555 C C . LYS B 1 100 ? -7.031 -27.109 -13.414 1 97.94 100 LYS B C 1
ATOM 3557 O O . LYS B 1 100 ? -8.258 -27.094 -13.5 1 97.94 100 LYS B O 1
ATOM 3562 N N . GLY B 1 101 ? -6.254 -27.922 -14.156 1 97.44 101 GLY B N 1
ATOM 3563 C CA . GLY B 1 101 ? -6.863 -29.016 -14.898 1 97.44 101 GLY B CA 1
ATOM 3564 C C . GLY B 1 101 ? -6.98 -28.719 -16.391 1 97.44 101 GLY B C 1
ATOM 3565 O O . GLY B 1 101 ? -7.66 -29.453 -17.109 1 97.44 101 GLY B O 1
ATOM 3566 N N . ILE B 1 102 ? -6.402 -27.719 -16.812 1 98.12 102 ILE B N 1
ATOM 3567 C CA . ILE B 1 102 ? -6.398 -27.484 -18.25 1 98.12 102 ILE B CA 1
ATOM 3568 C C . ILE B 1 102 ? -5.609 -28.578 -18.953 1 98.12 102 ILE B C 1
ATOM 3570 O O . ILE B 1 102 ? -4.539 -28.984 -18.484 1 98.12 102 ILE B O 1
ATOM 3574 N N . GLU B 1 103 ? -6.125 -29.031 -20.047 1 98.31 103 GLU B N 1
ATOM 3575 C CA . GLU B 1 103 ? -5.426 -30.062 -20.797 1 98.31 103 GLU B CA 1
ATOM 3576 C C . GLU B 1 103 ? -4.023 -29.609 -21.188 1 98.31 103 GLU B C 1
ATOM 3578 O O . GLU B 1 103 ? -3.852 -28.531 -21.781 1 98.31 103 GLU B O 1
ATOM 3583 N N . PRO B 1 104 ? -3.035 -30.469 -20.938 1 98.75 104 PRO B N 1
ATOM 3584 C CA . PRO B 1 104 ? -1.652 -30.062 -21.219 1 98.75 104 PRO B CA 1
ATOM 3585 C C . PRO B 1 104 ? -1.426 -29.672 -22.672 1 98.75 104 PRO B C 1
ATOM 3587 O O . PRO B 1 104 ? -0.649 -28.75 -22.953 1 98.75 104 PRO B O 1
ATOM 3590 N N . GLY B 1 105 ? -2.098 -30.344 -23.547 1 98.81 105 GLY B N 1
ATOM 3591 C CA . GLY B 1 105 ? -1.975 -30 -24.953 1 98.81 105 GLY B CA 1
ATOM 3592 C C . GLY B 1 105 ? -2.375 -28.562 -25.25 1 98.81 105 GLY B C 1
ATOM 3593 O O . GLY B 1 105 ? -1.708 -27.875 -26.016 1 98.81 105 GLY B O 1
ATOM 3594 N N . ARG B 1 106 ? -3.436 -28.094 -24.641 1 98.62 106 ARG B N 1
ATOM 3595 C CA . ARG B 1 106 ? -3.906 -26.719 -24.828 1 98.62 106 ARG B CA 1
ATOM 3596 C C . ARG B 1 106 ? -2.926 -25.719 -24.234 1 98.62 106 ARG B C 1
ATOM 3598 O O . ARG B 1 106 ? -2.736 -24.625 -24.766 1 98.62 106 ARG B O 1
ATOM 3605 N N . VAL B 1 107 ? -2.316 -26.078 -23.125 1 98.62 107 VAL B N 1
ATOM 3606 C CA . VAL B 1 107 ? -1.317 -25.219 -22.5 1 98.62 107 VAL B CA 1
ATOM 3607 C C . VAL B 1 107 ? -0.103 -25.094 -23.422 1 98.62 107 VAL B C 1
ATOM 3609 O O . VAL B 1 107 ? 0.359 -23.984 -23.688 1 98.62 107 VAL B O 1
ATOM 3612 N N . MET B 1 108 ? 0.4 -26.219 -23.938 1 98.75 108 MET B N 1
ATOM 3613 C CA . MET B 1 108 ? 1.546 -26.203 -24.844 1 98.75 108 MET B CA 1
ATOM 3614 C C . MET B 1 108 ? 1.208 -25.484 -26.141 1 98.75 108 MET B C 1
ATOM 3616 O O . MET B 1 108 ? 2.035 -24.734 -26.672 1 98.75 108 MET B O 1
ATOM 3620 N N . ALA B 1 109 ? -0.003 -25.688 -26.609 1 98.69 109 ALA B N 1
ATOM 3621 C CA . ALA B 1 109 ? -0.441 -25 -27.812 1 98.69 109 ALA B CA 1
ATOM 3622 C C . ALA B 1 109 ? -0.412 -23.484 -27.625 1 98.69 109 ALA B C 1
ATOM 3624 O O . ALA B 1 109 ? -0.022 -22.75 -28.531 1 98.69 109 ALA B O 1
ATOM 3625 N N . GLU B 1 110 ? -0.854 -22.984 -26.531 1 98 110 GLU B N 1
ATOM 3626 C CA . GLU B 1 110 ? -0.79 -21.562 -26.25 1 98 110 GLU B CA 1
ATOM 3627 C C . GLU B 1 110 ? 0.649 -21.047 -26.297 1 98 110 GLU B C 1
ATOM 3629 O O . GLU B 1 110 ? 0.926 -20 -26.875 1 98 110 GLU B O 1
ATOM 3634 N N . LEU B 1 111 ? 1.538 -21.812 -25.703 1 98.25 111 LEU B N 1
ATOM 3635 C CA . LEU B 1 111 ? 2.953 -21.453 -25.719 1 98.25 111 LEU B CA 1
ATOM 3636 C C . LEU B 1 111 ? 3.48 -21.391 -27.141 1 98.25 111 LEU B C 1
ATOM 3638 O O . LEU B 1 111 ? 4.254 -20.484 -27.484 1 98.25 111 LEU B O 1
ATOM 3642 N N . TYR B 1 112 ? 2.977 -22.266 -27.984 1 98.06 112 TYR B N 1
ATOM 3643 C CA . TYR B 1 112 ? 3.414 -22.344 -29.375 1 98.06 112 TYR B CA 1
ATOM 3644 C C . TYR B 1 112 ? 2.697 -21.312 -30.234 1 98.06 112 TYR B C 1
ATOM 3646 O O . TYR B 1 112 ? 2.953 -21.219 -31.438 1 98.06 112 TYR B O 1
ATOM 3654 N N . GLY B 1 113 ? 1.739 -20.594 -29.688 1 96.94 113 GLY B N 1
ATOM 3655 C CA . GLY B 1 113 ? 0.985 -19.625 -30.453 1 96.94 113 GLY B CA 1
ATOM 3656 C C . GLY B 1 113 ? -0.027 -20.25 -31.391 1 96.94 113 GLY B C 1
ATOM 3657 O O . GLY B 1 113 ? -0.188 -19.812 -32.531 1 96.94 113 GLY B O 1
ATOM 3658 N N . ARG B 1 114 ? -0.629 -21.281 -30.875 1 97.75 114 ARG B N 1
ATOM 3659 C CA . ARG B 1 114 ? -1.572 -22 -31.719 1 97.75 114 ARG B CA 1
ATOM 3660 C C . ARG B 1 114 ? -3.012 -21.703 -31.312 1 97.75 114 ARG B C 1
ATOM 3662 O O . ARG B 1 114 ? -3.301 -21.469 -30.141 1 97.75 114 ARG B O 1
ATOM 3669 N N . ALA B 1 115 ? -3.988 -21.812 -32.219 1 96.75 115 ALA B N 1
ATOM 3670 C CA . ALA B 1 115 ? -5.379 -21.391 -32.062 1 96.75 115 ALA B CA 1
ATOM 3671 C C . ALA B 1 115 ? -6.098 -22.266 -31.031 1 96.75 115 ALA B C 1
ATOM 3673 O O . ALA B 1 115 ? -7.102 -21.828 -30.453 1 96.75 115 ALA B O 1
ATOM 3674 N N . THR B 1 116 ? -5.613 -23.422 -30.766 1 97.38 116 THR B N 1
ATOM 3675 C CA . THR B 1 116 ? -6.254 -24.344 -29.844 1 97.38 116 THR B CA 1
ATOM 3676 C C . THR B 1 116 ? -5.754 -24.109 -28.422 1 97.38 116 THR B C 1
ATOM 3678 O O . THR B 1 116 ? -6.129 -24.828 -27.484 1 97.38 116 THR B O 1
ATOM 3681 N N . GLY B 1 117 ? -4.922 -23.109 -28.297 1 97.62 117 GLY B N 1
ATOM 3682 C CA . GLY B 1 117 ? -4.395 -22.766 -26.969 1 97.62 117 GLY B CA 1
ATOM 3683 C C . GLY B 1 117 ? -5.43 -22.156 -26.062 1 97.62 117 GLY B C 1
ATOM 3684 O O . GLY B 1 117 ? -6.566 -21.906 -26.469 1 97.62 117 GLY B O 1
ATOM 3685 N N . THR B 1 118 ? -5.102 -21.906 -24.844 1 96.12 118 THR B N 1
ATOM 3686 C CA . THR B 1 118 ? -5.988 -21.438 -23.797 1 96.12 118 THR B CA 1
ATOM 3687 C C . THR B 1 118 ? -6.508 -20.031 -24.109 1 96.12 118 THR B C 1
ATOM 3689 O O . THR B 1 118 ? -7.605 -19.656 -23.688 1 96.12 118 THR B O 1
ATOM 3692 N N . SER B 1 119 ? -5.742 -19.25 -24.781 1 94.25 119 SER B N 1
ATOM 3693 C CA . SER B 1 119 ? -6.121 -17.906 -25.203 1 94.25 119 SER B CA 1
ATOM 3694 C C . SER B 1 119 ? -6.055 -17.766 -26.719 1 94.25 119 SER B C 1
ATOM 3696 O O . SER B 1 119 ? -5.672 -16.719 -27.234 1 94.25 119 SER B O 1
ATOM 3698 N N . LYS B 1 120 ? -6.234 -18.859 -27.391 1 93.94 120 LYS B N 1
ATOM 3699 C CA . LYS B 1 120 ? -6.355 -18.953 -28.844 1 93.94 120 LYS B CA 1
ATOM 3700 C C . LYS B 1 120 ? -5.027 -18.625 -29.531 1 93.94 120 LYS B C 1
ATOM 3702 O O . LYS B 1 120 ? -5.004 -18.172 -30.672 1 93.94 120 LYS B O 1
ATOM 3707 N N . GLY B 1 121 ? -4.008 -18.719 -28.75 1 94.12 121 GLY B N 1
ATOM 3708 C CA . GLY B 1 121 ? -2.676 -18.578 -29.312 1 94.12 121 GLY B CA 1
ATOM 3709 C C . GLY B 1 121 ? -2.168 -17.156 -29.281 1 94.12 121 GLY B C 1
ATOM 3710 O O . GLY B 1 121 ? -1.066 -16.875 -29.766 1 94.12 121 GLY B O 1
ATOM 3711 N N . TRP B 1 122 ? -2.92 -16.25 -28.656 1 91.44 122 TRP B N 1
ATOM 3712 C CA . TRP B 1 122 ? -2.555 -14.844 -28.688 1 91.44 122 TRP B CA 1
ATOM 3713 C C . TRP B 1 122 ? -1.93 -14.414 -27.359 1 91.44 122 TRP B C 1
ATOM 3715 O O . TRP B 1 122 ? -1.317 -13.352 -27.266 1 91.44 122 TRP B O 1
ATOM 3725 N N . GLY B 1 123 ? -2.012 -15.203 -26.328 1 91.44 123 GLY B N 1
ATOM 3726 C CA . GLY B 1 123 ? -1.562 -14.828 -25 1 91.44 123 GLY B CA 1
ATOM 3727 C C . GLY B 1 123 ? -0.125 -15.227 -24.719 1 91.44 123 GLY B C 1
ATOM 3728 O O . GLY B 1 123 ? 0.54 -14.617 -23.875 1 91.44 123 GLY B O 1
ATOM 3729 N N . GLY B 1 124 ? 0.294 -16.312 -25.406 1 93.31 124 GLY B N 1
ATOM 3730 C CA . GLY B 1 124 ? 1.65 -16.797 -25.203 1 93.31 124 GLY B CA 1
ATOM 3731 C C . GLY B 1 124 ? 1.895 -17.297 -23.797 1 93.31 124 GLY B C 1
ATOM 3732 O O . GLY B 1 124 ? 1.008 -17.891 -23.172 1 93.31 124 GLY B O 1
ATOM 3733 N N . SER B 1 125 ? 3.125 -17.109 -23.344 1 95.19 125 SER B N 1
ATOM 3734 C CA . SER B 1 125 ? 3.604 -17.656 -22.078 1 95.19 125 SER B CA 1
ATOM 3735 C C . SER B 1 125 ? 3.018 -16.906 -20.891 1 95.19 125 SER B C 1
ATOM 3737 O O . SER B 1 125 ? 2.877 -17.469 -19.812 1 95.19 125 SER B O 1
ATOM 3739 N N . MET B 1 126 ? 2.52 -15.672 -21.094 1 95.25 126 MET B N 1
ATOM 3740 C CA . MET B 1 126 ? 2.338 -14.805 -19.922 1 95.25 126 MET B CA 1
ATOM 3741 C C . MET B 1 126 ? 0.86 -14.508 -19.688 1 95.25 126 MET B C 1
ATOM 3743 O O . MET B 1 126 ? 0.496 -13.891 -18.688 1 95.25 126 MET B O 1
ATOM 3747 N N . HIS B 1 127 ? -0.012 -14.953 -20.625 1 94.31 127 HIS B N 1
ATOM 3748 C CA . HIS B 1 127 ? -1.404 -14.523 -20.562 1 94.31 127 HIS B CA 1
ATOM 3749 C C . HIS B 1 127 ? -2.354 -15.68 -20.844 1 94.31 127 HIS B C 1
ATOM 3751 O O . HIS B 1 127 ? -3.244 -15.57 -21.688 1 94.31 127 HIS B O 1
ATOM 3757 N N . MET B 1 128 ? -2.195 -16.734 -20.109 1 95.44 128 MET B N 1
ATOM 3758 C CA . MET B 1 128 ? -3.129 -17.859 -20.219 1 95.44 128 MET B CA 1
ATOM 3759 C C . MET B 1 128 ? -4.441 -17.531 -19.5 1 95.44 128 MET B C 1
ATOM 3761 O O . MET B 1 128 ? -4.457 -16.812 -18.5 1 95.44 128 MET B O 1
ATOM 3765 N N . TYR B 1 129 ? -5.496 -18.031 -20.078 1 94.81 129 TYR B N 1
ATOM 3766 C CA . TYR B 1 129 ? -6.848 -17.781 -19.594 1 94.81 129 TYR B CA 1
ATOM 3767 C C . TYR B 1 129 ? -7.773 -18.953 -19.938 1 94.81 129 TYR B C 1
ATOM 3769 O O . TYR B 1 129 ? -7.691 -19.516 -21.031 1 94.81 129 TYR B O 1
ATOM 3777 N N . ASP B 1 130 ? -8.625 -19.312 -18.969 1 96.31 130 ASP B N 1
ATOM 3778 C CA . ASP B 1 130 ? -9.609 -20.344 -19.219 1 96.31 130 ASP B CA 1
ATOM 3779 C C . ASP B 1 130 ? -10.805 -20.203 -18.281 1 96.31 130 ASP B C 1
ATOM 3781 O O . ASP B 1 130 ? -10.695 -20.469 -17.078 1 96.31 130 ASP B O 1
ATOM 3785 N N . THR B 1 131 ? -11.953 -19.859 -18.797 1 93.81 131 THR B N 1
ATOM 3786 C CA . THR B 1 131 ? -13.156 -19.625 -18.016 1 93.81 131 THR B CA 1
ATOM 3787 C C . THR B 1 131 ? -13.664 -20.922 -17.391 1 93.81 131 THR B C 1
ATOM 3789 O O . THR B 1 131 ? -14.156 -20.922 -16.266 1 93.81 131 THR B O 1
ATOM 3792 N N . ALA B 1 132 ? -13.562 -21.984 -18.094 1 95.88 132 ALA B N 1
ATOM 3793 C CA . ALA B 1 132 ? -14.133 -23.25 -17.656 1 95.88 132 ALA B CA 1
ATOM 3794 C C . ALA B 1 132 ? -13.461 -23.75 -16.375 1 95.88 132 ALA B C 1
ATOM 3796 O O . ALA B 1 132 ? -14.117 -24.281 -15.484 1 95.88 132 ALA B O 1
ATOM 3797 N N . THR B 1 133 ? -12.164 -23.547 -16.312 1 97.31 133 THR B N 1
ATOM 3798 C CA . THR B 1 133 ? -11.43 -24 -15.148 1 97.31 133 THR B CA 1
ATOM 3799 C C . THR B 1 133 ? -11.242 -22.875 -14.141 1 97.31 133 THR B C 1
ATOM 3801 O O . THR B 1 133 ? -10.617 -23.062 -13.102 1 97.31 133 THR B O 1
ATOM 3804 N N . ARG B 1 134 ? -11.664 -21.688 -14.484 1 97.38 134 ARG B N 1
ATOM 3805 C CA . ARG B 1 134 ? -11.68 -20.516 -13.617 1 97.38 134 ARG B CA 1
ATOM 3806 C C . ARG B 1 134 ? -10.266 -20 -13.352 1 97.38 134 ARG B C 1
ATOM 3808 O O . ARG B 1 134 ? -9.977 -19.516 -12.266 1 97.38 134 ARG B O 1
ATOM 3815 N N . LEU B 1 135 ? -9.359 -20.281 -14.312 1 97.94 135 LEU B N 1
ATOM 3816 C CA . LEU B 1 135 ? -8.102 -19.547 -14.375 1 97.94 135 LEU B CA 1
ATOM 3817 C C . LEU B 1 135 ? -8.266 -18.219 -15.109 1 97.94 135 LEU B C 1
ATOM 3819 O O . LEU B 1 135 ? -8.352 -18.203 -16.344 1 97.94 135 LEU B O 1
ATOM 3823 N N . LEU B 1 136 ? -8.273 -17.094 -14.43 1 94.56 136 LEU B N 1
ATOM 3824 C CA . LEU B 1 136 ? -8.609 -15.805 -15.031 1 94.56 136 LEU B CA 1
ATOM 3825 C C . LEU B 1 136 ? -7.359 -14.961 -15.25 1 94.56 136 LEU B C 1
ATOM 3827 O O . LEU B 1 136 ? -7.324 -13.781 -14.883 1 94.56 136 LEU B O 1
ATOM 3831 N N . GLY B 1 137 ? -6.285 -15.617 -15.758 1 83.94 137 GLY B N 1
ATOM 3832 C CA . GLY B 1 137 ? -5.227 -14.883 -16.422 1 83.94 137 GLY B CA 1
ATOM 3833 C C . GLY B 1 137 ? -3.939 -14.828 -15.625 1 83.94 137 GLY B C 1
ATOM 3834 O O . GLY B 1 137 ? -3.953 -15.008 -14.406 1 83.94 137 GLY B O 1
ATOM 3835 N N . GLY B 1 138 ? -3.102 -14.875 -16.547 1 90.38 138 GLY B N 1
ATOM 3836 C CA . GLY B 1 138 ? -1.8 -14.367 -16.141 1 90.38 138 GLY B CA 1
ATOM 3837 C C . GLY B 1 138 ? -1.612 -12.891 -16.453 1 90.38 138 GLY B C 1
ATOM 3838 O O . GLY B 1 138 ? -2.059 -12.406 -17.484 1 90.38 138 GLY B O 1
ATOM 3839 N N . TYR B 1 139 ? -0.98 -12.172 -15.531 1 93.44 139 TYR B N 1
ATOM 3840 C CA . TYR B 1 139 ? -0.788 -10.734 -15.688 1 93.44 139 TYR B CA 1
ATOM 3841 C C . TYR B 1 139 ? 0.693 -10.383 -15.672 1 93.44 139 TYR B C 1
ATOM 3843 O O . TYR B 1 139 ? 1.41 -10.727 -14.727 1 93.44 139 TYR B O 1
ATOM 3851 N N . ALA B 1 140 ? 1.071 -9.641 -16.719 1 92 140 ALA B N 1
ATOM 3852 C CA . ALA B 1 140 ? 2.473 -9.242 -16.812 1 92 140 ALA B CA 1
ATOM 3853 C C . ALA B 1 140 ? 2.746 -7.992 -15.977 1 92 140 ALA B C 1
ATOM 3855 O O . ALA B 1 140 ? 3.869 -7.785 -15.516 1 92 140 ALA B O 1
ATOM 3856 N N . ILE B 1 141 ? 1.772 -7.203 -15.891 1 93.5 141 ILE B N 1
ATOM 3857 C CA . ILE B 1 141 ? 1.935 -6.008 -15.07 1 93.5 141 ILE B CA 1
ATOM 3858 C C . ILE B 1 141 ? 1.926 -6.391 -13.594 1 93.5 141 ILE B C 1
ATOM 3860 O O . ILE B 1 141 ? 0.94 -6.938 -13.094 1 93.5 141 ILE B O 1
ATOM 3864 N N . VAL B 1 142 ? 2.965 -6.051 -12.93 1 94.06 142 VAL B N 1
ATOM 3865 C CA . VAL B 1 142 ? 3.111 -6.426 -11.531 1 94.06 142 VAL B CA 1
ATOM 3866 C C . VAL B 1 142 ? 1.979 -5.809 -10.711 1 94.06 142 VAL B C 1
ATOM 3868 O O . VAL B 1 142 ? 1.827 -4.586 -10.672 1 94.06 142 VAL B O 1
ATOM 3871 N N . GLY B 1 143 ? 1.165 -6.645 -10.109 1 96.12 143 GLY B N 1
ATOM 3872 C CA . GLY B 1 143 ? 0.068 -6.191 -9.266 1 96.12 143 GLY B CA 1
ATOM 3873 C C . GLY B 1 143 ? -1.205 -5.914 -10.047 1 96.12 143 GLY B C 1
ATOM 3874 O O . GLY B 1 143 ? -2.242 -5.602 -9.461 1 96.12 143 GLY B O 1
ATOM 3875 N N . GLY B 1 144 ? -1.136 -6.035 -11.344 1 96.38 144 GLY B N 1
ATOM 3876 C CA . GLY B 1 144 ? -2.283 -5.727 -12.18 1 96.38 144 GLY B CA 1
ATOM 3877 C C . GLY B 1 144 ? -3.48 -6.613 -11.898 1 96.38 144 GLY B C 1
ATOM 3878 O O . GLY B 1 144 ? -4.625 -6.203 -12.102 1 96.38 144 GLY B O 1
ATOM 3879 N N . GLN B 1 145 ? -3.299 -7.797 -11.461 1 97.06 145 GLN B N 1
ATOM 3880 C CA . GLN B 1 145 ? -4.367 -8.773 -11.266 1 97.06 145 GLN B CA 1
ATOM 3881 C C . GLN B 1 145 ? -5.074 -8.555 -9.93 1 97.06 145 GLN B C 1
ATOM 3883 O O . GLN B 1 145 ? -6.184 -9.055 -9.727 1 97.06 145 GLN B O 1
ATOM 3888 N N . VAL B 1 146 ? -4.457 -7.855 -9.008 1 98.31 146 VAL B N 1
ATOM 3889 C CA . VAL B 1 146 ? -4.902 -7.867 -7.621 1 98.31 146 VAL B CA 1
ATOM 3890 C C . VAL B 1 146 ? -6.258 -7.172 -7.504 1 98.31 146 VAL B C 1
ATOM 3892 O O . VAL B 1 146 ? -7.203 -7.727 -6.941 1 98.31 146 VAL B O 1
ATOM 3895 N N . PRO B 1 147 ? -6.434 -5.922 -8.125 1 98 147 PRO B N 1
ATOM 3896 C CA . PRO B 1 147 ? -7.758 -5.305 -8.039 1 98 147 PRO B CA 1
ATOM 3897 C C . PRO B 1 147 ? -8.844 -6.145 -8.719 1 98 147 PRO B C 1
ATOM 3899 O O . PRO B 1 147 ? -9.984 -6.18 -8.25 1 98 147 PRO B O 1
ATOM 3902 N N . LEU B 1 148 ? -8.508 -6.805 -9.812 1 97.75 148 LEU B N 1
ATOM 3903 C CA . LEU B 1 148 ? -9.477 -7.648 -10.516 1 97.75 148 LEU B CA 1
ATOM 3904 C C . LEU B 1 148 ? -9.891 -8.828 -9.641 1 97.75 148 LEU B C 1
ATOM 3906 O O . LEU B 1 148 ? -11.055 -9.219 -9.633 1 97.75 148 LEU B O 1
ATOM 3910 N N . ALA B 1 149 ? -8.93 -9.398 -8.977 1 98.62 149 ALA B N 1
ATOM 3911 C CA . ALA B 1 149 ? -9.227 -10.492 -8.055 1 98.62 149 ALA B CA 1
ATOM 3912 C C . ALA B 1 149 ? -10.211 -10.047 -6.973 1 98.62 149 ALA B C 1
ATOM 3914 O O . ALA B 1 149 ? -11.125 -10.789 -6.613 1 98.62 149 ALA B O 1
ATOM 3915 N N . ILE B 1 150 ? -10.055 -8.82 -6.469 1 98.56 150 ILE B N 1
ATOM 3916 C CA . ILE B 1 150 ? -10.969 -8.266 -5.473 1 98.56 150 ILE B CA 1
ATOM 3917 C C . ILE B 1 150 ? -12.367 -8.125 -6.07 1 98.56 150 ILE B C 1
ATOM 3919 O O . ILE B 1 150 ? -13.359 -8.422 -5.41 1 98.56 150 ILE B O 1
ATOM 3923 N N . GLY B 1 151 ? -12.383 -7.625 -7.328 1 98.44 151 GLY B N 1
ATOM 3924 C CA . GLY B 1 151 ? -13.664 -7.547 -8 1 98.44 151 GLY B CA 1
ATOM 3925 C C . GLY B 1 151 ? -14.375 -8.883 -8.086 1 98.44 151 GLY B C 1
ATOM 3926 O O . GLY B 1 151 ? -15.586 -8.969 -7.852 1 98.44 151 GLY B O 1
ATOM 3927 N N . ALA B 1 152 ? -13.656 -9.914 -8.422 1 98.44 152 ALA B N 1
ATOM 3928 C CA . ALA B 1 152 ? -14.227 -11.258 -8.5 1 98.44 152 ALA B CA 1
ATOM 3929 C C . ALA B 1 152 ? -14.719 -11.719 -7.137 1 98.44 152 ALA B C 1
ATOM 3931 O O . ALA B 1 152 ? -15.805 -12.305 -7.023 1 98.44 152 ALA B O 1
ATOM 3932 N N . ALA B 1 153 ? -13.938 -11.523 -6.121 1 98.81 153 ALA B N 1
ATOM 3933 C CA . ALA B 1 153 ? -14.328 -11.906 -4.766 1 98.81 153 ALA B CA 1
ATOM 3934 C C . ALA B 1 153 ? -15.594 -11.172 -4.332 1 98.81 153 ALA B C 1
ATOM 3936 O O . ALA B 1 153 ? -16.484 -11.758 -3.703 1 98.81 153 ALA B O 1
ATOM 3937 N N . LEU B 1 154 ? -15.641 -9.906 -4.66 1 98.56 154 LEU B N 1
ATOM 3938 C CA . LEU B 1 154 ? -16.828 -9.117 -4.359 1 98.56 154 LEU B CA 1
ATOM 3939 C C . LEU B 1 154 ? -18.062 -9.703 -5.059 1 98.56 154 LEU B C 1
ATOM 3941 O O . LEU B 1 154 ? -19.141 -9.766 -4.473 1 98.56 154 LEU B O 1
ATOM 3945 N N . ALA B 1 155 ? -17.891 -10.062 -6.309 1 98.19 155 ALA B N 1
ATOM 3946 C CA . ALA B 1 155 ? -18.984 -10.656 -7.062 1 98.19 155 ALA B CA 1
ATOM 3947 C C . ALA B 1 155 ? -19.484 -11.93 -6.387 1 98.19 155 ALA B C 1
ATOM 3949 O O . ALA B 1 155 ? -20.688 -12.156 -6.301 1 98.19 155 ALA B O 1
ATOM 3950 N N . ILE B 1 156 ? -18.594 -12.805 -5.949 1 98.12 156 ILE B N 1
ATOM 3951 C CA . ILE B 1 156 ? -18.953 -14.039 -5.262 1 98.12 156 ILE B CA 1
ATOM 3952 C C . ILE B 1 156 ? -19.766 -13.719 -4.016 1 98.12 156 ILE B C 1
ATOM 3954 O O . ILE B 1 156 ? -20.844 -14.297 -3.803 1 98.12 156 ILE B O 1
ATOM 3958 N N . ASP B 1 157 ? -19.25 -12.789 -3.227 1 97.5 157 ASP B N 1
ATOM 3959 C CA . ASP B 1 157 ? -19.922 -12.383 -1.999 1 97.5 157 ASP B CA 1
ATOM 3960 C C . ASP B 1 157 ? -21.297 -11.797 -2.297 1 97.5 157 ASP B C 1
ATOM 3962 O O . ASP B 1 157 ? -22.281 -12.164 -1.655 1 97.5 157 ASP B O 1
ATOM 3966 N N . TYR B 1 158 ? -21.344 -10.984 -3.258 1 97.12 158 TYR B N 1
ATOM 3967 C CA . TYR B 1 158 ? -22.578 -10.281 -3.629 1 97.12 158 TYR B CA 1
ATOM 3968 C C . TYR B 1 158 ? -23.656 -11.258 -4.078 1 97.12 158 TYR B C 1
ATOM 3970 O O . TYR B 1 158 ? -24.844 -11.055 -3.814 1 97.12 158 TYR B O 1
ATOM 3978 N N . ARG B 1 159 ? -23.25 -12.32 -4.652 1 97.25 159 ARG B N 1
ATOM 3979 C CA . ARG B 1 159 ? -24.172 -13.312 -5.191 1 97.25 159 ARG B CA 1
ATOM 3980 C C . ARG B 1 159 ? -24.484 -14.391 -4.164 1 97.25 159 ARG B C 1
ATOM 3982 O O . ARG B 1 159 ? -25.281 -15.297 -4.426 1 97.25 159 ARG B O 1
ATOM 3989 N N . GLY B 1 160 ? -23.828 -14.383 -3.047 1 96.25 160 GLY B N 1
ATOM 3990 C CA . GLY B 1 160 ? -24.047 -15.359 -1.994 1 96.25 160 GLY B CA 1
ATOM 3991 C C . GLY B 1 160 ? -23.438 -16.719 -2.303 1 96.25 160 GLY B C 1
ATOM 3992 O O . GLY B 1 160 ? -23.953 -17.75 -1.879 1 96.25 160 GLY B O 1
ATOM 3993 N N . GLY B 1 161 ? -22.422 -16.734 -3.127 1 96.38 161 GLY B N 1
ATOM 3994 C CA . GLY B 1 161 ? -21.75 -17.984 -3.471 1 96.38 161 GLY B CA 1
ATOM 3995 C C . GLY B 1 161 ? -20.75 -18.422 -2.43 1 96.38 161 GLY B C 1
ATOM 3996 O O . GLY B 1 161 ? -20.469 -17.703 -1.475 1 96.38 161 GLY B O 1
ATOM 3997 N N . ASP B 1 162 ? -20.156 -19.594 -2.666 1 97.06 162 ASP B N 1
ATOM 3998 C CA . ASP B 1 162 ? -19.188 -20.125 -1.708 1 97.06 162 ASP B CA 1
ATOM 3999 C C . ASP B 1 162 ? -17.859 -20.438 -2.389 1 97.06 162 ASP B C 1
ATOM 4001 O O . ASP B 1 162 ? -17.062 -21.234 -1.877 1 97.06 162 ASP B O 1
ATOM 4005 N N . ASP B 1 163 ? -17.719 -19.906 -3.557 1 98.38 163 ASP B N 1
ATOM 4006 C CA . ASP B 1 163 ? -16.406 -20 -4.191 1 98.38 163 ASP B CA 1
ATOM 4007 C C . ASP B 1 163 ? -15.398 -19.062 -3.529 1 98.38 163 ASP B C 1
ATOM 4009 O O . ASP B 1 163 ? -15.789 -18.172 -2.758 1 98.38 163 ASP B O 1
ATOM 4013 N N . VAL B 1 164 ? -14.156 -19.312 -3.801 1 98.81 164 VAL B N 1
ATOM 4014 C CA . VAL B 1 164 ? -13.07 -18.484 -3.273 1 98.81 164 VAL B CA 1
ATOM 4015 C C . VAL B 1 164 ? -12.156 -18.047 -4.41 1 98.81 164 VAL B C 1
ATOM 4017 O O . VAL B 1 164 ? -12.047 -18.734 -5.43 1 98.81 164 VAL B O 1
ATOM 4020 N N . VAL B 1 165 ? -11.586 -16.859 -4.227 1 98.88 165 VAL B N 1
ATOM 4021 C CA . VAL B 1 165 ? -10.57 -16.375 -5.148 1 98.88 165 VAL B CA 1
ATOM 4022 C C . VAL B 1 165 ? -9.18 -16.562 -4.531 1 98.88 165 VAL B C 1
ATOM 4024 O O . VAL B 1 165 ? -8.953 -16.203 -3.375 1 98.88 165 VAL B O 1
ATOM 4027 N N . VAL B 1 166 ? -8.297 -17.203 -5.234 1 98.94 166 VAL B N 1
ATOM 4028 C CA . VAL B 1 166 ? -6.879 -17.156 -4.898 1 98.94 166 VAL B CA 1
ATOM 4029 C C . VAL B 1 166 ? -6.148 -16.234 -5.875 1 98.94 166 VAL B C 1
ATOM 4031 O O . VAL B 1 166 ? -6.297 -16.375 -7.094 1 98.94 166 VAL B O 1
ATOM 4034 N N . CYS B 1 167 ? -5.469 -15.273 -5.332 1 98.88 167 CYS B N 1
ATOM 4035 C CA . CYS B 1 167 ? -4.68 -14.344 -6.129 1 98.88 167 CYS B CA 1
ATOM 4036 C C . CYS B 1 167 ? -3.188 -14.57 -5.922 1 98.88 167 CYS B C 1
ATOM 4038 O O . CYS B 1 167 ? -2.625 -14.141 -4.914 1 98.88 167 CYS B O 1
ATOM 4040 N N . GLN B 1 168 ? -2.594 -15.242 -6.863 1 98.69 168 GLN B N 1
ATOM 4041 C CA . GLN B 1 168 ? -1.176 -15.586 -6.82 1 98.69 168 GLN B CA 1
ATOM 4042 C C . GLN B 1 168 ? -0.321 -14.445 -7.371 1 98.69 168 GLN B C 1
ATOM 4044 O O . GLN B 1 168 ? -0.666 -13.836 -8.391 1 98.69 168 GLN B O 1
ATOM 4049 N N . MET B 1 169 ? 0.765 -14.125 -6.656 1 98.06 169 MET B N 1
ATOM 4050 C CA . MET B 1 169 ? 1.65 -13.039 -7.059 1 98.06 169 MET B CA 1
ATOM 4051 C C . MET B 1 169 ? 3.074 -13.289 -6.578 1 98.06 169 MET B C 1
ATOM 4053 O O . MET B 1 169 ? 3.309 -14.172 -5.75 1 98.06 169 MET B O 1
ATOM 4057 N N . GLY B 1 170 ? 4 -12.57 -7.164 1 96.94 170 GLY B N 1
ATOM 4058 C CA . GLY B 1 170 ? 5.371 -12.594 -6.68 1 96.94 170 GLY B CA 1
ATOM 4059 C C . GLY B 1 170 ? 5.609 -11.656 -5.516 1 96.94 170 GLY B C 1
ATOM 4060 O O . GLY B 1 170 ? 4.766 -10.805 -5.215 1 96.94 170 GLY B O 1
ATOM 4061 N N . GLU B 1 171 ? 6.734 -11.836 -4.863 1 96.88 171 GLU B N 1
ATOM 4062 C CA . GLU B 1 171 ? 7.059 -11.039 -3.688 1 96.88 171 GLU B CA 1
ATOM 4063 C C . GLU B 1 171 ? 7.18 -9.555 -4.047 1 96.88 171 GLU B C 1
ATOM 4065 O O . GLU B 1 171 ? 6.887 -8.688 -3.225 1 96.88 171 GLU B O 1
ATOM 4070 N N . GLY B 1 172 ? 7.645 -9.234 -5.246 1 95.81 172 GLY B N 1
ATOM 4071 C CA . GLY B 1 172 ? 7.75 -7.844 -5.66 1 95.81 172 GLY B CA 1
ATOM 4072 C C . GLY B 1 172 ? 6.418 -7.121 -5.656 1 95.81 172 GLY B C 1
ATOM 4073 O O . GLY B 1 172 ? 6.367 -5.902 -5.473 1 95.81 172 GLY B O 1
ATOM 4074 N N . THR B 1 173 ? 5.363 -7.84 -5.871 1 97.25 173 THR B N 1
ATOM 4075 C CA . THR B 1 173 ? 4.023 -7.27 -5.93 1 97.25 173 THR B CA 1
ATOM 4076 C C . THR B 1 173 ? 3.625 -6.676 -4.582 1 97.25 173 THR B C 1
ATOM 4078 O O . THR B 1 173 ? 2.82 -5.742 -4.523 1 97.25 173 THR B O 1
ATOM 4081 N N . THR B 1 174 ? 4.219 -7.141 -3.492 1 97.31 174 THR B N 1
ATOM 4082 C CA . THR B 1 174 ? 3.857 -6.688 -2.154 1 97.31 174 THR B CA 1
ATOM 4083 C C . THR B 1 174 ? 4.34 -5.262 -1.914 1 97.31 174 THR B C 1
ATOM 4085 O O . THR B 1 174 ? 4 -4.648 -0.9 1 97.31 174 THR B O 1
ATOM 4088 N N . ASN B 1 175 ? 5.074 -4.73 -2.863 1 96.62 175 ASN B N 1
ATOM 4089 C CA . ASN B 1 175 ? 5.562 -3.359 -2.76 1 96.62 175 ASN B CA 1
ATOM 4090 C C . ASN B 1 175 ? 4.77 -2.414 -3.658 1 96.62 175 ASN B C 1
ATOM 4092 O O . ASN B 1 175 ? 5.051 -1.215 -3.703 1 96.62 175 ASN B O 1
ATOM 4096 N N . ILE B 1 176 ? 3.797 -2.977 -4.305 1 96.12 176 ILE B N 1
ATOM 4097 C CA . ILE B 1 176 ? 2.959 -2.189 -5.207 1 96.12 176 ILE B CA 1
ATOM 4098 C C . ILE B 1 176 ? 1.736 -1.672 -4.449 1 96.12 176 ILE B C 1
ATOM 4100 O O . ILE B 1 176 ? 1.133 -2.4 -3.66 1 96.12 176 ILE B O 1
ATOM 4104 N N . GLY B 1 177 ? 1.277 -0.455 -4.699 1 96.75 177 GLY B N 1
ATOM 4105 C CA . GLY B 1 177 ? 0.163 0.187 -4.02 1 96.75 177 GLY B CA 1
ATOM 4106 C C . GLY B 1 177 ? -1.123 -0.615 -4.094 1 96.75 177 GLY B C 1
ATOM 4107 O O . GLY B 1 177 ? -1.84 -0.741 -3.1 1 96.75 177 GLY B O 1
ATOM 4108 N N . ALA B 1 178 ? -1.371 -1.178 -5.246 1 97.06 178 ALA B N 1
ATOM 4109 C CA . ALA B 1 178 ? -2.605 -1.925 -5.473 1 97.06 178 ALA B CA 1
ATOM 4110 C C . ALA B 1 178 ? -2.715 -3.107 -4.512 1 97.06 178 ALA B C 1
ATOM 4112 O O . ALA B 1 178 ? -3.814 -3.475 -4.09 1 97.06 178 ALA B O 1
ATOM 4113 N N . PHE B 1 179 ? -1.561 -3.66 -4.164 1 98.44 179 PHE B N 1
ATOM 4114 C CA . PHE B 1 179 ? -1.535 -4.746 -3.188 1 98.44 179 PHE B CA 1
ATOM 4115 C C . PHE B 1 179 ? -2.119 -4.289 -1.856 1 98.44 179 PHE B C 1
ATOM 4117 O O . PHE B 1 179 ? -3.021 -4.934 -1.315 1 98.44 179 PHE B O 1
ATOM 4124 N N . HIS B 1 180 ? -1.742 -3.186 -1.392 1 97.5 180 HIS B N 1
ATOM 4125 C CA . HIS B 1 180 ? -2.15 -2.664 -0.092 1 97.5 180 HIS B CA 1
ATOM 4126 C C . HIS B 1 180 ? -3.605 -2.207 -0.114 1 97.5 180 HIS B C 1
ATOM 4128 O O . HIS B 1 180 ? -4.363 -2.494 0.815 1 97.5 180 HIS B O 1
ATOM 4134 N N . GLU B 1 181 ? -3.965 -1.515 -1.125 1 97.75 181 GLU B N 1
ATOM 4135 C CA . GLU B 1 181 ? -5.348 -1.075 -1.265 1 97.75 181 GLU B CA 1
ATOM 4136 C C . GLU B 1 181 ? -6.305 -2.266 -1.309 1 97.75 181 GLU B C 1
ATOM 4138 O O . GLU B 1 181 ? -7.359 -2.244 -0.672 1 97.75 181 GLU B O 1
ATOM 4143 N N . SER B 1 182 ? -5.871 -3.287 -2.008 1 98.5 182 SER B N 1
ATOM 4144 C CA . SER B 1 182 ? -6.707 -4.469 -2.191 1 98.5 182 SER B CA 1
ATOM 4145 C C . SER B 1 182 ? -6.855 -5.25 -0.89 1 98.5 182 SER B C 1
ATOM 4147 O O . SER B 1 182 ? -7.949 -5.703 -0.551 1 98.5 182 SER B O 1
ATOM 4149 N N . LEU B 1 183 ? -5.75 -5.41 -0.163 1 98.38 183 LEU B N 1
ATOM 4150 C CA . LEU B 1 183 ? -5.844 -6.121 1.107 1 98.38 183 LEU B CA 1
ATOM 4151 C C . LEU B 1 183 ? -6.754 -5.379 2.082 1 98.38 183 LEU B C 1
ATOM 4153 O O . LEU B 1 183 ? -7.535 -6.004 2.803 1 98.38 183 LEU B O 1
ATOM 4157 N N . ASN B 1 184 ? -6.688 -4.055 2.137 1 98.25 184 ASN B N 1
ATOM 4158 C CA . ASN B 1 184 ? -7.555 -3.268 3.004 1 98.25 184 ASN B CA 1
ATOM 4159 C C . ASN B 1 184 ? -9.031 -3.508 2.686 1 98.25 184 ASN B C 1
ATOM 4161 O O . ASN B 1 184 ? -9.828 -3.762 3.586 1 98.25 184 ASN B O 1
ATOM 4165 N N . ILE B 1 185 ? -9.383 -3.469 1.419 1 98 185 ILE B N 1
ATOM 4166 C CA . ILE B 1 185 ? -10.766 -3.633 0.989 1 98 185 ILE B CA 1
ATOM 4167 C C . ILE B 1 185 ? -11.234 -5.055 1.297 1 98 185 ILE B C 1
ATOM 4169 O O . ILE B 1 185 ? -12.352 -5.254 1.779 1 98 185 ILE B O 1
ATOM 4173 N N . ALA B 1 186 ? -10.367 -6.02 1 1 98.75 186 ALA B N 1
ATOM 4174 C CA . ALA B 1 186 ? -10.719 -7.414 1.245 1 98.75 186 ALA B CA 1
ATOM 4175 C C . ALA B 1 186 ? -11.07 -7.641 2.713 1 98.75 186 ALA B C 1
ATOM 4177 O O . ALA B 1 186 ? -12.062 -8.305 3.023 1 98.75 186 ALA B O 1
ATOM 4178 N N . ALA B 1 187 ? -10.258 -7.121 3.576 1 98.5 187 ALA B N 1
ATOM 4179 C CA . ALA B 1 187 ? -10.484 -7.273 5.012 1 98.5 187 ALA B CA 1
ATOM 4180 C C . ALA B 1 187 ? -11.734 -6.512 5.453 1 98.5 187 ALA B C 1
ATOM 4182 O O . ALA B 1 187 ? -12.562 -7.047 6.191 1 98.5 187 ALA B O 1
ATOM 4183 N N . LEU B 1 188 ? -11.898 -5.301 5.012 1 97.5 188 LEU B N 1
ATOM 4184 C CA . LEU B 1 188 ? -13.016 -4.441 5.387 1 97.5 188 LEU B CA 1
ATOM 4185 C C . LEU B 1 188 ? -14.352 -5.074 5 1 97.5 188 LEU B C 1
ATOM 4187 O O . LEU B 1 188 ? -15.312 -5.023 5.766 1 97.5 188 LEU B O 1
ATOM 4191 N N . TRP B 1 189 ? -14.32 -5.66 3.846 1 97.62 189 TRP B N 1
ATOM 4192 C CA . TRP B 1 189 ? -15.578 -6.164 3.299 1 97.62 189 TRP B CA 1
ATOM 4193 C C . TRP B 1 189 ? -15.703 -7.668 3.514 1 97.62 189 TRP B C 1
ATOM 4195 O O . TRP B 1 189 ? -16.656 -8.289 3.035 1 97.62 189 TRP B O 1
ATOM 4205 N N . ARG B 1 190 ? -14.727 -8.25 4.141 1 98.19 190 ARG B N 1
ATOM 4206 C CA . ARG B 1 190 ? -14.727 -9.672 4.477 1 98.19 190 ARG B CA 1
ATOM 4207 C C . ARG B 1 190 ? -14.914 -10.523 3.229 1 98.19 190 ARG B C 1
ATOM 4209 O O . ARG B 1 190 ? -15.805 -11.375 3.184 1 98.19 190 ARG B O 1
ATOM 4216 N N . LEU B 1 191 ? -14.133 -10.297 2.23 1 98.75 191 LEU B N 1
ATOM 4217 C CA . LEU B 1 191 ? -14.273 -10.969 0.941 1 98.75 191 LEU B CA 1
ATOM 4218 C C . LEU B 1 191 ? -13.617 -12.344 0.963 1 98.75 191 LEU B C 1
ATOM 4220 O O . LEU B 1 191 ? -12.625 -12.547 1.66 1 98.75 191 LEU B O 1
ATOM 4224 N N . PRO B 1 192 ? -14.102 -13.281 0.237 1 98.88 192 PRO B N 1
ATOM 4225 C CA . PRO B 1 192 ? -13.539 -14.633 0.174 1 98.88 192 PRO B CA 1
ATOM 4226 C C . PRO B 1 192 ? -12.328 -14.727 -0.754 1 98.88 192 PRO B C 1
ATOM 4228 O O . PRO B 1 192 ? -12.438 -15.273 -1.854 1 98.88 192 PRO B O 1
ATOM 4231 N N . VAL B 1 193 ? -11.242 -14.297 -0.308 1 98.94 193 VAL B N 1
ATOM 4232 C CA . VAL B 1 193 ? -10.039 -14.242 -1.139 1 98.94 193 VAL B CA 1
ATOM 4233 C C . VAL B 1 193 ? -8.812 -14.609 -0.303 1 98.94 193 VAL B C 1
ATOM 4235 O O . VAL B 1 193 ? -8.727 -14.25 0.873 1 98.94 193 VAL B O 1
ATOM 4238 N N . VAL B 1 194 ? -7.941 -15.375 -0.853 1 98.94 194 VAL B N 1
ATOM 4239 C CA . VAL B 1 194 ? -6.625 -15.664 -0.301 1 98.94 194 VAL B CA 1
ATOM 4240 C C . VAL B 1 194 ? -5.543 -15.125 -1.23 1 98.94 194 VAL B C 1
ATOM 4242 O O . VAL B 1 194 ? -5.539 -15.414 -2.428 1 98.94 194 VAL B O 1
ATOM 4245 N N . PHE B 1 195 ? -4.691 -14.289 -0.645 1 98.94 195 PHE B N 1
ATOM 4246 C CA . PHE B 1 195 ? -3.545 -13.773 -1.384 1 98.94 195 PHE B CA 1
ATOM 4247 C C . PHE B 1 195 ? -2.338 -14.688 -1.22 1 98.94 195 PHE B C 1
ATOM 4249 O O . PHE B 1 195 ? -1.881 -14.922 -0.099 1 98.94 195 PHE B O 1
ATOM 4256 N N . LEU B 1 196 ? -1.822 -15.195 -2.299 1 98.94 196 LEU B N 1
ATOM 4257 C CA . LEU B 1 196 ? -0.664 -16.078 -2.281 1 98.94 196 LEU B CA 1
ATOM 4258 C C . LEU B 1 196 ? 0.564 -15.383 -2.855 1 98.94 196 LEU B C 1
ATOM 4260 O O . LEU B 1 196 ? 0.59 -15.039 -4.039 1 98.94 196 LEU B O 1
ATOM 4264 N N . VAL B 1 197 ? 1.533 -15.203 -2.027 1 98.75 197 VAL B N 1
ATOM 4265 C CA . VAL B 1 197 ? 2.793 -14.586 -2.436 1 98.75 197 VAL B CA 1
ATOM 4266 C C . VAL B 1 197 ? 3.857 -15.664 -2.619 1 98.75 197 VAL B C 1
ATOM 4268 O O . VAL B 1 197 ? 4.199 -16.375 -1.671 1 98.75 197 VAL B O 1
ATOM 4271 N N . ILE B 1 198 ? 4.312 -15.805 -3.85 1 98.19 198 ILE B N 1
ATOM 4272 C CA . ILE B 1 198 ? 5.484 -16.641 -4.102 1 98.19 198 ILE B CA 1
ATOM 4273 C C . ILE B 1 198 ? 6.754 -15.844 -3.818 1 98.19 198 ILE B C 1
ATOM 4275 O O . ILE B 1 198 ? 7.129 -14.961 -4.598 1 98.19 198 ILE B O 1
ATOM 4279 N N . ASN B 1 199 ? 7.355 -16.125 -2.709 1 97.69 199 ASN B N 1
ATOM 4280 C CA . ASN B 1 199 ? 8.625 -15.492 -2.365 1 97.69 199 ASN B CA 1
ATOM 4281 C C . ASN B 1 199 ? 9.812 -16.312 -2.867 1 97.69 199 ASN B C 1
ATOM 4283 O O . ASN B 1 199 ? 10.305 -17.188 -2.166 1 97.69 199 ASN B O 1
ATOM 4287 N N . ASN B 1 200 ? 10.219 -16 -4.062 1 93.88 200 ASN B N 1
ATOM 4288 C CA . ASN B 1 200 ? 11.383 -16.688 -4.617 1 93.88 200 ASN B CA 1
ATOM 4289 C C . ASN B 1 200 ? 12.68 -15.984 -4.238 1 93.88 200 ASN B C 1
ATOM 4291 O O . ASN B 1 200 ? 13.742 -16.281 -4.785 1 93.88 200 ASN B O 1
ATOM 4295 N N . GLN B 1 201 ? 12.586 -14.914 -3.418 1 90.56 201 GLN B N 1
ATOM 4296 C CA . GLN B 1 201 ? 13.672 -14.234 -2.721 1 90.56 201 GLN B CA 1
ATOM 4297 C C . GLN B 1 201 ? 14.297 -13.156 -3.594 1 90.56 201 GLN B C 1
ATOM 4299 O O . GLN B 1 201 ? 14.953 -12.242 -3.088 1 90.56 201 GLN B O 1
ATOM 4304 N N . THR B 1 202 ? 14.094 -13.195 -4.934 1 90.56 202 THR B N 1
ATOM 4305 C CA . THR B 1 202 ? 14.93 -12.328 -5.758 1 90.56 202 THR B CA 1
ATOM 4306 C C . THR B 1 202 ? 14.07 -11.508 -6.719 1 90.56 202 THR B C 1
ATOM 4308 O O . THR B 1 202 ? 14.594 -10.688 -7.477 1 90.56 202 THR B O 1
ATOM 4311 N N . GLY B 1 203 ? 12.812 -11.703 -6.656 1 90.12 203 GLY B N 1
ATOM 4312 C CA . GLY B 1 203 ? 12.031 -11.023 -7.672 1 90.12 203 GLY B CA 1
ATOM 4313 C C . GLY B 1 203 ? 12.586 -11.195 -9.07 1 90.12 203 GLY B C 1
ATOM 4314 O O . GLY B 1 203 ? 12.844 -12.32 -9.508 1 90.12 203 GLY B O 1
ATOM 4315 N N . MET B 1 204 ? 12.742 -10.117 -9.789 1 88.31 204 MET B N 1
ATOM 4316 C CA . MET B 1 204 ? 13.445 -10.211 -11.062 1 88.31 204 MET B CA 1
ATOM 4317 C C . MET B 1 204 ? 14.945 -10.32 -10.852 1 88.31 204 MET B C 1
ATOM 4319 O O . MET B 1 204 ? 15.594 -11.219 -11.391 1 88.31 204 MET B O 1
ATOM 4323 N N . GLY B 1 205 ? 15.43 -9.477 -9.992 1 89.88 205 GLY B N 1
ATOM 4324 C CA . GLY B 1 205 ? 16.875 -9.469 -9.797 1 89.88 205 GLY B CA 1
ATOM 4325 C C . GLY B 1 205 ? 17.297 -8.781 -8.508 1 89.88 205 GLY B C 1
ATOM 4326 O O . GLY B 1 205 ? 18.484 -8.711 -8.203 1 89.88 205 GLY B O 1
ATOM 4327 N N . THR B 1 206 ? 16.391 -8.281 -7.746 1 91.12 206 THR B N 1
ATOM 4328 C CA . THR B 1 206 ? 16.656 -7.648 -6.461 1 91.12 206 THR B CA 1
ATOM 4329 C C . THR B 1 206 ? 16.125 -8.5 -5.316 1 91.12 206 THR B C 1
ATOM 4331 O O . THR B 1 206 ? 14.945 -8.867 -5.305 1 91.12 206 THR B O 1
ATOM 4334 N N . THR B 1 207 ? 17 -8.812 -4.402 1 92.94 207 THR B N 1
ATOM 4335 C CA . THR B 1 207 ? 16.594 -9.688 -3.311 1 92.94 207 THR B CA 1
ATOM 4336 C C . THR B 1 207 ? 15.523 -9.031 -2.453 1 92.94 207 THR B C 1
ATOM 4338 O O . THR B 1 207 ? 15.398 -7.801 -2.441 1 92.94 207 THR B O 1
ATOM 4341 N N . VAL B 1 208 ? 14.758 -9.805 -1.77 1 94.44 208 VAL B N 1
ATOM 4342 C CA . VAL B 1 208 ? 13.648 -9.344 -0.937 1 94.44 208 VAL B CA 1
ATOM 4343 C C . VAL B 1 208 ? 14.172 -8.406 0.148 1 94.44 208 VAL B C 1
ATOM 4345 O O . VAL B 1 208 ? 13.531 -7.406 0.48 1 94.44 208 VAL B O 1
ATOM 4348 N N . GLU B 1 209 ? 15.375 -8.617 0.647 1 93.5 209 GLU B N 1
ATOM 4349 C CA . GLU B 1 209 ? 15.977 -7.801 1.699 1 93.5 209 GLU B CA 1
ATOM 4350 C C . GLU B 1 209 ? 16.297 -6.398 1.192 1 93.5 209 GLU B C 1
ATOM 4352 O O . GLU B 1 209 ? 16.359 -5.449 1.975 1 93.5 209 GLU B O 1
ATOM 4357 N N . HIS B 1 210 ? 16.453 -6.297 -0.115 1 94.88 210 HIS B N 1
ATOM 4358 C CA . HIS B 1 210 ? 16.828 -5.008 -0.69 1 94.88 210 HIS B CA 1
ATOM 4359 C C . HIS B 1 210 ? 15.625 -4.316 -1.321 1 94.88 210 HIS B C 1
ATOM 4361 O O . HIS B 1 210 ? 15.734 -3.174 -1.775 1 94.88 210 HIS B O 1
ATOM 4367 N N . SER B 1 211 ? 14.531 -5.004 -1.296 1 95.12 211 SER B N 1
ATOM 4368 C CA . SER B 1 211 ? 13.375 -4.402 -1.95 1 95.12 211 SER B CA 1
ATOM 4369 C C . SER B 1 211 ? 12.234 -4.18 -0.963 1 95.12 211 SER B C 1
ATOM 4371 O O . SER B 1 211 ? 11.305 -3.416 -1.24 1 95.12 211 SER B O 1
ATOM 4373 N N . SER B 1 212 ? 12.281 -4.863 0.126 1 96.88 212 SER B N 1
ATOM 4374 C CA . SER B 1 212 ? 11.219 -4.793 1.124 1 96.88 212 SER B CA 1
ATOM 4375 C C . SER B 1 212 ? 11.789 -4.508 2.512 1 96.88 212 SER B C 1
ATOM 4377 O O . SER B 1 212 ? 12.594 -5.281 3.029 1 96.88 212 SER B O 1
ATOM 4379 N N . ALA B 1 213 ? 11.281 -3.445 3.125 1 96.44 213 ALA B N 1
ATOM 4380 C CA . ALA B 1 213 ? 11.742 -3.09 4.465 1 96.44 213 ALA B CA 1
ATOM 4381 C C . ALA B 1 213 ? 11.406 -4.188 5.469 1 96.44 213 ALA B C 1
ATOM 4383 O O . ALA B 1 213 ? 12.164 -4.43 6.414 1 96.44 213 ALA B O 1
ATOM 4384 N N . GLU B 1 214 ? 10.312 -4.828 5.234 1 95.88 214 GLU B N 1
ATOM 4385 C CA . GLU B 1 214 ? 9.945 -6.062 5.93 1 95.88 214 GLU B CA 1
ATOM 4386 C C . GLU B 1 214 ? 10.031 -7.266 4.996 1 95.88 214 GLU B C 1
ATOM 4388 O O . GLU B 1 214 ? 9.109 -7.523 4.219 1 95.88 214 GLU B O 1
ATOM 4393 N N . PRO B 1 215 ? 11.109 -8.07 5.098 1 95.88 215 PRO B N 1
ATOM 4394 C CA . PRO B 1 215 ? 11.289 -9.164 4.145 1 95.88 215 PRO B CA 1
ATOM 4395 C C . PRO B 1 215 ? 10.406 -10.367 4.457 1 95.88 215 PRO B C 1
ATOM 4397 O O . PRO B 1 215 ? 10.234 -11.258 3.613 1 95.88 215 PRO B O 1
ATOM 4400 N N . ASP B 1 216 ? 10.008 -10.469 5.727 1 97.06 216 ASP B N 1
ATOM 4401 C CA . ASP B 1 216 ? 8.961 -11.43 6.051 1 97.06 216 ASP B CA 1
ATOM 4402 C C . ASP B 1 216 ? 7.59 -10.93 5.605 1 97.06 216 ASP B C 1
ATOM 4404 O O . ASP B 1 216 ? 6.824 -10.391 6.41 1 97.06 216 ASP B O 1
ATOM 4408 N N . LEU B 1 217 ? 7.273 -11.203 4.441 1 97.94 217 LEU B N 1
ATOM 4409 C CA . LEU B 1 217 ? 6.195 -10.523 3.736 1 97.94 217 LEU B CA 1
ATOM 4410 C C . LEU B 1 217 ? 4.84 -10.883 4.336 1 97.94 217 LEU B C 1
ATOM 4412 O O . LEU B 1 217 ? 3.898 -10.086 4.273 1 97.94 217 LEU B O 1
ATOM 4416 N N . TRP B 1 218 ? 4.676 -12.078 4.941 1 97.94 218 TRP B N 1
ATOM 4417 C CA . TRP B 1 218 ? 3.426 -12.5 5.562 1 97.94 218 TRP B CA 1
ATOM 4418 C C . TRP B 1 218 ? 3.045 -11.562 6.707 1 97.94 218 TRP B C 1
ATOM 4420 O O . TRP B 1 218 ? 1.864 -11.43 7.039 1 97.94 218 TRP B O 1
ATOM 4430 N N . LYS B 1 219 ? 3.965 -10.867 7.301 1 97 219 LYS B N 1
ATOM 4431 C CA . LYS B 1 219 ? 3.725 -9.977 8.43 1 97 219 LYS B CA 1
ATOM 4432 C C . LYS B 1 219 ? 2.979 -8.719 7.984 1 97 219 LYS B C 1
ATOM 4434 O O . LYS B 1 219 ? 2.41 -8 8.812 1 97 219 LYS B O 1
ATOM 4439 N N . ARG B 1 220 ? 2.99 -8.453 6.738 1 96.81 220 ARG B N 1
ATOM 4440 C CA . ARG B 1 220 ? 2.301 -7.27 6.227 1 96.81 220 ARG B CA 1
ATOM 4441 C C . ARG B 1 220 ? 0.791 -7.398 6.402 1 96.81 220 ARG B C 1
ATOM 4443 O O . ARG B 1 220 ? 0.072 -6.395 6.387 1 96.81 220 ARG B O 1
ATOM 4450 N N . ALA B 1 221 ? 0.329 -8.633 6.551 1 97.31 221 ALA B N 1
ATOM 4451 C CA . ALA B 1 221 ? -1.097 -8.875 6.754 1 97.31 221 ALA B CA 1
ATOM 4452 C C . ALA B 1 221 ? -1.599 -8.18 8.016 1 97.31 221 ALA B C 1
ATOM 4454 O O . ALA B 1 221 ? -2.762 -7.773 8.094 1 97.31 221 ALA B O 1
ATOM 4455 N N . ALA B 1 222 ? -0.756 -7.938 8.945 1 93.44 222 ALA B N 1
ATOM 4456 C CA . ALA B 1 222 ? -1.129 -7.34 10.227 1 93.44 222 ALA B CA 1
ATOM 4457 C C . ALA B 1 222 ? -1.642 -5.914 10.039 1 93.44 222 ALA B C 1
ATOM 4459 O O . ALA B 1 222 ? -2.494 -5.445 10.797 1 93.44 222 ALA B O 1
ATOM 4460 N N . ALA B 1 223 ? -1.146 -5.309 9.047 1 94.44 223 ALA B N 1
ATOM 4461 C CA . ALA B 1 223 ? -1.545 -3.93 8.773 1 94.44 223 ALA B CA 1
ATOM 4462 C C . ALA B 1 223 ? -3.021 -3.854 8.391 1 94.44 223 ALA B C 1
ATOM 4464 O O . ALA B 1 223 ? -3.602 -2.766 8.352 1 94.44 223 ALA B O 1
ATOM 4465 N N . TYR B 1 224 ? -3.676 -5.012 8.25 1 97.06 224 TYR B N 1
ATOM 4466 C CA . TYR B 1 224 ? -5.066 -5.043 7.809 1 97.06 224 TYR B CA 1
ATOM 4467 C C . TYR B 1 224 ? -5.895 -5.965 8.695 1 97.06 224 TYR B C 1
ATOM 4469 O O . TYR B 1 224 ? -6.977 -6.406 8.305 1 97.06 224 TYR B O 1
ATOM 4477 N N . ARG B 1 225 ? -5.348 -6.371 9.82 1 96.56 225 ARG B N 1
ATOM 4478 C CA . ARG B 1 225 ? -6 -7.328 10.711 1 96.56 225 ARG B CA 1
ATOM 4479 C C . ARG B 1 225 ? -6.355 -8.609 9.977 1 96.56 225 ARG B C 1
ATOM 4481 O O . ARG B 1 225 ? -7.434 -9.172 10.18 1 96.56 225 ARG B O 1
ATOM 4488 N N . MET B 1 226 ? -5.523 -8.969 9.109 1 97.69 226 MET B N 1
ATOM 4489 C CA . MET B 1 226 ? -5.672 -10.18 8.305 1 97.69 226 MET B CA 1
ATOM 4490 C C . MET B 1 226 ? -4.715 -11.266 8.766 1 97.69 226 MET B C 1
ATOM 4492 O O . MET B 1 226 ? -3.59 -10.977 9.188 1 97.69 226 MET B O 1
ATOM 4496 N N . ARG B 1 227 ? -5.129 -12.477 8.688 1 98.25 227 ARG B N 1
ATOM 4497 C CA . ARG B 1 227 ? -4.246 -13.594 8.992 1 98.25 227 ARG B CA 1
ATOM 4498 C C . ARG B 1 227 ? -3.141 -13.719 7.949 1 98.25 227 ARG B C 1
ATOM 4500 O O . ARG B 1 227 ? -3.41 -13.703 6.746 1 98.25 227 ARG B O 1
ATOM 4507 N N . GLY B 1 228 ? -1.94 -13.688 8.391 1 98.5 228 GLY B N 1
ATOM 4508 C CA . GLY B 1 228 ? -0.771 -13.938 7.562 1 98.5 228 GLY B CA 1
ATOM 4509 C C . GLY B 1 228 ? -0.014 -15.188 7.969 1 98.5 228 GLY B C 1
ATOM 4510 O O . GLY B 1 228 ? 0.189 -15.445 9.156 1 98.5 228 GLY B O 1
ATOM 4511 N N . GLU B 1 229 ? 0.325 -15.984 7.004 1 98.75 229 GLU B N 1
ATOM 4512 C CA . GLU B 1 229 ? 1.046 -17.234 7.254 1 98.75 229 GLU B CA 1
ATOM 4513 C C . GLU B 1 229 ? 2.217 -17.391 6.289 1 98.75 229 GLU B C 1
ATOM 4515 O O . GLU B 1 229 ? 2.191 -16.859 5.176 1 98.75 229 GLU B O 1
ATOM 4520 N N . ARG B 1 230 ? 3.199 -18.078 6.762 1 98.62 230 ARG B N 1
ATOM 4521 C CA . ARG B 1 230 ? 4.328 -18.453 5.914 1 98.62 230 ARG B CA 1
ATOM 4522 C C . ARG B 1 230 ? 4.516 -19.969 5.895 1 98.62 230 ARG B C 1
ATOM 4524 O O . ARG B 1 230 ? 4.391 -20.625 6.926 1 98.62 230 ARG B O 1
ATOM 4531 N N . VAL B 1 231 ? 4.785 -20.516 4.785 1 98.38 231 VAL B N 1
ATOM 4532 C CA . VAL B 1 231 ? 5.039 -21.938 4.648 1 98.38 231 VAL B CA 1
ATOM 4533 C C . VAL B 1 231 ? 6.293 -22.172 3.805 1 98.38 231 VAL B C 1
ATOM 4535 O O . VAL B 1 231 ? 6.715 -21.281 3.064 1 98.38 231 VAL B O 1
ATOM 4538 N N . ASP B 1 232 ? 6.859 -23.312 3.98 1 98.12 232 ASP B N 1
ATOM 4539 C CA . ASP B 1 232 ? 7.895 -23.781 3.062 1 98.12 232 ASP B CA 1
ATOM 4540 C C . ASP B 1 232 ? 7.305 -24.125 1.694 1 98.12 232 ASP B C 1
ATOM 4542 O O . ASP B 1 232 ? 6.625 -25.141 1.542 1 98.12 232 ASP B O 1
ATOM 4546 N N . GLY B 1 233 ? 7.609 -23.297 0.743 1 98.25 233 GLY B N 1
ATOM 4547 C CA . GLY B 1 233 ? 7.051 -23.453 -0.59 1 98.25 233 GLY B CA 1
ATOM 4548 C C . GLY B 1 233 ? 7.613 -24.641 -1.335 1 98.25 233 GLY B C 1
ATOM 4549 O O . GLY B 1 233 ? 7.141 -24.984 -2.422 1 98.25 233 GLY B O 1
ATOM 4550 N N . THR B 1 234 ? 8.602 -25.328 -0.743 1 97.5 234 THR B N 1
ATOM 4551 C CA . THR B 1 234 ? 9.18 -26.516 -1.357 1 97.5 234 THR B CA 1
ATOM 4552 C C . THR B 1 234 ? 8.555 -27.781 -0.783 1 97.5 234 THR B C 1
ATOM 4554 O O . THR B 1 234 ? 8.891 -28.891 -1.198 1 97.5 234 THR B O 1
ATOM 4557 N N . ASP B 1 235 ? 7.676 -27.625 0.123 1 98 235 ASP B N 1
ATOM 4558 C CA . ASP B 1 235 ? 6.941 -28.719 0.73 1 98 235 ASP B CA 1
ATOM 4559 C C . ASP B 1 235 ? 5.48 -28.719 0.287 1 98 235 ASP B C 1
ATOM 4561 O O . ASP B 1 235 ? 4.672 -27.953 0.801 1 98 235 ASP B O 1
ATOM 4565 N N . VAL B 1 236 ? 5.184 -29.688 -0.51 1 98.5 236 VAL B N 1
ATOM 4566 C CA . VAL B 1 236 ? 3.877 -29.719 -1.161 1 98.5 236 VAL B CA 1
ATOM 4567 C C . VAL B 1 236 ? 2.783 -29.906 -0.116 1 98.5 236 VAL B C 1
ATOM 4569 O O . VAL B 1 236 ? 1.688 -29.359 -0.239 1 98.5 236 VAL B O 1
ATOM 4572 N N . LEU B 1 237 ? 3.004 -30.656 0.935 1 98.38 237 LEU B N 1
ATOM 4573 C CA . LEU B 1 237 ? 2.002 -30.891 1.967 1 98.38 237 LEU B CA 1
ATOM 4574 C C . LEU B 1 237 ? 1.786 -29.641 2.812 1 98.38 237 LEU B C 1
ATOM 4576 O O . LEU B 1 237 ? 0.651 -29.312 3.162 1 98.38 237 LEU B O 1
ATOM 4580 N N . ALA B 1 238 ? 2.893 -28.969 3.139 1 98.06 238 ALA B N 1
ATOM 4581 C CA . ALA B 1 238 ? 2.775 -27.734 3.906 1 98.06 238 ALA B CA 1
ATOM 4582 C C . ALA B 1 238 ? 1.943 -26.688 3.156 1 98.06 238 ALA B C 1
ATOM 4584 O O . ALA B 1 238 ? 1.069 -26.047 3.74 1 98.06 238 ALA B O 1
ATOM 4585 N N . VAL B 1 239 ? 2.215 -26.578 1.869 1 98.75 239 VAL B N 1
ATOM 4586 C CA . VAL B 1 239 ? 1.479 -25.625 1.049 1 98.75 239 VAL B CA 1
ATOM 4587 C C . VAL B 1 239 ? 0.009 -26.031 0.97 1 98.75 239 VAL B C 1
ATOM 4589 O O . VAL B 1 239 ? -0.882 -25.219 1.214 1 98.75 239 VAL B O 1
ATOM 4592 N N . ARG B 1 240 ? -0.226 -27.266 0.634 1 98.75 240 ARG B N 1
ATOM 4593 C CA . ARG B 1 240 ? -1.59 -27.75 0.486 1 98.75 240 ARG B CA 1
ATOM 4594 C C . ARG B 1 240 ? -2.395 -27.531 1.762 1 98.75 240 ARG B C 1
ATOM 4596 O O . ARG B 1 240 ? -3.502 -27 1.719 1 98.75 240 ARG B O 1
ATOM 4603 N N . ASP B 1 241 ? -1.866 -27.938 2.834 1 98.5 241 ASP B N 1
ATOM 4604 C CA . ASP B 1 241 ? -2.605 -27.922 4.094 1 98.5 241 ASP B CA 1
ATOM 4605 C C . ASP B 1 241 ? -2.891 -26.5 4.559 1 98.5 241 ASP B C 1
ATOM 4607 O O . ASP B 1 241 ? -4.016 -26.188 4.945 1 98.5 241 ASP B O 1
ATOM 4611 N N . MET B 1 242 ? -1.914 -25.625 4.461 1 98.75 242 MET B N 1
ATOM 4612 C CA . MET B 1 242 ? -2.121 -24.25 4.883 1 98.75 242 MET B CA 1
ATOM 4613 C C . MET B 1 242 ? -3.061 -23.516 3.924 1 98.75 242 MET B C 1
ATOM 4615 O O . MET B 1 242 ? -3.951 -22.781 4.355 1 98.75 242 MET B O 1
ATOM 4619 N N . ALA B 1 243 ? -2.846 -23.734 2.643 1 98.88 243 ALA B N 1
ATOM 4620 C CA . ALA B 1 243 ? -3.752 -23.141 1.667 1 98.88 243 ALA B CA 1
ATOM 4621 C C . ALA B 1 243 ? -5.188 -23.609 1.888 1 98.88 243 ALA B C 1
ATOM 4623 O O . ALA B 1 243 ? -6.125 -22.812 1.847 1 98.88 243 ALA B O 1
ATOM 4624 N N . SER B 1 244 ? -5.359 -24.906 2.096 1 98.81 244 SER B N 1
ATOM 4625 C CA . SER B 1 244 ? -6.688 -25.453 2.336 1 98.81 244 SER B CA 1
ATOM 4626 C C . SER B 1 244 ? -7.352 -24.781 3.541 1 98.81 244 SER B C 1
ATOM 4628 O O . SER B 1 244 ? -8.523 -24.422 3.486 1 98.81 244 SER B O 1
ATOM 4630 N N . GLU B 1 245 ? -6.617 -24.672 4.586 1 98.75 245 GLU B N 1
ATOM 4631 C CA . GLU B 1 245 ? -7.133 -24.047 5.797 1 98.75 245 GLU B CA 1
ATOM 4632 C C . GLU B 1 245 ? -7.574 -22.609 5.523 1 98.75 245 GLU B C 1
ATOM 4634 O O . GLU B 1 245 ? -8.68 -22.203 5.902 1 98.75 245 GLU B O 1
ATOM 4639 N N . LEU B 1 246 ? -6.746 -21.844 4.875 1 98.88 246 LEU B N 1
ATOM 4640 C CA . LEU B 1 246 ? -7.035 -20.453 4.602 1 98.88 246 LEU B CA 1
ATOM 4641 C C . LEU B 1 246 ? -8.195 -20.312 3.623 1 98.88 246 LEU B C 1
ATOM 4643 O O . LEU B 1 246 ? -9.055 -19.438 3.787 1 98.88 246 LEU B O 1
ATOM 4647 N N . ILE B 1 247 ? -8.227 -21.172 2.623 1 98.88 247 ILE B N 1
ATOM 4648 C CA . ILE B 1 247 ? -9.289 -21.141 1.624 1 98.88 247 ILE B CA 1
ATOM 4649 C C . ILE B 1 247 ? -10.625 -21.453 2.289 1 98.88 247 ILE B C 1
ATOM 4651 O O . ILE B 1 247 ? -11.625 -20.781 2.045 1 98.88 247 ILE B O 1
ATOM 4655 N N . GLU B 1 248 ? -10.656 -22.406 3.133 1 98.75 248 GLU B N 1
ATOM 4656 C CA . GLU B 1 248 ? -11.898 -22.766 3.811 1 98.75 248 GLU B CA 1
ATOM 4657 C C . GLU B 1 248 ? -12.352 -21.656 4.75 1 98.75 248 GLU B C 1
ATOM 4659 O O . GLU B 1 248 ? -13.555 -21.391 4.871 1 98.75 248 GLU B O 1
ATOM 4664 N N . ALA B 1 249 ? -11.438 -21.062 5.438 1 98.69 249 ALA B N 1
ATOM 4665 C CA . ALA B 1 249 ? -11.781 -19.922 6.293 1 98.69 249 ALA B CA 1
ATOM 4666 C C . ALA B 1 249 ? -12.359 -18.781 5.473 1 98.69 249 ALA B C 1
ATOM 4668 O O . ALA B 1 249 ? -13.336 -18.141 5.883 1 98.69 249 ALA B O 1
ATOM 4669 N N . ALA B 1 250 ? -11.719 -18.484 4.332 1 98.75 250 ALA B N 1
ATOM 4670 C CA . ALA B 1 250 ? -12.242 -17.453 3.441 1 98.75 250 ALA B CA 1
ATOM 4671 C C . ALA B 1 250 ? -13.648 -17.812 2.959 1 98.75 250 ALA B C 1
ATOM 4673 O O . ALA B 1 250 ? -14.523 -16.938 2.887 1 98.75 250 ALA B O 1
ATOM 4674 N N . ARG B 1 251 ? -13.844 -19.062 2.658 1 98.5 251 ARG B N 1
ATOM 4675 C CA . ARG B 1 251 ? -15.102 -19.578 2.137 1 98.5 251 ARG B CA 1
ATOM 4676 C C . ARG B 1 251 ? -16.203 -19.5 3.188 1 98.5 251 ARG B C 1
ATOM 4678 O O . ARG B 1 251 ? -17.297 -18.984 2.918 1 98.5 251 ARG B O 1
ATOM 4685 N N . ARG B 1 252 ? -15.977 -19.906 4.398 1 97.62 252 ARG B N 1
ATOM 4686 C CA . ARG B 1 252 ? -17.016 -20.125 5.402 1 97.62 252 ARG B CA 1
ATOM 4687 C C . ARG B 1 252 ? -17.219 -18.891 6.254 1 97.62 252 ARG B C 1
ATOM 4689 O O . ARG B 1 252 ? -18.328 -18.625 6.715 1 97.62 252 ARG B O 1
ATOM 4696 N N . GLU B 1 253 ? -16.125 -18.156 6.426 1 97.31 253 GLU B N 1
ATOM 4697 C CA . GLU B 1 253 ? -16.203 -17.109 7.43 1 97.31 253 GLU B CA 1
ATOM 4698 C C . GLU B 1 253 ? -15.953 -15.734 6.805 1 97.31 253 GLU B C 1
ATOM 4700 O O . GLU B 1 253 ? -16.016 -14.711 7.488 1 97.31 253 GLU B O 1
ATOM 4705 N N . GLY B 1 254 ? -15.656 -15.719 5.543 1 96.81 254 GLY B N 1
ATOM 4706 C CA . GLY B 1 254 ? -15.328 -14.453 4.918 1 96.81 254 GLY B CA 1
ATOM 4707 C C . GLY B 1 254 ? -14.086 -13.797 5.492 1 96.81 254 GLY B C 1
ATOM 4708 O O . GLY B 1 254 ? -14.062 -12.586 5.711 1 96.81 254 GLY B O 1
ATOM 4709 N N . LYS B 1 255 ? -13.117 -14.633 5.797 1 97.69 255 LYS B N 1
ATOM 4710 C CA . LYS B 1 255 ? -11.852 -14.148 6.352 1 97.69 255 LYS B CA 1
ATOM 4711 C C . LYS B 1 255 ? -10.734 -14.219 5.316 1 97.69 255 LYS B C 1
ATOM 4713 O O . LYS B 1 255 ? -10.125 -15.273 5.129 1 97.69 255 LYS B O 1
ATOM 4718 N N . PRO B 1 256 ? -10.469 -13.078 4.645 1 98.75 256 PRO B N 1
ATOM 4719 C CA . PRO B 1 256 ? -9.312 -13.094 3.738 1 98.75 256 PRO B CA 1
ATOM 4720 C C . PRO B 1 256 ? -7.996 -13.344 4.461 1 98.75 256 PRO B C 1
ATOM 4722 O O . PRO B 1 256 ? -7.895 -13.117 5.672 1 98.75 256 PRO B O 1
ATOM 4725 N N . ALA B 1 257 ? -6.988 -13.797 3.705 1 98.88 257 ALA B N 1
ATOM 4726 C CA . ALA B 1 257 ? -5.707 -14.141 4.316 1 98.88 257 ALA B CA 1
ATOM 4727 C C . ALA B 1 257 ? -4.559 -13.938 3.33 1 98.88 257 ALA B C 1
ATOM 4729 O O . ALA B 1 257 ? -4.785 -13.812 2.123 1 98.88 257 ALA B O 1
ATOM 4730 N N . LEU B 1 258 ? -3.391 -13.789 3.906 1 98.88 258 LEU B N 1
ATOM 4731 C CA . LEU B 1 258 ? -2.146 -13.695 3.15 1 98.88 258 LEU B CA 1
ATOM 4732 C C . LEU B 1 258 ? -1.262 -14.914 3.418 1 98.88 258 LEU B C 1
ATOM 4734 O O . LEU B 1 258 ? -0.944 -15.211 4.57 1 98.88 258 LEU B O 1
ATOM 4738 N N . LEU B 1 259 ? -0.911 -15.625 2.373 1 98.94 259 LEU B N 1
ATOM 4739 C CA . LEU B 1 259 ? -0.022 -16.781 2.461 1 98.94 259 LEU B CA 1
ATOM 4740 C C . LEU B 1 259 ? 1.278 -16.516 1.708 1 98.94 259 LEU B C 1
ATOM 4742 O O . LEU B 1 259 ? 1.258 -16.203 0.515 1 98.94 259 LEU B O 1
ATOM 4746 N N . GLU B 1 260 ? 2.332 -16.547 2.418 1 98.88 260 GLU B N 1
ATOM 4747 C CA . GLU B 1 260 ? 3.658 -16.484 1.814 1 98.88 260 GLU B CA 1
ATOM 4748 C C . GLU B 1 260 ? 4.266 -17.875 1.667 1 98.88 260 GLU B C 1
ATOM 4750 O O . GLU B 1 260 ? 4.465 -18.578 2.658 1 98.88 260 GLU B O 1
ATOM 4755 N N . ALA B 1 261 ? 4.477 -18.281 0.472 1 98.75 261 ALA B N 1
ATOM 4756 C CA . ALA B 1 261 ? 5.203 -19.516 0.185 1 98.75 261 ALA B CA 1
ATOM 4757 C C . ALA B 1 261 ? 6.641 -19.234 -0.241 1 98.75 261 ALA B C 1
ATOM 4759 O O . ALA B 1 261 ? 6.871 -18.609 -1.285 1 98.75 261 ALA B O 1
ATOM 4760 N N . VAL B 1 262 ? 7.598 -19.719 0.509 1 98.12 262 VAL B N 1
ATOM 4761 C CA . VAL B 1 262 ? 9 -19.438 0.231 1 98.12 262 VAL B CA 1
ATOM 4762 C C . VAL B 1 262 ? 9.57 -20.484 -0.712 1 98.12 262 VAL B C 1
ATOM 4764 O O . VAL B 1 262 ? 9.555 -21.688 -0.398 1 98.12 262 VAL B O 1
ATOM 4767 N N . SER B 1 263 ? 10.008 -20.078 -1.833 1 95.75 263 SER B N 1
ATOM 4768 C CA . SER B 1 263 ? 10.586 -20.953 -2.836 1 95.75 263 SER B CA 1
ATOM 4769 C C . SER B 1 263 ? 11.945 -20.438 -3.312 1 95.75 263 SER B C 1
ATOM 4771 O O . SER B 1 263 ? 12.414 -19.406 -2.842 1 95.75 263 SER B O 1
ATOM 4773 N N . TYR B 1 264 ? 12.602 -21.25 -4.168 1 94.88 264 TYR B N 1
ATOM 4774 C CA . TYR B 1 264 ? 13.906 -20.922 -4.738 1 94.88 264 TYR B CA 1
ATOM 4775 C C . TYR B 1 264 ? 13.906 -21.125 -6.246 1 94.88 264 TYR B C 1
ATOM 4777 O O . TYR B 1 264 ? 13.766 -22.25 -6.734 1 94.88 264 TYR B O 1
ATOM 4785 N N . ARG B 1 265 ? 14.023 -20 -6.883 1 93 265 ARG B N 1
ATOM 4786 C CA . ARG B 1 265 ? 14.023 -20.094 -8.336 1 93 265 ARG B CA 1
ATOM 4787 C C . ARG B 1 265 ? 15.281 -20.781 -8.844 1 93 265 ARG B C 1
ATOM 4789 O O . ARG B 1 265 ? 16.391 -20.406 -8.477 1 93 265 ARG B O 1
ATOM 4796 N N . LEU B 1 266 ? 15.148 -21.719 -9.75 1 94.19 266 LEU B N 1
ATOM 4797 C CA . LEU B 1 266 ? 16.281 -22.547 -10.18 1 94.19 266 LEU B CA 1
ATOM 4798 C C . LEU B 1 266 ? 16.984 -21.906 -11.359 1 94.19 266 LEU B C 1
ATOM 4800 O O . LEU B 1 266 ? 18.156 -22.203 -11.633 1 94.19 266 LEU B O 1
ATOM 4804 N N . LYS B 1 267 ? 16.312 -21.094 -12.078 1 92 267 LYS B N 1
ATOM 4805 C CA . LYS B 1 267 ? 16.859 -20.422 -13.25 1 92 267 LYS B CA 1
ATOM 4806 C C . LYS B 1 267 ? 16.703 -18.906 -13.141 1 92 267 LYS B C 1
ATOM 4808 O O . LYS B 1 267 ? 16.266 -18.391 -12.109 1 92 267 LYS B O 1
ATOM 4813 N N . GLY B 1 268 ? 17.203 -18.234 -14.195 1 90.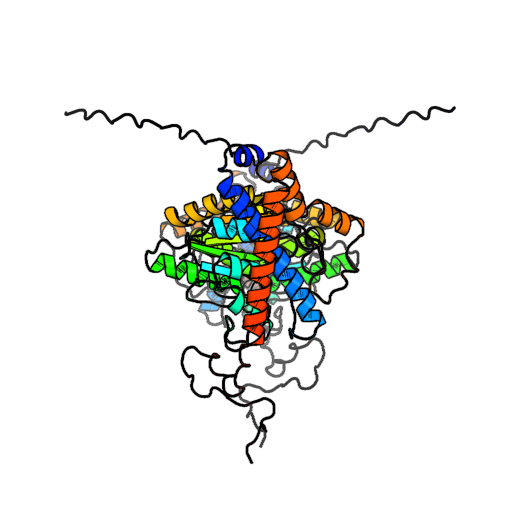38 268 GLY B N 1
ATOM 4814 C CA . GLY B 1 268 ? 17.016 -16.781 -14.234 1 90.38 268 GLY B CA 1
ATOM 4815 C C . GLY B 1 268 ? 15.562 -16.375 -14.289 1 90.38 268 GLY B C 1
ATOM 4816 O O . GLY B 1 268 ? 14.672 -17.219 -14.195 1 90.38 268 GLY B O 1
ATOM 4817 N N . HIS B 1 269 ? 15.352 -15.086 -14.32 1 90.88 269 HIS B N 1
ATOM 4818 C CA . HIS B 1 269 ? 14 -14.539 -14.312 1 90.88 269 HIS B CA 1
ATOM 4819 C C . HIS B 1 269 ? 13.195 -15.047 -15.5 1 90.88 269 HIS B C 1
ATOM 4821 O O . HIS B 1 269 ? 12.039 -15.461 -15.344 1 90.88 269 HIS B O 1
ATOM 4827 N N . SER B 1 270 ? 13.766 -14.922 -16.672 1 89.94 270 SER B N 1
ATOM 4828 C CA . SER B 1 270 ? 13.211 -15.484 -17.891 1 89.94 270 SER B CA 1
ATOM 4829 C C . SER B 1 270 ? 14.172 -16.5 -18.516 1 89.94 270 SER B C 1
ATOM 4831 O O . SER B 1 270 ? 15.32 -16.625 -18.078 1 89.94 270 SER B O 1
ATOM 4833 N N . VAL B 1 271 ? 13.703 -17.172 -19.484 1 87.19 271 VAL B N 1
ATOM 4834 C CA . VAL B 1 271 ? 14.484 -18.219 -20.125 1 87.19 271 VAL B CA 1
ATOM 4835 C C . VAL B 1 271 ? 15.734 -17.609 -20.766 1 87.19 271 VAL B C 1
ATOM 4837 O O . VAL B 1 271 ? 16.75 -18.297 -20.922 1 87.19 271 VAL B O 1
ATOM 4840 N N . VAL B 1 272 ? 15.742 -16.344 -21.047 1 84.88 272 VAL B N 1
ATOM 4841 C CA . VAL B 1 272 ? 16.875 -15.734 -21.75 1 84.88 272 VAL B CA 1
ATOM 4842 C C . VAL B 1 272 ? 17.766 -15.008 -20.75 1 84.88 272 VAL B C 1
ATOM 4844 O O . VAL B 1 272 ? 18.812 -14.461 -21.109 1 84.88 272 VAL B O 1
ATOM 4847 N N . ASP B 1 273 ? 17.359 -14.961 -19.594 1 87.44 273 ASP B N 1
ATOM 4848 C CA . ASP B 1 273 ? 18.109 -14.273 -18.547 1 87.44 273 ASP B CA 1
ATOM 4849 C C . ASP B 1 273 ? 19.281 -15.133 -18.062 1 87.44 273 ASP B C 1
ATOM 4851 O O . ASP B 1 273 ? 19.078 -16.156 -17.406 1 87.44 273 ASP B O 1
ATOM 4855 N N . PRO B 1 274 ? 20.453 -14.742 -18.234 1 86.44 274 PRO B N 1
ATOM 4856 C CA . PRO B 1 274 ? 21.609 -15.531 -17.797 1 86.44 274 PRO B CA 1
ATOM 4857 C C . PRO B 1 274 ? 21.797 -15.492 -16.281 1 86.44 274 PRO B C 1
ATOM 4859 O O . PRO B 1 274 ? 22.609 -16.234 -15.734 1 86.44 274 PRO B O 1
ATOM 4862 N N . ALA B 1 275 ? 21.109 -14.664 -15.555 1 88.5 275 ALA B N 1
ATOM 4863 C CA . ALA B 1 275 ? 21.031 -14.609 -14.094 1 88.5 275 ALA B CA 1
ATOM 4864 C C . ALA B 1 275 ? 22.406 -14.273 -13.5 1 88.5 275 ALA B C 1
ATOM 4866 O O . ALA B 1 275 ? 22.797 -14.844 -12.477 1 88.5 275 ALA B O 1
ATOM 4867 N N . LYS B 1 276 ? 23.141 -13.383 -14.047 1 87.06 276 LYS B N 1
ATOM 4868 C CA . LYS B 1 276 ? 24.469 -13.016 -13.586 1 87.06 276 LYS B CA 1
ATOM 4869 C C . LYS B 1 276 ? 24.406 -12.297 -12.242 1 87.06 276 LYS B C 1
ATOM 4871 O O . LYS B 1 276 ? 25.422 -12.18 -11.547 1 87.06 276 LYS B O 1
ATOM 4876 N N . TYR B 1 277 ? 23.312 -11.852 -11.859 1 86.81 277 TYR B N 1
ATOM 4877 C CA . TYR B 1 277 ? 23.125 -11.125 -10.609 1 86.81 277 TYR B CA 1
ATOM 4878 C C . TYR B 1 277 ? 23.047 -12.078 -9.422 1 86.81 277 TYR B C 1
ATOM 4880 O O . TYR B 1 277 ? 23.156 -11.656 -8.266 1 86.81 277 TYR B O 1
ATOM 4888 N N . ARG B 1 278 ? 22.922 -13.352 -9.656 1 89.56 278 ARG B N 1
ATOM 4889 C CA . ARG B 1 278 ? 22.844 -14.336 -8.578 1 89.56 278 ARG B CA 1
ATOM 4890 C C . ARG B 1 278 ? 24.219 -14.828 -8.172 1 89.56 278 ARG B C 1
ATOM 4892 O O . ARG B 1 278 ? 25.062 -15.133 -9.031 1 89.56 278 ARG B O 1
ATOM 4899 N N . SER B 1 279 ? 24.453 -14.938 -6.91 1 90.12 279 SER B N 1
ATOM 4900 C CA . SER B 1 279 ? 25.719 -15.469 -6.398 1 90.12 279 SER B CA 1
ATOM 4901 C C . SER B 1 279 ? 25.766 -16.984 -6.547 1 90.12 279 SER B C 1
ATOM 4903 O O . SER B 1 279 ? 24.734 -17.641 -6.691 1 90.12 279 SER B O 1
ATOM 4905 N N . THR B 1 280 ? 26.969 -17.484 -6.48 1 93.12 280 THR B N 1
ATOM 4906 C CA . THR B 1 280 ? 27.156 -18.922 -6.52 1 93.12 280 THR B CA 1
ATOM 4907 C C . THR B 1 280 ? 26.453 -19.594 -5.34 1 93.12 280 THR B C 1
ATOM 4909 O O . THR B 1 280 ? 25.891 -20.688 -5.48 1 93.12 280 THR B O 1
ATOM 4912 N N . GLU B 1 281 ? 26.516 -18.922 -4.293 1 93.44 281 GLU B N 1
ATOM 4913 C CA . GLU B 1 281 ? 25.875 -19.438 -3.086 1 93.44 281 GLU B CA 1
ATOM 4914 C C . GLU B 1 281 ? 24.359 -19.5 -3.25 1 93.44 281 GLU B C 1
ATOM 4916 O O . GLU B 1 281 ? 23.719 -20.484 -2.836 1 93.44 281 GLU B O 1
ATOM 4921 N N . ALA B 1 282 ? 23.797 -18.484 -3.826 1 90.94 282 ALA B N 1
ATOM 4922 C CA . ALA B 1 282 ? 22.344 -18.438 -4.051 1 90.94 282 ALA B CA 1
ATOM 4923 C C . ALA B 1 282 ? 21.906 -19.562 -4.992 1 90.94 282 ALA B C 1
ATOM 4925 O O . ALA B 1 282 ? 20.875 -20.188 -4.781 1 90.94 282 ALA B O 1
ATOM 4926 N N . VAL B 1 283 ? 22.703 -19.812 -5.984 1 93.06 283 VAL B N 1
ATOM 4927 C CA . VAL B 1 283 ? 22.406 -20.875 -6.953 1 93.06 283 VAL B CA 1
ATOM 4928 C C . VAL B 1 283 ? 22.484 -22.234 -6.277 1 93.06 283 VAL B C 1
ATOM 4930 O O . VAL B 1 283 ? 21.641 -23.094 -6.492 1 93.06 283 VAL B O 1
ATOM 4933 N N . ALA B 1 284 ? 23.5 -22.406 -5.461 1 95.69 284 ALA B N 1
ATOM 4934 C CA . ALA B 1 284 ? 23.656 -23.656 -4.738 1 95.69 284 ALA B CA 1
ATOM 4935 C C . ALA B 1 284 ? 22.5 -23.891 -3.771 1 95.69 284 ALA B C 1
ATOM 4937 O O . ALA B 1 284 ? 22 -25.016 -3.664 1 95.69 284 ALA B O 1
ATOM 4938 N N . THR B 1 285 ? 22.125 -22.844 -3.127 1 95.5 285 THR B N 1
ATOM 4939 C CA . THR B 1 285 ? 21.016 -22.922 -2.195 1 95.5 285 THR B CA 1
ATOM 4940 C C . THR B 1 285 ? 19.734 -23.312 -2.922 1 95.5 285 THR B C 1
ATOM 4942 O O . THR B 1 285 ? 18.953 -24.125 -2.42 1 95.5 285 THR B O 1
ATOM 4945 N N . ALA B 1 286 ? 19.516 -22.75 -4.043 1 95.25 286 ALA B N 1
ATOM 4946 C CA . ALA B 1 286 ? 18.328 -23.078 -4.832 1 95.25 286 ALA B CA 1
ATOM 4947 C C . ALA B 1 286 ? 18.312 -24.547 -5.215 1 95.25 286 ALA B C 1
ATOM 4949 O O . ALA B 1 286 ? 17.281 -25.219 -5.133 1 95.25 286 ALA B O 1
ATOM 4950 N N . ARG B 1 287 ? 19.469 -25.078 -5.582 1 95.88 287 ARG B N 1
ATOM 4951 C CA . ARG B 1 287 ? 19.578 -26.484 -5.969 1 95.88 287 ARG B CA 1
ATOM 4952 C C . ARG B 1 287 ? 19.297 -27.406 -4.785 1 95.88 287 ARG B C 1
ATOM 4954 O O . ARG B 1 287 ? 18.641 -28.438 -4.941 1 95.88 287 ARG B O 1
ATOM 4961 N N . GLU B 1 288 ? 19.75 -26.953 -3.662 1 96.75 288 GLU B N 1
ATOM 4962 C CA . GLU B 1 288 ? 19.562 -27.734 -2.447 1 96.75 288 GLU B CA 1
ATOM 4963 C C . GLU B 1 288 ? 18.094 -27.75 -2.012 1 96.75 288 GLU B C 1
ATOM 4965 O O . GLU B 1 288 ? 17.672 -28.625 -1.245 1 96.75 288 GLU B O 1
ATOM 4970 N N . HIS B 1 289 ? 17.344 -26.812 -2.527 1 97 289 HIS B N 1
ATOM 4971 C CA . HIS B 1 289 ? 15.953 -26.703 -2.127 1 97 289 HIS B CA 1
ATOM 4972 C C . HIS B 1 289 ? 15.016 -27.078 -3.27 1 97 289 HIS B C 1
ATOM 4974 O O . HIS B 1 289 ? 13.852 -26.672 -3.281 1 97 289 HIS B O 1
ATOM 4980 N N . ASP B 1 290 ? 15.539 -27.828 -4.234 1 98 290 ASP B N 1
ATOM 4981 C CA . ASP B 1 290 ? 14.727 -28.312 -5.34 1 98 290 ASP B CA 1
ATOM 4982 C C . ASP B 1 290 ? 13.633 -29.266 -4.844 1 98 290 ASP B C 1
ATOM 4984 O O . ASP B 1 290 ? 13.93 -30.359 -4.355 1 98 290 ASP B O 1
ATOM 4988 N N . PRO B 1 291 ? 12.391 -28.844 -5.023 1 98.25 291 PRO B N 1
ATOM 4989 C CA . PRO B 1 291 ? 11.312 -29.656 -4.441 1 98.25 291 PRO B CA 1
ATOM 4990 C C . PRO B 1 291 ? 11.242 -31.047 -5.043 1 98.25 291 PRO B C 1
ATOM 4992 O O . PRO B 1 291 ? 10.875 -32 -4.348 1 98.25 291 PRO B O 1
ATOM 4995 N N . ILE B 1 292 ? 11.57 -31.234 -6.293 1 98.5 292 ILE B N 1
ATOM 4996 C CA . ILE B 1 292 ? 11.516 -32.531 -6.926 1 98.5 292 ILE B CA 1
ATOM 4997 C C . ILE B 1 292 ? 12.555 -33.469 -6.289 1 98.5 292 ILE B C 1
ATOM 4999 O O . ILE B 1 292 ? 12.227 -34.594 -5.887 1 98.5 292 ILE B O 1
ATOM 5003 N N . ALA B 1 293 ? 13.797 -32.969 -6.195 1 98 293 ALA B N 1
ATOM 5004 C CA . ALA B 1 293 ? 14.875 -33.75 -5.617 1 98 293 ALA B CA 1
ATOM 5005 C C . ALA B 1 293 ? 14.578 -34.094 -4.16 1 98 293 ALA B C 1
ATOM 5007 O O . ALA B 1 293 ? 14.758 -35.25 -3.74 1 98 293 ALA B O 1
ATOM 5008 N N . LEU B 1 294 ? 14.109 -33.094 -3.418 1 97.38 294 LEU B N 1
ATOM 5009 C CA . LEU B 1 294 ? 13.82 -33.281 -2 1 97.38 294 LEU B CA 1
ATOM 5010 C C . LEU B 1 294 ? 12.734 -34.344 -1.799 1 97.38 294 LEU B C 1
ATOM 5012 O O . LEU B 1 294 ? 12.883 -35.25 -0.973 1 97.38 294 LEU B O 1
ATOM 5016 N N . TRP B 1 295 ? 11.688 -34.281 -2.551 1 97.5 295 TRP B N 1
ATOM 5017 C CA . TRP B 1 295 ? 10.555 -35.188 -2.352 1 97.5 295 TRP B CA 1
ATOM 5018 C C . TRP B 1 295 ? 10.852 -36.594 -2.889 1 97.5 295 TRP B C 1
ATOM 5020 O O . TRP B 1 295 ? 10.406 -37.594 -2.318 1 97.5 295 TRP B O 1
ATOM 5030 N N . GLN B 1 296 ? 11.555 -36.625 -3.998 1 98.12 296 GLN B N 1
ATOM 5031 C CA . GLN B 1 296 ? 11.984 -37.938 -4.488 1 98.12 296 GLN B CA 1
ATOM 5032 C C . GLN B 1 296 ? 12.773 -38.688 -3.42 1 98.12 296 GLN B C 1
ATOM 5034 O O . GLN B 1 296 ? 12.492 -39.844 -3.148 1 98.12 296 GLN B O 1
ATOM 5039 N N . HIS B 1 297 ? 13.727 -38 -2.814 1 97.56 297 HIS B N 1
ATOM 5040 C CA . HIS B 1 297 ? 14.547 -38.594 -1.771 1 97.56 297 HIS B CA 1
ATOM 5041 C C . HIS B 1 297 ? 13.703 -39.031 -0.585 1 97.56 297 HIS B C 1
ATOM 5043 O O . HIS B 1 297 ? 13.859 -40.156 -0.083 1 97.56 297 HIS B O 1
ATOM 5049 N N . ARG B 1 298 ? 12.805 -38.188 -0.147 1 97 298 ARG B N 1
ATOM 5050 C CA . ARG B 1 298 ? 11.969 -38.469 1.014 1 97 298 ARG B CA 1
ATOM 5051 C C . ARG B 1 298 ? 11.062 -39.656 0.761 1 97 298 ARG B C 1
ATOM 5053 O O . ARG B 1 298 ? 10.898 -40.5 1.638 1 97 298 ARG B O 1
ATOM 5060 N N . LEU B 1 299 ? 10.453 -39.75 -0.385 1 98 299 LEU B N 1
ATOM 5061 C CA . LEU B 1 299 ? 9.516 -40.812 -0.725 1 98 299 LEU B CA 1
ATOM 5062 C C . LEU B 1 299 ? 10.242 -42.156 -0.865 1 98 299 LEU B C 1
ATOM 5064 O O . LEU B 1 299 ? 9.711 -43.219 -0.486 1 98 299 LEU B O 1
ATOM 5068 N N . LEU B 1 300 ? 11.477 -42.094 -1.426 1 97.88 300 LEU B N 1
ATOM 5069 C CA . LEU B 1 300 ? 12.281 -43.312 -1.529 1 97.88 300 LEU B CA 1
ATOM 5070 C C . LEU B 1 300 ? 12.703 -43.781 -0.149 1 97.88 300 LEU B C 1
ATOM 5072 O O . LEU B 1 300 ? 12.625 -45 0.141 1 97.88 300 LEU B O 1
ATOM 5076 N N . ALA B 1 301 ? 13.07 -42.844 0.695 1 97 301 ALA B N 1
ATOM 5077 C CA . ALA B 1 301 ? 13.508 -43.188 2.047 1 97 301 ALA B CA 1
ATOM 5078 C C . ALA B 1 301 ? 12.367 -43.812 2.852 1 97 301 ALA B C 1
ATOM 5080 O O . ALA B 1 301 ? 12.586 -44.688 3.703 1 97 301 ALA B O 1
ATOM 5081 N N . ALA B 1 302 ? 11.148 -43.438 2.539 1 96.5 302 ALA B N 1
ATOM 5082 C CA . ALA B 1 302 ? 9.977 -43.906 3.277 1 96.5 302 ALA B CA 1
ATOM 5083 C C . ALA B 1 302 ? 9.352 -45.125 2.605 1 96.5 302 ALA B C 1
ATOM 5085 O O . ALA B 1 302 ? 8.312 -45.625 3.043 1 96.5 302 ALA B O 1
ATOM 5086 N N . ASP B 1 303 ? 9.867 -45.5 1.505 1 96.25 303 ASP B N 1
ATOM 5087 C CA . ASP B 1 303 ? 9.422 -46.656 0.727 1 96.25 303 ASP B CA 1
ATOM 5088 C C . ASP B 1 303 ? 8.039 -46.406 0.135 1 96.25 303 ASP B C 1
ATOM 5090 O O . ASP B 1 303 ? 7.246 -47.344 -0.016 1 96.25 303 ASP B O 1
ATOM 5094 N N . VAL B 1 304 ? 7.766 -45.188 0.042 1 96.94 304 VAL B N 1
ATOM 5095 C CA . VAL B 1 304 ? 6.543 -44.812 -0.666 1 96.94 304 VAL B CA 1
ATOM 5096 C C . VAL B 1 304 ? 6.766 -44.938 -2.172 1 96.94 304 VAL B C 1
ATOM 5098 O O . VAL B 1 304 ? 5.84 -45.281 -2.918 1 96.94 304 VAL B O 1
ATOM 5101 N N . LEU B 1 305 ? 8.008 -44.656 -2.602 1 96.81 305 LEU B N 1
ATOM 5102 C CA . LEU B 1 305 ? 8.484 -44.906 -3.957 1 96.81 305 LEU B CA 1
ATOM 5103 C C . LEU B 1 305 ? 9.562 -45.969 -3.965 1 96.81 305 LEU B C 1
ATOM 5105 O O . LEU B 1 305 ? 10.344 -46.094 -3.016 1 96.81 305 LEU B O 1
ATOM 5109 N N . THR B 1 306 ? 9.539 -46.719 -5.004 1 97.38 306 THR B N 1
ATOM 5110 C CA . THR B 1 306 ? 10.648 -47.594 -5.348 1 97.38 306 THR B CA 1
ATOM 5111 C C . THR B 1 306 ? 11.32 -47.156 -6.641 1 97.38 306 THR B C 1
ATOM 5113 O O . THR B 1 306 ? 10.781 -46.312 -7.359 1 97.38 306 THR B O 1
ATOM 5116 N N . ASP B 1 307 ? 12.438 -47.719 -6.906 1 97 307 ASP B N 1
ATOM 5117 C CA . ASP B 1 307 ? 13.094 -47.406 -8.172 1 97 307 ASP B CA 1
ATOM 5118 C C . ASP B 1 307 ? 12.18 -47.75 -9.359 1 97 307 ASP B C 1
ATOM 5120 O O . ASP B 1 307 ? 12.156 -47 -10.344 1 97 307 ASP B O 1
ATOM 5124 N N . GLN B 1 308 ? 11.477 -48.75 -9.164 1 97.44 308 GLN B N 1
ATOM 5125 C CA . GLN B 1 308 ? 10.586 -49.188 -10.242 1 97.44 308 GLN B CA 1
ATOM 5126 C C . GLN B 1 308 ? 9.422 -48.219 -10.406 1 97.44 308 GLN B C 1
ATOM 5128 O O . GLN B 1 308 ? 9.117 -47.781 -11.523 1 97.44 308 GLN B O 1
ATOM 5133 N N . SER B 1 309 ? 8.695 -47.938 -9.312 1 97.25 309 SER B N 1
ATOM 5134 C CA . SER B 1 309 ? 7.57 -47 -9.398 1 97.25 309 SER B CA 1
ATOM 5135 C C . SER B 1 309 ? 8.023 -45.625 -9.844 1 97.25 309 SER B C 1
ATOM 5137 O O . SER B 1 309 ? 7.289 -44.906 -10.539 1 97.25 309 SER B O 1
ATOM 5139 N N . LEU B 1 310 ? 9.211 -45.188 -9.422 1 98.06 310 LEU B N 1
ATOM 5140 C CA . LEU B 1 310 ? 9.773 -43.938 -9.875 1 98.06 310 LEU B CA 1
ATOM 5141 C C . LEU B 1 310 ? 9.969 -43.938 -11.391 1 98.06 310 LEU B C 1
ATOM 5143 O O . LEU B 1 310 ? 9.625 -42.969 -12.07 1 98.06 310 LEU B O 1
ATOM 5147 N N . ALA B 1 311 ? 10.547 -45 -11.891 1 98.06 311 ALA B N 1
ATOM 5148 C CA . ALA B 1 311 ? 10.758 -45.125 -13.336 1 98.06 311 ALA B CA 1
ATOM 5149 C C . ALA B 1 311 ? 9.43 -45.094 -14.086 1 98.06 311 ALA B C 1
ATOM 5151 O O . ALA B 1 311 ? 9.344 -44.562 -15.188 1 98.06 311 ALA B O 1
ATOM 5152 N N . GLU B 1 312 ? 8.469 -45.719 -13.555 1 98.19 312 GLU B N 1
ATOM 5153 C CA . GLU B 1 312 ? 7.137 -45.719 -14.164 1 98.19 312 GLU B CA 1
ATOM 5154 C C . GLU B 1 312 ? 6.535 -44.312 -14.203 1 98.19 312 GLU B C 1
ATOM 5156 O O . GLU B 1 312 ? 5.957 -43.938 -15.211 1 98.19 312 GLU B O 1
ATOM 5161 N N . ILE B 1 313 ? 6.637 -43.594 -13.109 1 98.31 313 ILE B N 1
ATOM 5162 C CA . ILE B 1 313 ? 6.137 -42.219 -13.062 1 98.31 313 ILE B CA 1
ATOM 5163 C C . ILE B 1 313 ? 6.875 -41.375 -14.086 1 98.31 313 ILE B C 1
ATOM 5165 O O . ILE B 1 313 ? 6.254 -40.594 -14.812 1 98.31 313 ILE B O 1
ATOM 5169 N N . GLU B 1 314 ? 8.172 -41.531 -14.188 1 98.38 314 GLU B N 1
ATOM 5170 C CA . GLU B 1 314 ? 8.977 -40.781 -15.156 1 98.38 314 GLU B CA 1
ATOM 5171 C C . GLU B 1 314 ? 8.523 -41.062 -16.578 1 98.38 314 GLU B C 1
ATOM 5173 O O . GLU B 1 314 ? 8.422 -40.156 -17.391 1 98.38 314 GLU B O 1
ATOM 5178 N N . ARG B 1 315 ? 8.289 -42.281 -16.844 1 98.5 315 ARG B N 1
ATOM 5179 C CA . ARG B 1 315 ? 7.824 -42.688 -18.188 1 98.5 315 ARG B CA 1
ATOM 5180 C C . ARG B 1 315 ? 6.465 -42.062 -18.484 1 98.5 315 ARG B C 1
ATOM 5182 O O . ARG B 1 315 ? 6.262 -41.469 -19.562 1 98.5 315 ARG B O 1
ATOM 5189 N N . GLU B 1 316 ? 5.582 -42.188 -17.578 1 98.38 316 GLU B N 1
ATOM 5190 C CA . GLU B 1 316 ? 4.242 -41.656 -17.734 1 98.38 316 GLU B CA 1
ATOM 5191 C C . GLU B 1 316 ? 4.297 -40.125 -17.984 1 98.38 316 GLU B C 1
ATOM 5193 O O . GLU B 1 316 ? 3.615 -39.625 -18.875 1 98.38 316 GLU B O 1
ATOM 5198 N N . VAL B 1 317 ? 5.059 -39.438 -17.203 1 98.69 317 VAL B N 1
ATOM 5199 C CA . VAL B 1 317 ? 5.188 -38 -17.297 1 98.69 317 VAL B CA 1
ATOM 5200 C C . VAL B 1 317 ? 5.805 -37.594 -18.641 1 98.69 317 VAL B C 1
ATOM 5202 O O . VAL B 1 317 ? 5.316 -36.719 -19.312 1 98.69 317 VAL B O 1
ATOM 5205 N N . THR B 1 318 ? 6.855 -38.281 -19.031 1 98.5 318 THR B N 1
ATOM 5206 C CA . THR B 1 318 ? 7.527 -38.031 -20.297 1 98.5 318 THR B CA 1
ATOM 5207 C C . THR B 1 318 ? 6.566 -38.219 -21.469 1 98.5 318 THR B C 1
ATOM 5209 O O . THR B 1 318 ? 6.535 -37.406 -22.406 1 98.5 318 THR B O 1
ATOM 5212 N N . GLU B 1 319 ? 5.793 -39.25 -21.422 1 98.69 319 GLU B N 1
ATOM 5213 C CA . GLU B 1 319 ? 4.82 -39.531 -22.469 1 98.69 319 GLU B CA 1
ATOM 5214 C C . GLU B 1 319 ? 3.742 -38.469 -22.531 1 98.69 319 GLU B C 1
ATOM 5216 O O . GLU B 1 319 ? 3.32 -38.062 -23.625 1 98.69 319 GLU B O 1
ATOM 5221 N N . SER B 1 320 ? 3.289 -38.062 -21.406 1 98.62 320 SER B N 1
ATOM 5222 C CA . SER B 1 320 ? 2.266 -37.031 -21.344 1 98.62 320 SER B CA 1
ATOM 5223 C C . SER B 1 320 ? 2.779 -35.719 -21.906 1 98.62 320 SER B C 1
ATOM 5225 O O . SER B 1 320 ? 2.053 -35.031 -22.609 1 98.62 320 SER B O 1
ATOM 5227 N N . VAL B 1 321 ? 4.016 -35.344 -21.594 1 98.81 321 VAL B N 1
ATOM 5228 C CA . VAL B 1 321 ? 4.617 -34.125 -22.125 1 98.81 321 VAL B CA 1
ATOM 5229 C C . VAL B 1 321 ? 4.773 -34.219 -23.641 1 98.81 321 VAL B C 1
ATOM 5231 O O . VAL B 1 321 ? 4.477 -33.281 -24.375 1 98.81 321 VAL B O 1
ATOM 5234 N N . ALA B 1 322 ? 5.211 -35.406 -24.094 1 98.75 322 ALA B N 1
ATOM 5235 C CA . ALA B 1 322 ? 5.359 -35.625 -25.531 1 98.75 322 ALA B CA 1
ATOM 5236 C C . ALA B 1 322 ? 4.02 -35.469 -26.25 1 98.75 322 ALA B C 1
ATOM 5238 O O . ALA B 1 322 ? 3.957 -34.906 -27.344 1 98.75 322 ALA B O 1
ATOM 5239 N N . ALA B 1 323 ? 3.029 -36 -25.641 1 98.81 323 ALA B N 1
ATOM 5240 C CA . ALA B 1 323 ? 1.693 -35.875 -26.219 1 98.81 323 ALA B CA 1
ATOM 5241 C C . ALA B 1 323 ? 1.248 -34.438 -26.328 1 98.81 323 ALA B C 1
ATOM 5243 O O . ALA B 1 323 ? 0.595 -34.031 -27.297 1 98.81 323 ALA B O 1
ATOM 5244 N N . ALA B 1 324 ? 1.52 -33.656 -25.312 1 98.81 324 ALA B N 1
ATOM 5245 C CA . ALA B 1 324 ? 1.191 -32.219 -25.328 1 98.81 324 ALA B CA 1
ATOM 5246 C C . ALA B 1 324 ? 1.909 -31.5 -26.469 1 98.81 324 ALA B C 1
ATOM 5248 O O . ALA B 1 324 ? 1.318 -30.672 -27.156 1 98.81 324 ALA B O 1
ATOM 5249 N N . VAL B 1 325 ? 3.162 -31.828 -26.656 1 98.69 325 VAL B N 1
ATOM 5250 C CA . VAL B 1 325 ? 3.973 -31.219 -27.719 1 98.69 325 VAL B CA 1
ATOM 5251 C C . VAL B 1 325 ? 3.406 -31.609 -29.078 1 98.69 325 VAL B C 1
ATOM 5253 O O . VAL B 1 325 ? 3.285 -30.766 -29.969 1 98.69 325 VAL B O 1
ATOM 5256 N N . GLU B 1 326 ? 3.078 -32.844 -29.266 1 98.69 326 GLU B N 1
ATOM 5257 C CA . GLU B 1 326 ? 2.502 -33.312 -30.516 1 98.69 326 GLU B CA 1
ATOM 5258 C C . GLU B 1 326 ? 1.201 -32.594 -30.828 1 98.69 326 GLU B C 1
ATOM 5260 O O . GLU B 1 326 ? 0.961 -32.219 -31.984 1 98.69 326 GLU B O 1
ATOM 5265 N N . PHE B 1 327 ? 0.399 -32.469 -29.859 1 98.75 327 PHE B N 1
ATOM 5266 C CA . PHE B 1 327 ? -0.851 -31.734 -30.031 1 98.75 327 PHE B CA 1
ATOM 5267 C C . PHE B 1 327 ? -0.586 -30.312 -30.484 1 98.75 327 PHE B C 1
ATOM 5269 O O . PHE B 1 327 ? -1.226 -29.812 -31.422 1 98.75 327 PHE B O 1
ATOM 5276 N N . ALA B 1 328 ? 0.298 -29.625 -29.828 1 98.5 328 ALA B N 1
ATOM 5277 C CA . ALA B 1 328 ? 0.639 -28.25 -30.172 1 98.5 328 ALA B CA 1
ATOM 5278 C C . ALA B 1 328 ? 1.167 -28.156 -31.609 1 98.5 328 ALA B C 1
ATOM 5280 O O . ALA B 1 328 ? 0.748 -27.281 -32.375 1 98.5 328 ALA B O 1
ATOM 5281 N N . ASP B 1 329 ? 2.021 -29.062 -31.984 1 98.06 329 ASP B N 1
ATOM 5282 C CA . ASP B 1 329 ? 2.629 -29.078 -33.312 1 98.06 329 ASP B CA 1
ATOM 5283 C C . ASP B 1 329 ? 1.575 -29.281 -34.375 1 98.06 329 ASP B C 1
ATOM 5285 O O . ASP B 1 329 ? 1.702 -28.734 -35.5 1 98.06 329 ASP B O 1
ATOM 5289 N N . ALA B 1 330 ? 0.604 -30.016 -34.031 1 98.38 330 ALA B N 1
ATOM 5290 C CA . ALA B 1 330 ? -0.43 -30.359 -35 1 98.38 330 ALA B CA 1
ATOM 5291 C C . ALA B 1 330 ? -1.52 -29.297 -35.031 1 98.38 330 ALA B C 1
ATOM 5293 O O . ALA B 1 330 ? -2.385 -29.312 -35.938 1 98.38 330 ALA B O 1
ATOM 5294 N N . SER B 1 331 ? -1.518 -28.375 -34.156 1 98.31 331 SER B N 1
ATOM 5295 C CA . SER B 1 331 ? -2.559 -27.359 -34.031 1 98.31 331 SER B CA 1
ATOM 5296 C C . SER B 1 331 ? -2.322 -26.219 -35 1 98.31 331 SER B C 1
ATOM 5298 O O . SER B 1 331 ? -1.179 -25.828 -35.25 1 98.31 331 SER B O 1
ATOM 5300 N N . PRO B 1 332 ? -3.365 -25.672 -35.531 1 97.81 332 PRO B N 1
ATOM 5301 C CA . PRO B 1 332 ? -3.209 -24.578 -36.5 1 97.81 332 PRO B CA 1
ATOM 5302 C C . PRO B 1 332 ? -2.814 -23.25 -35.844 1 97.81 332 PRO B C 1
ATOM 5304 O O . PRO B 1 332 ? -3.109 -23.031 -34.656 1 97.81 332 PRO B O 1
ATOM 5307 N N . HIS B 1 333 ? -2.146 -22.406 -36.625 1 96.38 333 HIS B N 1
ATOM 5308 C CA . HIS B 1 333 ? -1.917 -21.031 -36.188 1 96.38 333 HIS B CA 1
ATOM 5309 C C . HIS B 1 333 ? -3.213 -20.219 -36.219 1 96.38 333 HIS B C 1
ATOM 5311 O O . HIS B 1 333 ? -4.113 -20.5 -37 1 96.38 333 HIS B O 1
ATOM 5317 N N . PRO B 1 334 ? -3.318 -19.344 -35.344 1 94.94 334 PRO B N 1
ATOM 5318 C CA . PRO B 1 334 ? -4.5 -18.484 -35.438 1 94.94 334 PRO B CA 1
ATOM 5319 C C . PRO B 1 334 ? -4.531 -17.656 -36.719 1 94.94 334 PRO B C 1
ATOM 5321 O O . PRO B 1 334 ? -3.479 -17.266 -37.219 1 94.94 334 PRO B O 1
ATOM 5324 N N . ASP B 1 335 ? -5.723 -17.344 -37.156 1 91.88 335 ASP B N 1
ATOM 5325 C CA . ASP B 1 335 ? -5.91 -16.469 -38.312 1 91.88 335 ASP B CA 1
ATOM 5326 C C . ASP B 1 335 ? -5.715 -15 -37.938 1 91.88 335 ASP B C 1
ATOM 5328 O O . ASP B 1 335 ? -6.348 -14.5 -37.031 1 91.88 335 ASP B O 1
ATOM 5332 N N . PRO B 1 336 ? -4.875 -14.328 -38.719 1 88.69 336 PRO B N 1
ATOM 5333 C CA . PRO B 1 336 ? -4.621 -12.914 -38.438 1 88.69 336 PRO B CA 1
ATOM 5334 C C . PRO B 1 336 ? -5.902 -12.086 -38.375 1 88.69 336 PRO B C 1
ATOM 5336 O O . PRO B 1 336 ? -5.949 -11.062 -37.688 1 88.69 336 PRO B O 1
ATOM 5339 N N . SER B 1 337 ? -6.891 -12.477 -39.031 1 85.56 337 SER B N 1
ATOM 5340 C CA . SER B 1 337 ? -8.148 -11.734 -39.031 1 85.56 337 SER B CA 1
ATOM 5341 C C . SER B 1 337 ? -8.82 -11.781 -37.656 1 85.56 337 SER B C 1
ATOM 5343 O O . SER B 1 337 ? -9.727 -10.992 -37.375 1 85.56 337 SER B O 1
ATOM 5345 N N . SER B 1 338 ? -8.328 -12.656 -36.75 1 84.81 338 SER B N 1
ATOM 5346 C CA . SER B 1 338 ? -8.945 -12.812 -35.438 1 84.81 338 SER B CA 1
ATOM 5347 C C . SER B 1 338 ? -8.227 -11.969 -34.375 1 84.81 338 SER B C 1
ATOM 5349 O O . SER B 1 338 ? -8.562 -12.023 -33.188 1 84.81 338 SER B O 1
ATOM 5351 N N . LEU B 1 339 ? -7.367 -11.109 -34.812 1 83.06 339 LEU B N 1
ATOM 5352 C CA . LEU B 1 339 ? -6.488 -10.367 -33.906 1 83.06 339 LEU B CA 1
ATOM 5353 C C . LEU B 1 339 ? -7.297 -9.461 -33 1 83.06 339 LEU B C 1
ATOM 5355 O O . LEU B 1 339 ? -6.961 -9.305 -31.812 1 83.06 339 LEU B O 1
ATOM 5359 N N . PHE B 1 340 ? -8.406 -8.992 -33.375 1 81.81 340 PHE B N 1
ATOM 5360 C CA . PHE B 1 340 ? -9.125 -7.973 -32.625 1 81.81 340 PHE B CA 1
ATOM 5361 C C . PHE B 1 340 ? -10.414 -8.539 -32.031 1 81.81 340 PHE B C 1
ATOM 5363 O O . PHE B 1 340 ? -11.211 -7.809 -31.453 1 81.81 340 PHE B O 1
ATOM 5370 N N . ASP B 1 341 ? -10.594 -9.812 -32.125 1 81.56 341 ASP B N 1
ATOM 5371 C CA . ASP B 1 341 ? -11.859 -10.445 -31.766 1 81.56 341 ASP B CA 1
ATOM 5372 C C . ASP B 1 341 ? -12.078 -10.398 -30.25 1 81.56 341 ASP B C 1
ATOM 5374 O O . ASP B 1 341 ? -13.219 -10.414 -29.781 1 81.56 341 ASP B O 1
ATOM 5378 N N . TYR B 1 342 ? -11.039 -10.125 -29.5 1 79.12 342 TYR B N 1
ATOM 5379 C CA . TYR B 1 342 ? -11.211 -10.344 -28.062 1 79.12 342 TYR B CA 1
ATOM 5380 C C . TYR B 1 342 ? -10.828 -9.094 -27.281 1 79.12 342 TYR B C 1
ATOM 5382 O O . TYR B 1 342 ? -10.57 -9.172 -26.078 1 79.12 342 TYR B O 1
ATOM 5390 N N . ASN B 1 343 ? -10.867 -7.984 -27.984 1 76.62 343 ASN B N 1
ATOM 5391 C CA . ASN B 1 343 ? -10.555 -6.723 -27.328 1 76.62 343 ASN B CA 1
ATOM 5392 C C . ASN B 1 343 ? -11.656 -6.297 -26.375 1 76.62 343 ASN B C 1
ATOM 5394 O O . ASN B 1 343 ? -11.383 -5.754 -25.297 1 76.62 343 ASN B O 1
ATOM 5398 N N . TYR B 1 344 ? -12.859 -6.633 -26.812 1 77.31 344 TYR B N 1
ATOM 5399 C CA . TYR B 1 344 ? -14.016 -6.262 -26 1 77.31 344 TYR B CA 1
ATOM 5400 C C . TYR B 1 344 ? -15 -7.422 -25.891 1 77.31 344 TYR B C 1
ATOM 5402 O O . TYR B 1 344 ? -15.047 -8.289 -26.766 1 77.31 344 TYR B O 1
ATOM 5410 N N . ALA B 1 345 ? -15.695 -7.422 -24.797 1 75.69 345 ALA B N 1
ATOM 5411 C CA . ALA B 1 345 ? -16.719 -8.453 -24.609 1 75.69 345 ALA B CA 1
ATOM 5412 C C . ALA B 1 345 ? -17.812 -8.352 -25.656 1 75.69 345 ALA B C 1
ATOM 5414 O O . ALA B 1 345 ? -18.328 -9.367 -26.141 1 75.69 345 ALA B O 1
ATOM 5415 N N . THR B 1 346 ? -18.078 -6.988 -25.859 1 78.25 346 THR B N 1
ATOM 5416 C CA . THR B 1 346 ? -19.047 -6.668 -26.891 1 78.25 346 THR B CA 1
ATOM 5417 C C . THR B 1 346 ? -18.516 -5.598 -27.844 1 78.25 346 THR B C 1
ATOM 5419 O O . THR B 1 346 ? -17.641 -4.816 -27.469 1 78.25 346 THR B O 1
ATOM 5422 N N . PRO B 1 347 ? -18.922 -5.758 -29.031 1 77.38 347 PRO B N 1
ATOM 5423 C CA . PRO B 1 347 ? -18.438 -4.75 -29.984 1 77.38 347 PRO B CA 1
ATOM 5424 C C . PRO B 1 347 ? -18.656 -3.322 -29.484 1 77.38 347 PRO B C 1
ATOM 5426 O O . PRO B 1 347 ? -19.688 -3.021 -28.891 1 77.38 347 PRO B O 1
ATOM 5429 N N . VAL B 1 348 ? -17.609 -2.6 -29.406 1 79 348 VAL B N 1
ATOM 5430 C CA . VAL B 1 348 ? -17.672 -1.189 -29.047 1 79 348 VAL B CA 1
ATOM 5431 C C . VAL B 1 348 ? -17.578 -0.324 -30.297 1 79 348 VAL B C 1
ATOM 5433 O O . VAL B 1 348 ? -16.781 -0.606 -31.203 1 79 348 VAL B O 1
ATOM 5436 N N . PRO B 1 349 ? -18.469 0.654 -30.188 1 77.38 349 PRO B N 1
ATOM 5437 C CA . PRO B 1 349 ? -18.406 1.553 -31.328 1 77.38 349 PRO B CA 1
ATOM 5438 C C . PRO B 1 349 ? -17.047 2.244 -31.469 1 77.38 349 PRO B C 1
ATOM 5440 O O . PRO B 1 349 ? -16.422 2.58 -30.453 1 77.38 349 PRO B O 1
ATOM 5443 N N . SER B 1 350 ? -16.453 2.334 -32.625 1 71.56 350 SER B N 1
ATOM 5444 C CA . SER B 1 350 ? -15.25 3.078 -32.969 1 71.56 350 SER B CA 1
ATOM 5445 C C . SER B 1 350 ? -13.992 2.297 -32.594 1 71.56 350 SER B C 1
ATOM 5447 O O . SER B 1 350 ? -12.898 2.859 -32.531 1 71.56 350 SER B O 1
ATOM 5449 N N . ASP B 1 351 ? -14.32 1.049 -32.25 1 69.5 351 ASP B N 1
ATOM 5450 C CA . ASP B 1 351 ? -13.125 0.232 -32.062 1 69.5 351 ASP B CA 1
ATOM 5451 C C . ASP B 1 351 ? -12.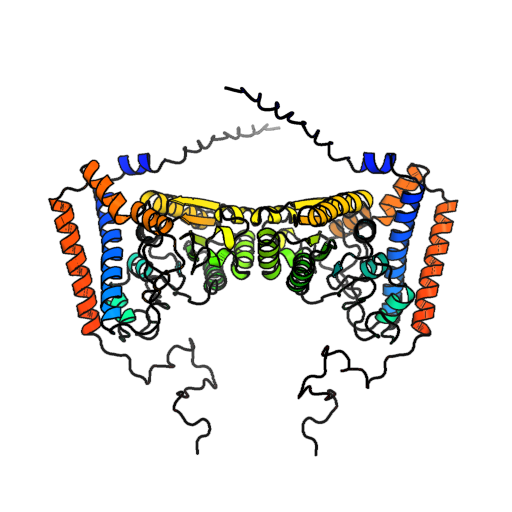336 0.107 -33.375 1 69.5 351 ASP B C 1
ATOM 5453 O O . ASP B 1 351 ? -12.867 -0.363 -34.375 1 69.5 351 ASP B O 1
ATOM 5457 N N . SER B 1 352 ? -11.156 0.708 -33.344 1 68.75 352 SER B N 1
ATOM 5458 C CA . SER B 1 352 ? -10.328 0.625 -34.531 1 68.75 352 SER B CA 1
ATOM 5459 C C . SER B 1 352 ? -9.789 -0.789 -34.75 1 68.75 352 SER B C 1
ATOM 5461 O O . SER B 1 352 ? -9.312 -1.418 -33.781 1 68.75 352 SER B O 1
ATOM 5463 N N . ARG B 1 353 ? -10.031 -1.366 -35.969 1 71.44 353 ARG B N 1
ATOM 5464 C CA . ARG B 1 353 ? -9.492 -2.676 -36.312 1 71.44 353 ARG B CA 1
ATOM 5465 C C . ARG B 1 353 ? -8.297 -2.543 -37.281 1 71.44 353 ARG B C 1
ATOM 5467 O O . ARG B 1 353 ? -8.047 -3.434 -38.094 1 71.44 353 ARG B O 1
ATOM 5474 N N . ARG B 1 354 ? -7.719 -1.398 -37.031 1 71.06 354 ARG B N 1
ATOM 5475 C CA . ARG B 1 354 ? -6.594 -1.126 -37.938 1 71.06 354 ARG B CA 1
ATOM 5476 C C . ARG B 1 354 ? -5.367 -1.937 -37.5 1 71.06 354 ARG B C 1
ATOM 5478 O O . ARG B 1 354 ? -5.039 -2.021 -36.344 1 71.06 354 ARG B O 1
ATOM 5485 N N . LEU B 1 355 ? -4.898 -2.605 -38.531 1 71.31 355 LEU B N 1
ATOM 5486 C CA . LEU B 1 355 ? -3.645 -3.318 -38.312 1 71.31 355 LEU B CA 1
ATOM 5487 C C . LEU B 1 355 ? -2.457 -2.361 -38.406 1 71.31 355 LEU B C 1
ATOM 5489 O O . LEU B 1 355 ? -2.539 -1.308 -39.031 1 71.31 355 LEU B O 1
ATOM 5493 N N . PRO B 1 356 ? -1.417 -2.633 -37.688 1 63.47 356 PRO B N 1
ATOM 5494 C CA . PRO B 1 356 ? -0.26 -1.733 -37.719 1 63.47 356 PRO B CA 1
ATOM 5495 C C . PRO B 1 356 ? 0.222 -1.42 -39.125 1 63.47 356 PRO B C 1
ATOM 5497 O O . PRO B 1 356 ? 0.714 -0.318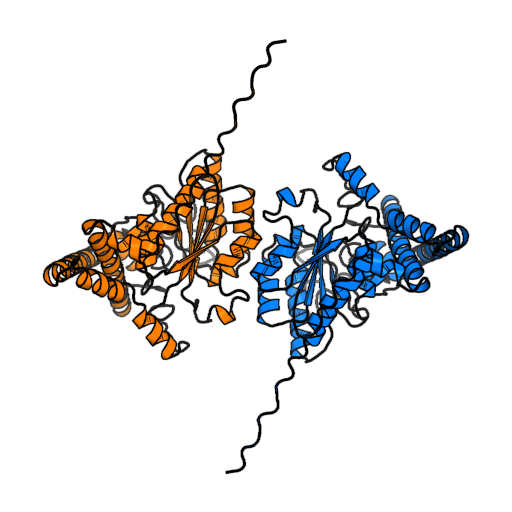 -39.375 1 63.47 356 PRO B O 1
ATOM 5500 N N . ALA B 1 357 ? 0.053 -2.369 -40 1 67.44 357 ALA B N 1
ATOM 5501 C CA . ALA B 1 357 ? 0.557 -2.156 -41.344 1 67.44 357 ALA B CA 1
ATOM 5502 C C . ALA B 1 357 ? -0.452 -1.383 -42.219 1 67.44 357 ALA B C 1
ATOM 5504 O O . ALA B 1 357 ? -0.14 -0.956 -43.312 1 67.44 357 ALA B O 1
ATOM 5505 N N . ASP B 1 358 ? -1.547 -1.235 -41.531 1 67.94 358 ASP B N 1
ATOM 5506 C CA . ASP B 1 358 ? -2.568 -0.538 -42.312 1 67.94 358 ASP B CA 1
ATOM 5507 C C . ASP B 1 358 ? -2.271 0.958 -42.375 1 67.94 358 ASP B C 1
ATOM 5509 O O . ASP B 1 358 ? -1.795 1.552 -41.406 1 67.94 358 ASP B O 1
ATOM 5513 N N . PRO B 1 359 ? -2.404 1.473 -43.594 1 67.38 359 PRO B N 1
ATOM 5514 C CA . PRO B 1 359 ? -2.186 2.918 -43.688 1 67.38 359 PRO B CA 1
ATOM 5515 C C . PRO B 1 359 ? -3.123 3.721 -42.781 1 67.38 359 PRO B C 1
ATOM 5517 O O . PRO B 1 359 ? -4.242 3.283 -42.5 1 67.38 359 PRO B O 1
ATOM 5520 N N . LEU B 1 360 ? -2.641 4.703 -42.031 1 62.5 360 LEU B N 1
ATOM 5521 C CA . LEU B 1 360 ? -3.391 5.555 -41.094 1 62.5 360 LEU B CA 1
ATOM 5522 C C . LEU B 1 360 ? -4.543 6.246 -41.812 1 62.5 360 LEU B C 1
ATOM 5524 O O . LEU B 1 360 ? -5.625 6.41 -41.25 1 62.5 360 LEU B O 1
ATOM 5528 N N . PHE B 1 361 ? -4.324 6.84 -43 1 57.78 361 PHE B N 1
ATOM 5529 C CA . PHE B 1 361 ? -5.328 7.578 -43.781 1 57.78 361 PHE B CA 1
ATOM 5530 C C . PHE B 1 361 ? -5.73 6.816 -45.031 1 57.78 361 PHE B C 1
ATOM 5532 O O . PHE B 1 361 ? -4.883 6.219 -45.688 1 57.78 361 PHE B O 1
ATOM 5539 N N . THR B 1 362 ? -6.855 6.207 -44.969 1 47.16 362 THR B N 1
ATOM 5540 C CA . THR B 1 362 ? -7.363 5.645 -46.219 1 47.16 362 THR B CA 1
ATOM 5541 C C . THR B 1 362 ? -7.285 6.672 -47.344 1 47.16 362 THR B C 1
ATOM 5543 O O . THR B 1 362 ? -7.727 7.812 -47.156 1 47.16 362 THR B O 1
ATOM 5546 N N . VAL B 1 363 ? -6.543 6.234 -48.312 1 38.84 363 VAL B N 1
ATOM 5547 C CA . VAL B 1 363 ? -6.684 7.023 -49.531 1 38.84 363 VAL B CA 1
ATOM 5548 C C . VAL B 1 363 ? -8.117 6.926 -50.031 1 38.84 363 VAL B C 1
ATOM 5550 O O . VAL B 1 363 ? -8.734 5.859 -50 1 38.84 363 VAL B O 1
#

Foldseek 3Di:
DPPPPDPPPPPPPPPPPDPQDLVNCVVPDDLVVLLVLLLLLVLLVVLQVVLLVCVVVVLFDDFAFHCFFQSLLLQLLLLLFDQPAAEEEAQHCLSNCVSLPPQLLQSVLLRSQFCSHQPGSPQHSAFGDHVNSRHHTHHHPQLPCLVVLLVVQVVCVVVVHQHAYEYEHEPLSLLPPSVVVSLQVLLVVLTRYEYEYEYQQAQQHRGLVRRPVDSLSQCVNVVRVAAGEEFASLRNNRSNVVSNVQNVCCRPPSGYGYYYHYTHHQAHRTSPDRNPSDDPVSNVVNVVSRSSVVSVVVCVVVVSDDPVNVVVSVVVSVVSSVVSNVSSVPGHRDDPQCVCVVVDPDDDPPPDPDDPPHDPDDD/DPPPPDPPPPPPPPPPPDPQDLVNCVVPDDLVVLLVLLLLLVLLVVLQVVLLVCVVVVQFDDFAFHCFFQSLLLQLLLLLFDLPAAEEEAQHCLSNCVSLPPQLLQSVLLRSQFCSHQPGSPQHSRFGDHVNSRHHTHHHPQLPCLVVLLVVQVVCVVVVHQHAYEYEHEPLSLLPPSVVVSLQVLLVVLTRYEYEYEYQQAQQHRGLVRRPVDSLSQCVNVVRVAAGEEFASLRNNRSNVVSNVQNNCCRPPSGYGYYYHYTHHQAHRTSPDRNPSDDPVSNVVNVVSRSSVVSVVVCVVVVSDDPVNVVVSVVVSVVSSVVSNVSSVVGHRDDPQCVCVVVDPDDDPPPDPDDPPHDPDDD

Nearest PDB structures (foldseek):
  1x7z-assembly1_A-2  TM=9.457E-01  e=8.863E-25  Homo sapiens
  1wci-assembly1_A-2  TM=9.387E-01  e=2.827E-24  Homo sapiens
  2bff-assembly1_A-2  TM=9.409E-01  e=3.727E-24  Homo sapiens
  1olx-assembly1_A  TM=9.393E-01  e=4.162E-24  Homo sapiens
  1u5b-assembly1_A-2  TM=9.438E-01  e=7.231E-24  Homo sapiens

Organism: Nocardia brasiliensis (strain ATCC 700358 / HUJEG-1) (NCBI:txid1133849)

Secondary structure (DSSP, 8-state):
---------------------HHHHHHHS-HHHHHHHHHHHHHHHHHHHHHHHHHHTT-S-S-----TT-HHHHHHHHHHS-TTSEEEEES--HHHHHHTT--HHHHHHHHTT-TTSTTTTSSTTT---BTTTTEEEEESSTTTHHHHHHHHHHHHHHTT----EEEEEEGGGGGSHHHHHHHHHHHHTT-SEEEEEEE-SSTTTS-HHHH-SSS-GGGGGGGGT-EEEEEETT-HHHHHHHHHHHHHHHHHH---EEEEEE---SS-SSTT---TTS-HHHHHHHHHT-HHHHHHHHHHHTTSS-HHHHHHHHHHHHHHHHHHHHHHHHSPPPPGGGTTTTS-SSPPTT-----TTS-SS--/---------------------HHHHHHHS-HHHHHHHHHHHHHHHHHHHHHHHHHHTT-S-S-----TT-HHHHHHHHHHS-TTSEEEEES--HHHHHHTT--HHHHHHHHTT-TTSTTTTSSTTT---BTTTTEEEEESSTTTHHHHHHHHHHHHHHTT----EEEEEEGGGGGSHHHHHHHHHHHHTT-SEEEEEEE-SSTTTS-HHHH-SSS-GGGGGGGGT-EEEEEETT-HHHHHHHHHHHHHHHHHH---EEEEEE---SS-SSTT---TTS-HHHHHHHHHT-HHHHHHHHHHHTTSS-HHHHHHHHHHHHHHHHHHHHHHHHSPPPPGGGTTTTS-SSPPTT-----TTS-SS--

InterPro domains:
  IPR001017 Dehydrogenase, E1 component [PF00676] (40-336)
  IPR017597 Pyruvate dehydrogenase (acetyl-transferring) E1 component, alpha subunit, subgroup y [TIGR03182] (36-344)
  IPR029061 Thiamin diphosphate-binding fold [SSF52518] (32-353)
  IPR050642 Pyruvate Dehydrogenase E1 Alpha Subunit [PTHR11516] (30-347)

Solvent-accessible surface area (backbone atoms only — not comparable to full-atom values): 37294 Å² total; per-residue (Å²): 134,84,78,78,77,75,79,78,80,74,75,73,75,75,73,72,74,72,81,76,50,64,68,56,50,62,74,70,47,57,55,70,58,55,51,49,53,49,47,52,27,48,33,43,49,52,43,44,53,48,48,54,51,36,39,76,68,67,50,36,63,84,69,48,41,69,55,55,31,37,36,21,37,35,44,11,45,35,70,37,50,58,71,76,25,34,35,33,30,30,26,63,31,63,48,48,44,47,42,52,60,48,57,58,31,28,55,43,7,9,34,51,33,9,37,68,12,51,44,40,18,74,35,31,41,31,29,44,32,38,76,90,42,28,34,71,26,24,28,75,52,83,43,60,47,45,54,54,44,50,52,50,17,46,51,33,57,74,69,70,55,67,51,35,28,36,39,40,34,49,51,62,29,74,56,34,28,51,41,56,39,40,48,29,51,31,42,63,67,34,24,19,32,35,39,34,29,44,31,46,51,26,61,77,76,54,39,37,76,78,70,28,41,35,60,64,60,28,56,41,26,57,42,21,71,29,54,45,40,73,40,54,12,41,34,34,64,45,27,17,54,51,44,30,53,47,47,49,38,7,39,76,66,25,42,28,34,31,39,27,29,43,36,28,53,67,60,38,59,32,82,82,38,84,45,82,83,56,50,72,64,56,53,51,51,16,61,74,48,27,27,66,63,55,48,53,52,51,32,42,75,68,62,65,35,47,76,64,58,47,51,50,47,51,50,53,39,52,50,52,44,50,51,12,50,52,46,23,72,70,38,54,66,52,60,76,89,55,72,65,66,75,78,46,98,55,95,54,90,82,64,80,82,72,49,90,86,45,71,90,67,80,128,134,82,78,75,77,75,78,80,80,75,75,73,76,74,73,72,74,72,82,77,51,63,68,56,50,61,73,70,46,57,56,69,56,54,50,48,54,51,46,52,28,49,35,43,49,53,42,43,53,49,49,53,51,37,39,74,68,67,50,37,63,86,68,46,40,68,54,56,31,38,36,21,37,35,44,10,43,34,72,37,50,57,72,76,25,35,36,34,28,30,28,61,31,63,47,47,44,48,42,52,62,47,56,57,32,28,54,42,7,10,33,51,34,8,38,69,11,54,45,41,19,74,35,30,42,30,30,44,32,37,78,88,42,29,34,72,26,24,27,76,52,81,44,61,48,45,55,55,44,50,52,51,16,47,50,34,57,74,69,69,55,68,52,35,27,37,38,40,36,48,49,62,28,72,57,36,29,51,42,57,38,39,48,30,50,31,41,63,66,34,24,18,32,36,38,33,29,43,32,47,51,26,62,77,74,52,39,38,76,78,71,28,42,34,61,64,60,28,56,42,25,56,41,22,72,29,55,45,38,74,39,54,12,41,35,33,64,44,27,17,52,53,45,30,53,47,46,49,40,6,38,76,66,27,41,28,34,32,38,28,28,43,34,28,51,66,61,38,61,31,81,82,38,83,45,80,82,57,50,72,65,56,53,52,50,18,62,74,48,28,27,66,63,54,48,52,50,51,32,44,74,67,62,65,35,47,76,63,58,48,50,49,48,51,50,52,39,52,51,52,44,51,50,13,49,52,46,24,72,71,39,53,66,52,60,78,89,55,73,65,68,74,79,47,97,54,94,53,90,85,63,76,84,73,51,89,84,47,72,90,67,81,127